Protein AF-A0A562V3Z3-F1 (afdb_monomer)

Foldseek 3Di:
DKFFLFKDFFDQDPDQDDDLLNVLLVCQQVVQQQLQEFWEWDQDDPVRDTDTHRRHRSLSSSVSRVLCPDPLCVLLVVLSVVQQVLLVVVCVVCVFAAPPPQSHSSRSQLCNLLSHLLSLLSRNVQAPDSNVVSVLLSVLSSQLVVVVSVQCVVVLVPFFDPPLQRHGHFHHKGFQENFFAFRNHGWIWTGHPSGWIKIKFQAFDFQCQAAAAQDDPVDDGRHPQNVQQPDDFPPDGAHAHHWHKTFTDDPLSRRIIMTGDQDDAPWQLVQCPDPLSLLNLLLHLLVCLQQVFDPAAQDTFGDDPNHTHRDDPQRLATFFDFPDDDPQPPDNQHFDQPCPSNNAQWHWYDDDSMITIIGHPRDRDGPDHDDDPLLVVSLVSSLNSSVRNLVSCVVCVVVSLCSQVVDDFRKGKDDPDDLVVLSVQLNCCSSNVDGDPPDDDDPQQVVRVVSVHGFIWIDTHPGQWIWGFHHPPPSDDTDIDRDPGPGPGPGHNSPDDPVVSVVSSVVSSVSSVVVSPDDPVVVRVVVVPPPDDDDPDDDDDDD

pLDDT: mean 77.72, std 20.63, range [23.8, 98.62]

Secondary structure (DSSP, 8-state):
--EEEEEEE-----SPP-HHHHHHHHHHHTTSSGGGS--EEEE-STT--EEEE---HHHHHHHHHHHTTSGGGHHHHHHHHHHHHHHHHHHHHTTTTB-TTTS-TT-HHHHHHHHHHHHHHHHH--STTHHHHHHHHHHHHHHHHHHHHHHHHHHTTSS--S-GGG-S-EEEEE---S--BTTTB--EEEEETTS-EEEEE-S-SHHHHHHHB---TTSPPSSHHHHHHHSPPSSS------B-EEEPPSTTGGG-EEEE----PSPHHHHTTSTTHHHHHHHHHHHHHHHTB--------EEETTEEE---S----BS-PPSS-------S--EEE---TT--SEEEEEETTEEEEEE----EEE---SS---HHHHHHHHHHHHHHHHHHHHHTHHHHHHHHHSSSPPPEEE-SS-HHHHHHHHHHHHHHSSPPTT----HHHHHHHHTT----EEE-TT-S-EEEEPPTT--S-EEEE--SS-------GGGS-HHHHHHHHHHHHHHHHHHHHS-HHHHTTTTT--S------------

Mean predicted aligned error: 10.0 Å

Organism: NCBI:txid406432

Solvent-accessible surface area (backbone atoms only — not comparable to full-atom values): 29494 Å² total; per-residue (Å²): 122,77,43,79,60,33,74,51,74,50,73,78,61,87,72,79,58,67,70,66,63,24,53,36,30,54,28,12,35,70,54,61,20,13,53,28,45,52,37,29,51,39,77,77,45,95,90,66,47,68,45,78,40,65,37,41,29,64,70,41,16,28,43,52,56,55,52,57,66,39,74,68,27,42,54,48,51,58,44,48,52,53,43,36,58,46,21,55,53,48,42,66,75,38,49,89,48,37,38,91,72,48,58,37,73,42,36,10,50,47,48,10,44,61,41,30,52,35,48,45,26,37,56,33,62,32,41,98,51,50,54,60,51,40,52,49,53,51,50,29,41,54,51,34,51,50,52,49,52,52,52,47,63,55,23,68,76,44,75,52,66,88,53,60,32,70,34,76,37,33,63,39,58,28,35,73,58,50,65,24,29,53,52,43,28,50,56,36,40,41,29,27,70,46,70,26,40,34,31,40,38,71,42,65,40,43,28,44,39,48,42,22,13,50,49,60,95,91,48,71,64,46,12,58,28,35,42,57,45,70,50,82,54,74,88,48,83,50,60,50,49,63,37,52,63,37,72,47,54,74,94,39,20,67,40,21,30,37,31,55,49,58,62,88,41,67,55,58,56,59,44,70,74,36,91,62,37,43,22,31,45,19,20,40,52,28,47,28,65,44,57,27,41,44,80,71,52,58,46,74,47,20,27,64,96,88,40,86,30,71,38,48,93,51,52,35,23,43,47,66,44,65,61,93,60,82,80,65,82,76,56,91,63,43,46,44,71,65,41,55,80,48,52,50,55,47,29,30,39,72,59,94,51,36,38,32,38,29,38,46,71,88,50,72,40,68,66,81,35,94,60,85,77,60,45,69,78,44,42,63,45,18,52,50,17,21,51,31,30,42,50,50,51,65,74,42,38,66,62,52,42,49,62,64,63,75,52,77,82,52,45,15,45,50,74,96,63,63,70,68,56,50,48,50,42,54,52,40,26,40,54,62,45,43,78,55,87,92,70,79,70,55,74,74,41,43,58,32,46,75,73,69,18,45,67,60,34,32,27,45,79,88,48,89,50,34,27,34,60,51,35,72,85,52,60,68,64,70,44,83,40,80,63,91,64,73,67,46,84,49,76,28,51,85,81,51,59,74,68,59,53,55,51,53,52,52,52,53,54,51,51,52,54,53,57,49,70,50,59,80,81,59,67,66,48,67,80,72,53,82,73,79,79,82,84,80,79,80,83,88,75,89,132

Structure (mmCIF, N/CA/C/O backbone):
data_AF-A0A562V3Z3-F1
#
_entry.id   AF-A0A562V3Z3-F1
#
loop_
_atom_site.group_PDB
_atom_site.id
_atom_site.type_symbol
_atom_site.label_atom_id
_atom_site.label_alt_id
_atom_site.label_comp_id
_atom_site.label_asym_id
_atom_site.label_entity_id
_atom_site.label_seq_id
_atom_site.pdbx_PDB_ins_code
_atom_site.Cartn_x
_atom_site.Cartn_y
_atom_site.Cartn_z
_atom_site.occupancy
_atom_site.B_iso_or_equiv
_atom_site.auth_seq_id
_atom_site.auth_comp_id
_atom_site.auth_asym_id
_atom_site.auth_atom_id
_atom_site.pdbx_PDB_model_num
ATOM 1 N N . MET A 1 1 ? 12.730 6.935 22.244 1.00 59.91 1 MET A N 1
ATOM 2 C CA . MET A 1 1 ? 12.030 6.366 23.420 1.00 59.91 1 MET A CA 1
ATOM 3 C C . MET A 1 1 ? 10.619 5.971 23.007 1.00 59.91 1 MET A C 1
ATOM 5 O O . MET A 1 1 ? 10.122 6.549 22.051 1.00 59.91 1 MET A O 1
ATOM 9 N N . THR A 1 2 ? 10.011 4.976 23.657 1.00 80.56 2 THR A N 1
ATOM 10 C CA . THR A 1 2 ? 8.586 4.657 23.461 1.00 80.56 2 THR A CA 1
ATOM 11 C C . THR A 1 2 ? 7.747 5.701 24.188 1.00 80.56 2 THR A C 1
ATOM 13 O O . THR A 1 2 ? 7.998 5.969 25.360 1.00 80.56 2 THR A O 1
ATOM 16 N N . GLU A 1 3 ? 6.774 6.285 23.502 1.00 88.12 3 GLU A N 1
ATOM 17 C CA . GLU A 1 3 ? 5.899 7.334 24.035 1.00 88.12 3 GLU A CA 1
ATOM 18 C C . GLU A 1 3 ? 4.492 6.766 24.221 1.00 88.12 3 GLU A C 1
ATOM 20 O O . GLU A 1 3 ? 3.978 6.094 23.328 1.00 88.12 3 GLU A O 1
ATOM 25 N N . VAL A 1 4 ? 3.864 6.998 25.373 1.00 92.75 4 VAL A N 1
ATOM 26 C CA . VAL A 1 4 ? 2.473 6.587 25.607 1.00 92.75 4 VAL A CA 1
ATOM 27 C C . VAL A 1 4 ? 1.556 7.658 25.028 1.00 92.75 4 VAL A C 1
ATOM 29 O O . VAL A 1 4 ? 1.577 8.793 25.487 1.00 92.75 4 VAL A O 1
ATOM 32 N N . ILE A 1 5 ? 0.755 7.289 24.029 1.00 92.94 5 ILE A N 1
ATOM 33 C CA . ILE A 1 5 ? -0.235 8.175 23.399 1.00 92.94 5 ILE A CA 1
ATOM 34 C C . ILE A 1 5 ? -1.525 8.173 24.218 1.00 92.94 5 ILE A C 1
ATOM 36 O O . ILE A 1 5 ? -2.138 9.210 24.443 1.00 92.94 5 ILE A O 1
ATOM 40 N N . TRP A 1 6 ? -1.964 6.987 24.633 1.00 95.56 6 TRP A N 1
ATOM 41 C CA . TRP A 1 6 ? -3.225 6.806 25.336 1.00 95.56 6 TRP A CA 1
ATOM 42 C C . TRP A 1 6 ? -3.180 5.559 26.212 1.00 95.56 6 TRP A C 1
ATOM 44 O O . TRP A 1 6 ? -2.445 4.610 25.936 1.00 95.56 6 TRP A O 1
ATOM 54 N N . GLU A 1 7 ? -3.984 5.555 27.266 1.00 95.25 7 GLU A N 1
ATOM 55 C CA . GLU A 1 7 ? -4.079 4.467 28.222 1.00 95.25 7 GLU A CA 1
ATOM 56 C C . GLU A 1 7 ? -5.527 4.267 28.672 1.00 95.25 7 GLU A C 1
ATOM 58 O O . GLU A 1 7 ? -6.288 5.225 28.826 1.00 95.25 7 GLU A O 1
ATOM 63 N N . THR A 1 8 ? -5.904 3.013 28.916 1.00 94.44 8 THR A N 1
ATOM 64 C CA . THR A 1 8 ? -7.170 2.676 29.561 1.00 94.44 8 THR A CA 1
ATOM 65 C C . THR A 1 8 ? -7.083 1.372 30.356 1.00 94.44 8 THR A C 1
ATOM 67 O O . THR A 1 8 ? -6.193 0.546 30.140 1.00 94.44 8 THR A O 1
ATOM 70 N N . THR A 1 9 ? -8.045 1.162 31.250 1.00 92.56 9 THR A N 1
ATOM 71 C CA . THR A 1 9 ? -8.253 -0.104 31.955 1.00 92.56 9 THR A CA 1
ATOM 72 C C . THR A 1 9 ? -9.573 -0.693 31.489 1.00 92.56 9 THR A C 1
ATOM 74 O O . THR A 1 9 ? -10.612 -0.041 31.579 1.00 92.56 9 THR A O 1
ATOM 77 N N . VAL A 1 10 ? -9.536 -1.928 30.991 1.00 85.12 10 VAL A N 1
ATOM 78 C CA . VAL A 1 10 ? -10.727 -2.645 30.538 1.00 85.12 10 VAL A CA 1
ATOM 79 C C . VAL A 1 10 ? -10.937 -3.873 31.407 1.00 85.12 10 VAL A C 1
ATOM 81 O O . VAL A 1 10 ? -10.164 -4.831 31.355 1.00 85.12 10 VAL A O 1
ATOM 84 N N . GLU A 1 11 ? -12.020 -3.858 32.177 1.00 78.31 11 GLU A N 1
ATOM 85 C CA . GLU A 1 11 ? -12.599 -5.082 32.720 1.00 78.31 11 GLU A CA 1
ATOM 86 C C . GLU A 1 11 ? -13.407 -5.769 31.620 1.00 78.31 11 GLU A C 1
ATOM 88 O O . GLU A 1 11 ? -14.105 -5.111 30.844 1.00 78.31 11 GLU A O 1
ATOM 93 N N . VAL A 1 12 ? -13.286 -7.094 31.515 1.00 65.62 12 VAL A N 1
ATOM 94 C CA . VAL A 1 12 ? -13.968 -7.870 30.473 1.00 65.62 12 VAL A CA 1
ATOM 95 C C . VAL A 1 12 ? -15.479 -7.714 30.653 1.00 65.62 12 VAL A C 1
ATOM 97 O O . VAL A 1 12 ? -16.092 -8.330 31.525 1.00 65.62 12 VAL A O 1
ATOM 100 N N . ALA A 1 13 ? -16.084 -6.855 29.836 1.00 59.50 13 ALA A N 1
ATOM 101 C CA . ALA A 1 13 ? -17.516 -6.627 29.858 1.00 59.50 13 ALA A CA 1
ATOM 102 C C . ALA A 1 13 ? -18.239 -7.861 29.302 1.00 59.50 13 ALA A C 1
ATOM 104 O O . ALA A 1 13 ? -17.975 -8.279 28.178 1.00 59.50 13 ALA A O 1
ATOM 105 N N . ARG A 1 14 ? -19.180 -8.417 30.074 1.00 62.16 14 ARG A N 1
ATOM 106 C CA . ARG A 1 14 ? -19.933 -9.633 29.707 1.00 62.16 14 ARG A CA 1
ATOM 107 C C . ARG A 1 14 ? -21.016 -9.419 28.647 1.00 62.16 14 ARG A C 1
ATOM 109 O O . ARG A 1 14 ? -21.507 -10.388 28.086 1.00 62.16 14 ARG A O 1
ATOM 116 N N . ASN A 1 15 ? -21.406 -8.173 28.385 1.00 63.47 15 ASN A N 1
ATOM 117 C CA . ASN A 1 15 ? -22.449 -7.887 27.404 1.00 63.47 15 ASN A CA 1
ATOM 118 C C . ASN A 1 15 ? -21.823 -7.749 26.017 1.00 63.47 15 ASN A C 1
ATOM 120 O O . ASN A 1 15 ? -20.981 -6.871 25.808 1.00 63.47 15 ASN A O 1
ATOM 124 N N . GLU A 1 16 ? -22.252 -8.574 25.067 1.00 70.25 16 GLU A N 1
ATOM 125 C CA . GLU A 1 16 ? -21.838 -8.451 23.670 1.00 70.25 16 GLU A CA 1
ATOM 126 C C . GLU A 1 16 ? -22.541 -7.246 23.016 1.00 70.25 16 GLU A C 1
ATOM 128 O O . GLU A 1 16 ? -23.757 -7.090 23.156 1.00 70.25 16 GLU A O 1
ATOM 133 N N . PRO A 1 17 ? -21.813 -6.343 22.331 1.00 79.19 17 PRO A N 1
ATOM 134 C CA . PRO A 1 17 ? -22.457 -5.329 21.504 1.00 79.19 17 PRO A CA 1
ATOM 135 C C . PRO A 1 17 ? -23.241 -5.999 20.364 1.00 79.19 17 PRO A C 1
ATOM 137 O O . PRO A 1 17 ? -22.789 -6.988 19.797 1.00 79.19 17 PRO A O 1
ATOM 140 N N . GLY A 1 18 ? -24.411 -5.462 20.014 1.00 86.81 18 GLY A N 1
ATOM 141 C CA . GLY A 1 18 ? -25.175 -5.908 18.844 1.00 86.81 18 GLY A CA 1
ATOM 142 C C . GLY A 1 18 ? -24.670 -5.296 17.528 1.00 86.81 18 GLY A C 1
ATOM 143 O O . GLY A 1 18 ? -23.743 -4.483 17.512 1.00 86.81 18 GLY A O 1
ATOM 144 N N . GLY A 1 19 ? -25.310 -5.664 16.415 1.00 92.50 19 GLY A N 1
ATOM 145 C CA . GLY A 1 19 ? -25.108 -5.021 15.109 1.00 92.50 19 GLY A CA 1
ATOM 146 C C . GLY A 1 19 ? -23.715 -5.221 14.500 1.00 92.50 19 GLY A C 1
ATOM 147 O O . GLY A 1 19 ? -23.075 -6.261 14.681 1.00 92.50 19 GLY A O 1
ATOM 148 N N . THR A 1 20 ? -23.237 -4.226 13.746 1.00 93.81 20 THR A N 1
ATOM 149 C CA . THR A 1 20 ? -21.929 -4.279 13.071 1.00 93.81 20 THR A CA 1
ATOM 150 C C . THR A 1 20 ? -20.779 -4.395 14.064 1.00 93.81 20 THR A C 1
ATOM 152 O O . THR A 1 20 ? -19.868 -5.196 13.854 1.00 93.81 20 THR A O 1
ATOM 155 N N . ILE A 1 21 ? -20.849 -3.667 15.179 1.00 94.69 21 ILE A N 1
ATOM 156 C CA . ILE A 1 21 ? -19.827 -3.720 16.229 1.00 94.69 21 ILE A CA 1
ATOM 157 C C . ILE A 1 21 ? -19.732 -5.120 16.845 1.00 94.69 21 ILE A C 1
ATOM 159 O O . ILE A 1 21 ? -18.627 -5.631 17.016 1.00 94.69 21 ILE A O 1
ATOM 163 N N . GLY A 1 22 ? -20.869 -5.773 17.107 1.00 94.62 22 GLY A N 1
ATOM 164 C CA . GLY A 1 22 ? -20.906 -7.167 17.559 1.00 94.62 22 GLY A CA 1
ATOM 165 C C . GLY A 1 22 ? -20.180 -8.122 16.620 1.00 94.62 22 GLY A C 1
ATOM 166 O O . GLY A 1 22 ? -19.330 -8.899 17.055 1.00 94.62 22 GLY A O 1
ATOM 167 N N . ARG A 1 23 ? -20.442 -8.005 15.310 1.00 95.00 23 ARG A N 1
ATOM 168 C CA . ARG A 1 23 ? -19.762 -8.814 14.283 1.00 95.00 23 ARG A CA 1
ATOM 169 C C . ARG A 1 23 ? -18.246 -8.615 14.304 1.00 95.00 23 ARG A C 1
ATOM 171 O O . ARG A 1 23 ? -17.512 -9.600 14.276 1.00 95.00 23 ARG A O 1
ATOM 178 N N . VAL A 1 24 ? -17.777 -7.367 14.389 1.00 96.00 24 VAL A N 1
ATOM 179 C CA . VAL A 1 24 ? -16.339 -7.048 14.447 1.00 96.00 24 VAL A CA 1
ATOM 180 C C . VAL A 1 24 ? -15.699 -7.623 15.711 1.00 96.00 24 VAL A C 1
ATOM 182 O O . VAL A 1 24 ? -14.669 -8.286 15.622 1.00 96.00 24 VAL A O 1
ATOM 185 N N . VAL A 1 25 ? -16.325 -7.442 16.878 1.00 96.12 25 VAL A N 1
ATOM 186 C CA . VAL A 1 25 ? -15.834 -7.982 18.159 1.00 96.12 25 VAL A CA 1
ATOM 187 C C . VAL A 1 25 ? -15.723 -9.508 18.109 1.00 96.12 25 VAL A C 1
ATOM 189 O O . VAL A 1 25 ? -14.675 -10.058 18.446 1.00 96.12 25 VAL A O 1
ATOM 192 N N . GLN A 1 26 ? -16.749 -10.201 17.608 1.00 95.56 26 GLN A N 1
ATOM 193 C CA . GLN A 1 26 ? -16.708 -11.657 17.435 1.00 95.56 26 GLN A CA 1
ATOM 194 C C . GLN A 1 26 ? -15.640 -12.093 16.420 1.00 95.56 26 GLN A C 1
ATOM 196 O O . GLN A 1 26 ? -14.997 -13.131 16.587 1.00 95.56 26 GLN A O 1
ATOM 201 N N . ALA A 1 27 ? -15.412 -11.315 15.360 1.00 95.69 27 ALA A N 1
ATOM 202 C CA . ALA A 1 27 ? -14.358 -11.600 14.395 1.00 95.69 27 ALA A CA 1
ATOM 203 C C . ALA A 1 27 ? -12.950 -11.413 14.991 1.00 95.69 27 ALA A C 1
ATOM 205 O O . ALA A 1 27 ? -12.064 -12.204 14.666 1.00 95.69 27 ALA A O 1
ATOM 206 N N . VAL A 1 28 ? -12.747 -10.446 15.894 1.00 96.44 28 VAL A N 1
ATOM 207 C CA . VAL A 1 28 ? -11.504 -10.295 16.678 1.00 96.44 28 VAL A CA 1
ATOM 208 C C . VAL A 1 28 ? -11.322 -11.472 17.636 1.00 96.44 28 VAL A C 1
ATOM 210 O O . VAL A 1 28 ? -10.237 -12.052 17.681 1.00 96.44 28 VAL A O 1
ATOM 213 N N . ALA A 1 29 ? -12.379 -11.896 18.337 1.00 95.56 29 ALA A N 1
ATOM 214 C CA . ALA A 1 29 ? -12.323 -13.065 19.222 1.00 95.56 29 ALA A CA 1
ATOM 215 C C . ALA A 1 29 ? -11.847 -14.322 18.470 1.00 95.56 29 ALA A C 1
ATOM 217 O O . ALA A 1 29 ? -11.013 -15.074 18.965 1.00 95.56 29 ALA A O 1
ATOM 218 N N . ARG A 1 30 ? -12.300 -14.488 17.219 1.00 95.19 30 ARG A N 1
ATOM 219 C CA . ARG A 1 30 ? -11.909 -15.584 16.313 1.00 95.19 30 ARG A CA 1
ATOM 220 C C . ARG A 1 30 ? -10.591 -15.351 15.558 1.00 95.19 30 ARG A C 1
ATOM 222 O O . ARG A 1 30 ? -10.245 -16.169 14.712 1.00 95.19 30 ARG A O 1
ATOM 229 N N . GLY A 1 31 ? -9.895 -14.237 15.792 1.00 93.44 31 GLY A N 1
ATOM 230 C CA . GLY A 1 31 ? -8.625 -13.910 15.133 1.00 93.44 31 GLY A CA 1
ATOM 231 C C . GLY A 1 31 ? -8.726 -13.577 13.638 1.00 93.44 31 GLY A C 1
ATOM 232 O O . GLY A 1 31 ? -7.733 -13.671 12.931 1.00 93.44 31 GLY A O 1
ATOM 233 N N . ARG A 1 32 ? -9.909 -13.206 13.131 1.00 92.31 32 ARG A N 1
ATOM 234 C CA . ARG A 1 32 ? -10.127 -12.869 11.705 1.00 92.31 32 ARG A CA 1
ATOM 235 C C . ARG A 1 32 ? -10.052 -11.371 11.408 1.00 92.31 32 ARG A C 1
ATOM 237 O O . ARG A 1 32 ? -9.812 -10.987 10.271 1.00 92.31 32 ARG A O 1
ATOM 244 N N . ALA A 1 33 ? -10.280 -10.537 12.422 1.00 94.25 33 ALA A N 1
ATOM 245 C CA . ALA A 1 33 ? -10.369 -9.082 12.286 1.00 94.25 33 ALA A CA 1
ATOM 246 C C . ALA A 1 33 ? -9.288 -8.324 13.075 1.00 94.25 33 ALA A C 1
ATOM 248 O O . ALA A 1 33 ? -9.375 -7.109 13.235 1.00 94.25 33 ALA A O 1
ATOM 249 N N . GLY A 1 34 ? -8.255 -9.026 13.552 1.00 91.69 34 GLY A N 1
ATOM 250 C CA . GLY A 1 34 ? -7.106 -8.417 14.227 1.00 91.69 34 GLY A CA 1
ATOM 251 C C . GLY A 1 34 ? -6.426 -7.291 13.434 1.00 91.69 34 GLY A C 1
ATOM 252 O O . GLY A 1 34 ? -6.174 -6.242 14.029 1.00 91.69 34 GLY A O 1
ATOM 253 N N . PRO A 1 35 ? -6.231 -7.407 12.102 1.00 92.88 35 PRO A N 1
ATOM 254 C CA . PRO A 1 35 ? -5.615 -6.340 11.310 1.00 92.88 35 PRO A CA 1
ATOM 255 C C . PRO A 1 35 ? -6.411 -5.022 11.256 1.00 92.88 35 PRO A C 1
ATOM 257 O O . PRO A 1 35 ? -5.882 -4.025 10.770 1.00 92.88 35 PRO A O 1
ATOM 260 N N . LEU A 1 36 ? -7.663 -4.987 11.743 1.00 95.50 36 LEU A N 1
ATOM 261 C CA . LEU A 1 36 ? -8.415 -3.735 11.890 1.00 95.50 36 LEU A CA 1
ATOM 262 C C . LEU A 1 36 ? -7.802 -2.799 12.938 1.00 95.50 36 LEU A C 1
ATOM 264 O O . LEU A 1 36 ? -8.015 -1.595 12.873 1.00 95.50 36 LEU A O 1
ATOM 268 N N . PHE A 1 37 ? -7.071 -3.328 13.916 1.00 95.56 37 PHE A N 1
ATOM 269 C CA . PHE A 1 37 ? -6.599 -2.567 15.071 1.00 95.56 37 PHE A CA 1
ATOM 270 C C . PHE A 1 37 ? -5.070 -2.465 15.086 1.00 95.56 37 PHE A C 1
ATOM 272 O O . PHE A 1 37 ? -4.392 -3.258 14.426 1.00 95.56 37 PHE A O 1
ATOM 279 N N . PRO A 1 38 ? -4.490 -1.484 15.811 1.00 94.19 38 PRO A N 1
ATOM 280 C CA . PRO A 1 38 ? -3.040 -1.381 15.904 1.00 94.19 38 PRO A CA 1
ATOM 281 C C . PRO A 1 38 ? -2.431 -2.699 16.420 1.00 94.19 38 PRO A C 1
ATOM 283 O O . PRO A 1 38 ? -3.009 -3.305 17.328 1.00 94.19 38 PRO A O 1
ATOM 286 N N . PRO A 1 39 ? -1.280 -3.147 15.882 1.00 91.88 39 PRO A N 1
ATOM 287 C CA . PRO A 1 39 ? -0.681 -4.414 16.291 1.00 91.88 39 PRO A CA 1
ATOM 288 C C . PRO A 1 39 ? -0.385 -4.445 17.792 1.00 91.88 39 PRO A C 1
ATOM 290 O O . PRO A 1 39 ? 0.010 -3.430 18.371 1.00 91.88 39 PRO A O 1
ATOM 293 N N . LEU A 1 40 ? -0.552 -5.612 18.407 1.00 91.38 40 LEU A N 1
ATOM 294 C CA . LEU A 1 40 ? -0.232 -5.870 19.803 1.00 91.38 40 LEU A CA 1
ATOM 295 C C . LEU A 1 40 ? 1.254 -6.210 19.943 1.00 91.38 40 LEU A C 1
ATOM 297 O O . LEU A 1 40 ? 1.717 -7.245 19.459 1.00 91.38 40 LEU A O 1
ATOM 301 N N . GLU A 1 41 ? 1.983 -5.350 20.642 1.00 89.69 41 GLU A N 1
ATOM 302 C CA . GLU A 1 41 ? 3.355 -5.589 21.060 1.00 89.69 41 GLU A CA 1
ATOM 303 C C . GLU A 1 41 ? 3.373 -6.593 22.220 1.00 89.69 41 GLU A C 1
ATOM 305 O O . GLU A 1 41 ? 2.788 -6.356 23.281 1.00 89.69 41 GLU A O 1
ATOM 310 N N . THR A 1 42 ? 4.075 -7.706 22.017 1.00 82.19 42 THR A N 1
ATOM 311 C CA . THR A 1 42 ? 4.323 -8.732 23.034 1.00 82.19 42 THR A CA 1
ATOM 312 C C . THR A 1 42 ? 5.815 -8.798 23.323 1.00 82.19 42 THR A C 1
ATOM 314 O O . THR A 1 42 ? 6.621 -8.877 22.397 1.00 82.19 42 THR A O 1
ATOM 317 N N . VAL A 1 43 ? 6.195 -8.757 24.600 1.00 77.94 43 VAL A N 1
ATOM 318 C CA . VAL A 1 43 ? 7.578 -9.017 25.024 1.00 77.94 43 VAL A CA 1
ATOM 319 C C . VAL A 1 43 ? 7.810 -10.522 24.929 1.00 77.94 43 VAL A C 1
ATOM 321 O O . VAL A 1 43 ? 7.065 -11.283 25.543 1.00 77.94 43 VAL A O 1
ATOM 324 N N . ILE A 1 44 ? 8.786 -10.938 24.122 1.00 79.19 44 ILE A N 1
ATOM 325 C CA . ILE A 1 44 ? 9.079 -12.355 23.862 1.00 79.19 44 ILE A CA 1
ATOM 326 C C . ILE A 1 44 ? 10.326 -12.857 24.588 1.00 79.19 44 ILE A C 1
ATOM 328 O O . ILE A 1 44 ? 10.408 -14.052 24.843 1.00 79.19 44 ILE A O 1
ATOM 332 N N . ASP A 1 45 ? 11.235 -11.962 24.983 1.00 71.44 45 ASP A N 1
ATOM 333 C CA . ASP A 1 45 ? 12.477 -12.314 25.676 1.00 71.44 45 ASP A CA 1
ATOM 334 C C . ASP A 1 45 ? 12.737 -11.390 26.878 1.00 71.44 45 ASP A C 1
ATOM 336 O O . ASP A 1 45 ? 12.294 -10.236 26.920 1.00 71.44 45 ASP A O 1
ATOM 340 N N . GLU A 1 46 ? 13.500 -11.891 27.856 1.00 72.88 46 GLU A N 1
ATOM 341 C CA . GLU A 1 46 ? 13.888 -11.156 29.073 1.00 72.88 46 GLU A CA 1
ATOM 342 C C . GLU A 1 46 ? 14.773 -9.930 28.784 1.00 72.88 46 GLU A C 1
ATOM 344 O O . GLU A 1 46 ? 14.820 -8.996 29.583 1.00 72.88 46 GLU A O 1
ATOM 349 N N . ASP A 1 47 ? 15.430 -9.892 27.620 1.00 70.56 47 ASP A N 1
ATOM 350 C CA . ASP A 1 47 ? 16.231 -8.753 27.155 1.00 70.56 47 ASP A CA 1
ATOM 351 C C . ASP A 1 47 ? 15.377 -7.567 26.654 1.00 70.56 47 ASP A C 1
ATOM 353 O O . ASP A 1 47 ? 15.910 -6.537 26.229 1.00 70.56 47 ASP A O 1
ATOM 357 N N . GLY A 1 48 ? 14.046 -7.695 26.713 1.00 69.56 48 GLY A N 1
ATOM 358 C CA . GLY A 1 48 ? 13.098 -6.689 26.253 1.00 69.56 48 GLY A CA 1
ATOM 359 C C . GLY A 1 48 ? 12.816 -6.750 24.753 1.00 69.56 48 GLY A C 1
ATOM 360 O O . GLY A 1 48 ? 12.233 -5.805 24.210 1.00 69.56 48 GLY A O 1
ATOM 361 N N . THR A 1 49 ? 13.206 -7.828 24.063 1.00 73.06 49 THR A N 1
ATOM 362 C CA . THR A 1 49 ? 12.829 -8.045 22.665 1.00 73.06 49 THR A CA 1
ATOM 363 C C . THR A 1 49 ? 11.315 -8.177 22.545 1.00 73.06 49 THR A C 1
ATOM 365 O O . THR A 1 49 ? 10.664 -8.942 23.260 1.00 73.06 49 THR A O 1
ATOM 368 N N . THR A 1 50 ? 10.744 -7.409 21.615 1.00 77.50 50 THR A N 1
ATOM 369 C CA . THR A 1 50 ? 9.310 -7.410 21.336 1.00 77.50 50 THR A CA 1
ATOM 370 C C . THR A 1 50 ? 8.992 -7.928 19.939 1.00 77.50 50 THR A C 1
ATOM 372 O O . THR A 1 50 ? 9.718 -7.669 18.963 1.00 77.50 50 THR A O 1
ATOM 375 N N . GLN A 1 51 ? 7.873 -8.647 19.858 1.00 81.44 51 GLN A N 1
ATOM 376 C CA . GLN A 1 51 ? 7.246 -9.131 18.638 1.00 81.44 51 GLN A CA 1
ATOM 377 C C . GLN A 1 51 ? 5.850 -8.523 18.493 1.00 81.44 51 GLN A C 1
ATOM 379 O O . GLN A 1 51 ? 5.072 -8.461 19.445 1.00 81.44 51 GLN A O 1
ATOM 384 N N . ASP A 1 52 ? 5.533 -8.109 17.271 1.00 84.12 52 ASP A N 1
ATOM 385 C CA . ASP A 1 52 ? 4.198 -7.652 16.915 1.00 84.12 52 ASP A CA 1
ATOM 386 C C . ASP A 1 52 ? 3.301 -8.849 16.587 1.00 84.12 52 ASP A C 1
ATOM 388 O O . ASP A 1 52 ? 3.693 -9.764 15.859 1.00 84.12 52 ASP A O 1
ATOM 392 N N . SER A 1 53 ? 2.076 -8.811 17.096 1.00 88.00 53 SER A N 1
ATOM 393 C CA . SER A 1 53 ? 1.014 -9.772 16.805 1.00 88.00 53 SER A CA 1
ATOM 394 C C . SER A 1 53 ? -0.281 -9.040 16.469 1.00 88.00 53 SER A C 1
ATOM 396 O O . SER A 1 53 ? -0.468 -7.876 16.827 1.00 88.00 53 SER A O 1
ATOM 398 N N . GLU A 1 54 ? -1.187 -9.6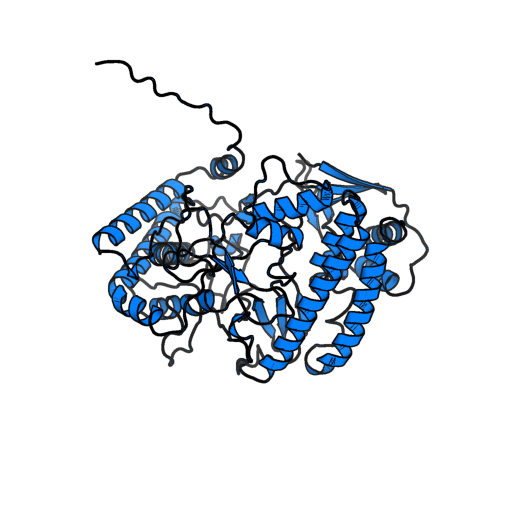95 15.755 1.00 91.38 54 GLU A N 1
ATOM 399 C CA . GLU A 1 54 ? -2.516 -9.138 15.514 1.00 91.38 54 GLU A CA 1
ATOM 400 C C . GLU A 1 54 ? -3.387 -9.312 16.770 1.00 91.38 54 GLU A C 1
ATOM 402 O O . GLU A 1 54 ? -3.376 -10.392 17.368 1.00 91.38 54 GLU A O 1
ATOM 407 N N . PRO A 1 55 ? -4.155 -8.288 17.192 1.00 92.56 55 PRO A N 1
ATOM 408 C CA . PRO A 1 55 ? -5.098 -8.431 18.296 1.00 92.56 55 PRO A CA 1
ATOM 409 C C . PRO A 1 55 ? -6.102 -9.560 18.032 1.00 92.56 55 PRO A C 1
ATOM 411 O O . PRO A 1 55 ? -6.883 -9.502 17.083 1.00 92.56 55 PRO A O 1
ATOM 414 N N . ALA A 1 56 ? -6.098 -10.586 18.881 1.00 94.75 56 ALA A N 1
ATOM 415 C CA . ALA A 1 56 ? -6.966 -11.751 18.744 1.00 94.75 56 ALA A CA 1
ATOM 416 C C . ALA A 1 56 ? -7.377 -12.327 20.109 1.00 94.75 56 ALA A C 1
ATOM 418 O O . ALA A 1 56 ? -6.736 -12.076 21.134 1.00 94.75 56 ALA A O 1
ATOM 419 N N . GLY A 1 57 ? -8.451 -13.120 20.109 1.00 94.62 57 GLY A N 1
ATOM 420 C CA . GLY A 1 57 ? -8.972 -13.795 21.298 1.00 94.62 57 GLY A CA 1
ATOM 421 C C . GLY A 1 57 ? -9.852 -12.911 22.186 1.00 94.62 57 GLY A C 1
ATOM 422 O O . GLY A 1 57 ? -10.004 -11.707 21.966 1.00 94.62 57 GLY A O 1
ATOM 423 N N . GLU A 1 58 ? -10.427 -13.524 23.221 1.00 93.75 58 GLU A N 1
ATOM 424 C CA . GLU A 1 58 ? -11.436 -12.906 24.098 1.00 93.75 58 GLU A CA 1
ATOM 425 C C . GLU A 1 58 ? -10.967 -11.611 24.762 1.00 93.75 58 GLU A C 1
ATOM 427 O O . GLU A 1 58 ? -11.725 -10.654 24.897 1.00 93.75 58 GLU A O 1
ATOM 432 N N . ALA A 1 59 ? -9.694 -11.535 25.150 1.00 91.75 59 ALA A N 1
ATOM 433 C CA . ALA A 1 59 ? -9.174 -10.334 25.788 1.00 91.75 59 ALA A CA 1
ATOM 434 C C . ALA A 1 59 ? -9.090 -9.141 24.823 1.00 91.75 59 ALA A C 1
ATOM 436 O O . ALA A 1 59 ? -9.420 -8.021 25.212 1.00 91.75 59 ALA A O 1
ATOM 437 N N . ALA A 1 60 ? -8.671 -9.373 23.575 1.00 93.81 60 ALA A N 1
ATOM 438 C CA . ALA A 1 60 ? -8.656 -8.336 22.548 1.00 93.81 60 ALA A CA 1
ATOM 439 C C . ALA A 1 60 ? -10.086 -7.943 22.148 1.00 93.81 60 ALA A C 1
ATOM 441 O O . ALA A 1 60 ? -10.381 -6.759 22.013 1.00 93.81 60 ALA A O 1
ATOM 442 N N . ALA A 1 61 ? -10.992 -8.917 22.032 1.00 95.12 61 ALA A N 1
ATOM 443 C CA . ALA A 1 61 ? -12.403 -8.671 21.752 1.00 95.12 61 ALA A CA 1
ATOM 444 C C . ALA A 1 61 ? -13.073 -7.839 22.860 1.00 95.12 61 ALA A C 1
ATOM 446 O O . ALA A 1 61 ? -13.736 -6.843 22.569 1.00 95.12 61 ALA A O 1
ATOM 447 N N . GLY A 1 62 ? -12.834 -8.184 24.129 1.00 93.75 62 GLY A N 1
ATOM 448 C CA . GLY A 1 62 ? -13.311 -7.430 25.289 1.00 93.75 62 GLY A CA 1
ATOM 449 C C . GLY A 1 62 ? -12.754 -6.006 25.335 1.00 93.75 62 GLY A C 1
ATOM 450 O O . GLY A 1 62 ? -13.510 -5.065 25.580 1.00 93.75 62 GLY A O 1
ATOM 451 N N . PHE A 1 63 ? -11.463 -5.832 25.023 1.00 94.62 63 PHE A N 1
ATOM 452 C CA . PHE A 1 63 ? -10.851 -4.514 24.840 1.00 94.62 63 PHE A CA 1
ATOM 453 C C . PHE A 1 63 ? -11.572 -3.708 23.756 1.00 94.62 63 PHE A C 1
ATOM 455 O O . PHE A 1 63 ? -12.089 -2.633 24.045 1.00 94.62 63 PHE A O 1
ATOM 462 N N . VAL A 1 64 ? -11.690 -4.244 22.539 1.00 95.19 64 VAL A N 1
ATOM 463 C CA . VAL A 1 64 ? -12.363 -3.569 21.418 1.00 95.19 64 VAL A CA 1
ATOM 464 C C . VAL A 1 64 ? -13.802 -3.192 21.781 1.00 95.19 64 VAL A C 1
ATOM 466 O O . VAL A 1 64 ? -14.210 -2.052 21.562 1.00 95.19 64 VAL A O 1
ATOM 469 N N . ALA A 1 65 ? -14.561 -4.103 22.395 1.00 95.12 65 ALA A N 1
ATOM 470 C CA . ALA A 1 65 ? -15.936 -3.846 22.816 1.00 95.12 65 ALA A CA 1
ATOM 471 C C . ALA A 1 65 ? -16.036 -2.713 23.849 1.00 95.12 65 ALA A C 1
ATOM 473 O O . ALA A 1 65 ? -16.940 -1.882 23.766 1.00 95.12 65 ALA A O 1
ATOM 474 N N . ALA A 1 66 ? -15.124 -2.664 24.823 1.00 93.62 66 ALA A N 1
ATOM 475 C CA . ALA A 1 66 ? -15.104 -1.610 25.832 1.00 93.62 66 ALA A CA 1
ATOM 476 C C . ALA A 1 66 ? -14.700 -0.256 25.240 1.00 93.62 66 ALA A C 1
ATOM 478 O O . ALA A 1 66 ? -15.368 0.747 25.487 1.00 93.62 66 ALA A O 1
ATOM 479 N N . VAL A 1 67 ? -13.654 -0.232 24.414 1.00 94.44 67 VAL A N 1
ATOM 480 C CA . VAL A 1 67 ? -13.161 0.990 23.770 1.00 94.44 67 VAL A CA 1
ATOM 481 C C . VAL A 1 67 ? -14.217 1.601 22.862 1.00 94.44 67 VAL A C 1
ATOM 483 O O . VAL A 1 67 ? -14.496 2.795 22.949 1.00 94.44 67 VAL A O 1
ATOM 486 N N . LEU A 1 68 ? -14.886 0.777 22.057 1.00 95.00 68 LEU A N 1
ATOM 487 C CA . LEU A 1 68 ? -15.936 1.250 21.165 1.00 95.00 68 LEU A CA 1
ATOM 488 C C . LEU A 1 68 ? -17.170 1.774 21.903 1.00 95.00 68 LEU A C 1
ATOM 490 O O . LEU A 1 68 ? -17.978 2.430 21.263 1.00 95.00 68 LEU A O 1
ATOM 494 N N . ARG A 1 69 ? -17.334 1.569 23.217 1.00 93.25 69 ARG A N 1
ATOM 495 C CA . ARG A 1 69 ? -18.410 2.207 24.007 1.00 93.25 69 ARG A CA 1
ATOM 496 C C . ARG A 1 69 ? -18.063 3.606 24.500 1.00 93.25 69 ARG A C 1
ATOM 498 O O . ARG A 1 69 ? -18.967 4.358 24.846 1.00 93.25 69 ARG A O 1
ATOM 505 N N . MET A 1 70 ? -16.785 3.963 24.539 1.00 95.19 70 MET A N 1
ATOM 506 C CA . MET A 1 70 ? -16.359 5.286 24.987 1.00 95.19 70 MET A CA 1
ATOM 507 C C . MET A 1 70 ? -16.822 6.350 23.983 1.00 95.19 70 MET A C 1
ATOM 509 O O . MET A 1 70 ? -16.807 6.120 22.770 1.00 95.19 70 MET A O 1
ATOM 513 N N . GLU A 1 71 ? -17.220 7.531 24.463 1.00 96.31 71 GLU A N 1
ATOM 514 C CA . GLU A 1 71 ? -17.780 8.562 23.575 1.00 96.31 71 GLU A CA 1
ATOM 515 C C . GLU A 1 71 ? -16.756 9.083 22.563 1.00 96.31 71 GLU A C 1
ATOM 517 O O . GLU A 1 71 ? -17.081 9.272 21.395 1.00 96.31 71 GLU A O 1
ATOM 522 N N . ARG A 1 72 ? -15.480 9.177 22.953 1.00 97.06 72 ARG A N 1
ATOM 523 C CA . ARG A 1 72 ? -14.399 9.599 22.048 1.00 97.06 72 ARG A CA 1
ATOM 524 C C . ARG A 1 72 ? -14.195 8.680 20.833 1.00 97.06 72 ARG A C 1
ATOM 526 O O . ARG A 1 72 ? -13.660 9.110 19.818 1.00 97.06 72 ARG A O 1
ATOM 533 N N . PHE A 1 73 ? -14.656 7.427 20.906 1.00 97.94 73 PHE A N 1
ATOM 534 C CA . PHE A 1 73 ? -14.620 6.464 19.797 1.00 97.94 73 PHE A CA 1
ATOM 535 C C . PHE A 1 73 ? -15.919 6.436 18.977 1.00 97.94 73 PHE A C 1
ATOM 537 O O . PHE A 1 73 ? -16.067 5.599 18.084 1.00 97.94 73 PHE A O 1
ATOM 544 N N . ARG A 1 74 ? -16.854 7.366 19.214 1.00 98.06 74 ARG A N 1
ATOM 545 C CA . ARG A 1 74 ? -18.048 7.534 18.377 1.00 98.06 74 ARG A CA 1
ATOM 546 C C . ARG A 1 74 ? -17.726 7.695 16.883 1.00 98.06 74 ARG A C 1
ATOM 548 O O . ARG A 1 74 ? -18.342 6.967 16.106 1.00 98.06 74 ARG A O 1
ATOM 555 N N . PRO A 1 75 ? -16.740 8.514 16.451 1.00 98.62 75 PRO A N 1
ATOM 556 C CA . PRO A 1 75 ? -16.400 8.622 15.028 1.00 98.62 75 PRO A CA 1
ATOM 557 C C . PRO A 1 75 ? -15.981 7.285 14.397 1.00 98.62 75 PRO A C 1
ATOM 559 O O . PRO A 1 75 ? -16.255 7.024 13.221 1.00 98.62 75 PRO A O 1
ATOM 562 N N . LEU A 1 76 ? -15.338 6.412 15.181 1.00 98.31 76 LEU A N 1
ATOM 563 C CA . LEU A 1 76 ? -14.962 5.077 14.735 1.00 98.31 76 LEU A CA 1
ATOM 564 C C . LEU A 1 76 ? -16.177 4.136 14.647 1.00 98.31 76 LEU A C 1
ATOM 566 O O . LEU A 1 76 ? -16.296 3.400 13.668 1.00 98.31 76 LEU A O 1
ATOM 570 N N . ARG A 1 77 ? -17.117 4.191 15.603 1.00 97.69 77 ARG A N 1
ATOM 571 C CA . ARG A 1 77 ? -18.393 3.453 15.498 1.00 97.69 77 ARG A CA 1
ATOM 572 C C . ARG A 1 77 ? -19.160 3.835 14.230 1.00 97.69 77 ARG A C 1
ATOM 574 O O . ARG A 1 77 ? -19.542 2.955 13.463 1.00 97.69 77 ARG A O 1
ATOM 581 N N . ASP A 1 78 ? -19.306 5.134 13.974 1.00 98.06 78 ASP A N 1
ATOM 582 C CA . ASP A 1 78 ? -19.989 5.654 12.781 1.00 98.06 78 ASP A CA 1
ATOM 583 C C . ASP A 1 78 ? -19.296 5.187 11.489 1.00 98.06 78 ASP A C 1
ATOM 585 O O . ASP A 1 78 ? -19.933 4.944 10.459 1.00 98.06 78 ASP A O 1
ATOM 589 N N . THR A 1 79 ? -17.970 5.025 11.545 1.00 98.56 79 THR A N 1
ATOM 590 C CA . THR A 1 79 ? -17.180 4.476 10.443 1.00 98.56 79 THR A CA 1
ATOM 591 C C . THR A 1 79 ? -17.507 3.013 10.181 1.00 98.56 79 THR A C 1
ATOM 593 O O . THR A 1 79 ? -17.737 2.674 9.023 1.00 98.56 79 THR A O 1
ATOM 596 N N . PHE A 1 80 ? -17.615 2.169 11.210 1.00 98.44 80 PHE A N 1
ATOM 597 C CA . PHE A 1 80 ? -18.016 0.772 11.028 1.00 98.44 80 PHE A CA 1
ATOM 598 C C . PHE A 1 80 ? -19.406 0.631 10.407 1.00 98.44 80 PHE A C 1
ATOM 600 O O . PHE A 1 80 ? -19.559 -0.144 9.466 1.00 98.44 80 PHE A O 1
ATOM 607 N N . GLU A 1 81 ? -20.396 1.400 10.863 1.00 97.94 81 GLU A N 1
ATOM 608 C CA . GLU A 1 81 ? -21.746 1.332 10.284 1.00 97.94 81 GLU A CA 1
ATOM 609 C C . GLU A 1 81 ? -21.768 1.809 8.825 1.00 97.94 81 GLU A C 1
ATOM 611 O O . GLU A 1 81 ? -22.379 1.179 7.959 1.00 97.94 81 GLU A O 1
ATOM 616 N N . THR A 1 82 ? -21.023 2.872 8.510 1.00 98.50 82 THR A N 1
ATOM 617 C CA . THR A 1 82 ? -20.889 3.351 7.126 1.00 98.50 82 THR A CA 1
ATOM 618 C C . THR A 1 82 ? -20.198 2.315 6.234 1.00 98.50 82 THR A C 1
ATOM 620 O O . THR A 1 82 ? -20.635 2.095 5.103 1.00 98.50 82 THR A O 1
ATOM 623 N N . VAL A 1 83 ? -19.132 1.674 6.727 1.00 98.56 83 VAL A N 1
ATOM 624 C CA . VAL A 1 83 ? -18.410 0.611 6.010 1.00 98.56 83 VAL A CA 1
ATOM 625 C C . VAL A 1 83 ? -19.312 -0.603 5.805 1.00 98.56 83 VAL A C 1
ATOM 627 O O . VAL A 1 83 ? -19.333 -1.142 4.706 1.00 98.56 83 VAL A O 1
ATOM 630 N N . ALA A 1 84 ? -20.103 -1.010 6.800 1.00 98.44 84 ALA A N 1
ATOM 631 C CA . ALA A 1 84 ? -21.047 -2.117 6.656 1.00 98.44 84 ALA A CA 1
ATOM 632 C C . ALA A 1 84 ? -22.084 -1.842 5.560 1.00 98.44 84 ALA A C 1
ATOM 634 O O . ALA A 1 84 ? -22.224 -2.645 4.637 1.00 98.44 84 ALA A O 1
ATOM 635 N N . ALA A 1 85 ? -22.725 -0.670 5.596 1.00 98.44 85 ALA A N 1
ATOM 636 C CA . ALA A 1 85 ? -23.676 -0.268 4.563 1.00 98.44 85 ALA A CA 1
ATOM 637 C C . ALA A 1 85 ? -23.014 -0.160 3.177 1.00 98.44 85 ALA A C 1
ATOM 639 O O . ALA A 1 85 ? -23.636 -0.458 2.159 1.00 98.44 85 ALA A O 1
ATOM 640 N N . TRP A 1 86 ? -21.756 0.286 3.111 1.00 98.56 86 TRP A N 1
ATOM 641 C CA . TRP A 1 86 ? -20.987 0.319 1.868 1.00 98.56 86 TRP A CA 1
ATOM 642 C C . TRP A 1 86 ? -20.695 -1.089 1.334 1.00 98.56 86 TRP A C 1
ATOM 644 O O . TRP A 1 86 ? -20.957 -1.347 0.160 1.00 98.56 86 TRP A O 1
ATOM 654 N N . CYS A 1 87 ? -20.232 -2.004 2.191 1.00 98.62 87 CYS A N 1
ATOM 655 C CA . CYS A 1 87 ? -19.942 -3.395 1.842 1.00 98.62 87 CYS A CA 1
ATOM 656 C C . CYS A 1 87 ? -21.178 -4.097 1.282 1.00 98.62 87 CYS A C 1
ATOM 658 O O . CYS A 1 87 ? -21.082 -4.737 0.244 1.00 98.62 87 CYS A O 1
ATOM 660 N N . GLU A 1 88 ? -22.341 -3.932 1.916 1.00 98.25 88 GLU A N 1
ATOM 661 C CA . GLU A 1 88 ? -23.600 -4.527 1.451 1.00 98.25 88 GLU A CA 1
ATOM 662 C C . GLU A 1 88 ? -23.987 -4.030 0.051 1.00 98.25 88 GLU A C 1
ATOM 664 O O . GLU A 1 88 ? -24.271 -4.835 -0.839 1.00 98.25 88 GLU A O 1
ATOM 669 N N . ARG A 1 89 ? -23.923 -2.711 -0.187 1.00 98.44 89 ARG A N 1
ATOM 670 C CA . ARG A 1 89 ? -24.215 -2.133 -1.510 1.00 98.44 89 ARG A CA 1
ATOM 671 C C . ARG A 1 89 ? -23.232 -2.607 -2.578 1.00 98.44 89 ARG A C 1
ATOM 673 O O . ARG A 1 89 ? -23.652 -2.979 -3.670 1.00 98.44 89 ARG A O 1
ATOM 680 N N . MET A 1 90 ? -21.932 -2.572 -2.286 1.00 98.50 90 MET A N 1
ATOM 681 C CA . MET A 1 90 ? -20.902 -2.938 -3.261 1.00 98.50 90 MET A CA 1
ATOM 682 C C . MET A 1 90 ? -20.869 -4.444 -3.526 1.00 98.50 90 MET A C 1
ATOM 684 O O . MET A 1 90 ? -20.685 -4.843 -4.671 1.00 98.50 90 MET A O 1
ATOM 688 N N . ALA A 1 91 ? -21.116 -5.283 -2.517 1.00 97.81 91 ALA A N 1
ATOM 689 C CA . ALA A 1 91 ? -21.246 -6.727 -2.701 1.00 97.81 91 ALA A CA 1
ATOM 690 C C . ALA A 1 91 ? -22.434 -7.079 -3.604 1.00 97.81 91 ALA A C 1
ATOM 692 O O . ALA A 1 91 ? -22.324 -7.987 -4.420 1.00 97.81 91 ALA A O 1
ATOM 693 N N . ALA A 1 92 ? -23.549 -6.345 -3.502 1.00 98.06 92 ALA A N 1
ATOM 694 C CA . ALA A 1 92 ? -24.681 -6.521 -4.407 1.00 98.06 92 ALA A CA 1
ATOM 695 C C . ALA A 1 92 ? -24.352 -6.074 -5.843 1.00 98.06 92 ALA A C 1
ATOM 697 O O . ALA A 1 92 ? -24.678 -6.787 -6.791 1.00 98.06 92 ALA A O 1
ATOM 698 N N . LEU A 1 93 ? -23.693 -4.918 -5.999 1.00 98.12 93 LEU A N 1
ATOM 699 C CA . LEU A 1 93 ? -23.343 -4.352 -7.306 1.00 98.12 93 LEU A CA 1
ATOM 700 C C . LEU A 1 93 ? -22.304 -5.196 -8.061 1.00 98.12 93 LEU A C 1
ATOM 702 O O . LEU A 1 93 ? -22.429 -5.380 -9.266 1.00 98.12 93 LEU A O 1
ATOM 706 N N . TYR A 1 94 ? -21.308 -5.732 -7.354 1.00 97.06 94 TYR A N 1
ATOM 707 C CA . TYR A 1 94 ? -20.190 -6.484 -7.931 1.00 97.06 94 TYR A CA 1
ATOM 708 C C . TYR A 1 94 ? -20.259 -7.988 -7.625 1.00 97.06 94 TYR A C 1
ATOM 710 O O . TYR A 1 94 ? -19.227 -8.656 -7.575 1.00 97.06 94 TYR A O 1
ATOM 718 N N . ARG A 1 95 ? -21.466 -8.537 -7.421 1.00 96.12 95 ARG A N 1
ATOM 719 C CA . ARG A 1 95 ? -21.684 -9.941 -7.010 1.00 96.12 95 ARG A CA 1
ATOM 720 C C . ARG A 1 95 ? -21.094 -10.982 -7.968 1.00 96.12 95 ARG A C 1
ATOM 722 O O . ARG A 1 95 ? -20.729 -12.068 -7.535 1.00 96.12 95 ARG A O 1
ATOM 729 N N . ASP A 1 96 ? -21.004 -10.642 -9.253 1.00 94.62 96 ASP A N 1
ATOM 730 C CA . ASP A 1 96 ? -20.483 -11.532 -10.298 1.00 94.62 96 ASP A CA 1
ATOM 731 C C . ASP A 1 96 ? -18.947 -11.439 -10.412 1.00 94.62 96 ASP A C 1
ATOM 733 O O . ASP A 1 96 ? -18.299 -12.277 -11.034 1.00 94.62 96 ASP A O 1
ATOM 737 N N . THR A 1 97 ? -18.347 -10.427 -9.782 1.00 94.56 97 THR A N 1
ATOM 738 C CA . THR A 1 97 ? -16.912 -10.122 -9.855 1.00 94.56 97 THR A CA 1
ATOM 739 C C . THR A 1 97 ? -16.192 -10.410 -8.537 1.00 94.56 97 THR A C 1
ATOM 741 O O . THR A 1 97 ? -15.022 -10.790 -8.538 1.00 94.56 97 THR A O 1
ATOM 744 N N . VAL A 1 98 ? -16.876 -10.253 -7.401 1.00 97.38 98 VAL A N 1
ATOM 745 C CA . VAL A 1 98 ? -16.306 -10.379 -6.057 1.00 97.38 98 VAL A CA 1
ATOM 746 C C . VAL A 1 98 ? -17.066 -11.427 -5.253 1.00 97.38 98 VAL A C 1
ATOM 748 O O . VAL A 1 98 ? -18.283 -11.357 -5.107 1.00 97.38 98 VAL A O 1
ATOM 751 N N . ALA A 1 99 ? -16.336 -12.395 -4.698 1.00 97.62 99 ALA A N 1
ATOM 752 C CA . ALA A 1 99 ? -16.915 -13.499 -3.953 1.00 97.62 99 ALA A CA 1
ATOM 753 C C . ALA A 1 99 ? -17.600 -13.014 -2.670 1.00 97.62 99 ALA A C 1
ATOM 755 O O . ALA A 1 99 ? -17.190 -12.038 -2.028 1.00 97.62 99 ALA A O 1
ATOM 756 N N . HIS A 1 100 ? -18.621 -13.762 -2.255 1.00 96.81 100 HIS A N 1
ATOM 757 C CA . HIS A 1 100 ? -19.343 -13.495 -1.019 1.00 96.81 100 HIS A CA 1
ATOM 758 C C . HIS A 1 100 ? -18.389 -13.435 0.187 1.00 96.81 100 HIS A C 1
ATOM 760 O O . HIS A 1 100 ? -17.549 -14.313 0.386 1.00 96.81 100 HIS A O 1
ATOM 766 N N . GLY A 1 101 ? -18.546 -12.403 1.018 1.00 94.88 101 GLY A N 1
ATOM 767 C CA . GLY A 1 101 ? -17.764 -12.209 2.242 1.00 94.88 101 GLY A CA 1
ATOM 768 C C . GLY A 1 101 ? -16.407 -11.521 2.057 1.00 94.88 101 GLY A C 1
ATOM 769 O O . GLY A 1 101 ? -15.799 -11.150 3.057 1.00 94.88 101 GLY A O 1
ATOM 770 N N . VAL A 1 102 ? -15.939 -11.285 0.824 1.00 97.31 102 VAL A N 1
ATOM 771 C CA . VAL A 1 102 ? -14.707 -10.504 0.588 1.00 97.31 102 VAL A CA 1
ATOM 772 C C . VAL A 1 102 ? -14.905 -9.037 0.977 1.00 97.31 102 VAL A C 1
ATOM 774 O O . VAL A 1 102 ? -14.055 -8.451 1.651 1.00 97.31 102 VAL A O 1
ATOM 777 N N . LEU A 1 103 ? -16.042 -8.454 0.586 1.00 98.12 103 LEU A N 1
ATOM 778 C CA . LEU A 1 103 ? -16.480 -7.132 1.031 1.00 98.12 103 LEU A CA 1
ATOM 779 C C . LEU A 1 103 ? -17.284 -7.291 2.322 1.00 98.12 103 LEU A C 1
ATOM 781 O O . LEU A 1 103 ? -18.498 -7.477 2.301 1.00 98.12 103 LEU A O 1
ATOM 785 N N . SER A 1 104 ? -16.585 -7.257 3.452 1.00 96.94 104 SER A N 1
ATOM 786 C CA . SER A 1 104 ? -17.181 -7.387 4.780 1.00 96.94 104 SER A CA 1
ATOM 787 C C . SER A 1 104 ? -16.545 -6.385 5.742 1.00 96.94 104 SER A C 1
ATOM 789 O O . SER A 1 104 ? -15.328 -6.199 5.680 1.00 96.94 104 SER A O 1
ATOM 791 N N . PRO A 1 105 ? -17.309 -5.743 6.649 1.00 97.06 105 PRO A N 1
ATOM 792 C CA . PRO A 1 105 ? -16.753 -4.790 7.615 1.00 97.06 105 PRO A CA 1
ATOM 793 C C . PRO A 1 105 ? -15.717 -5.407 8.573 1.00 97.06 105 PRO A C 1
ATOM 795 O O . PRO A 1 105 ? -14.96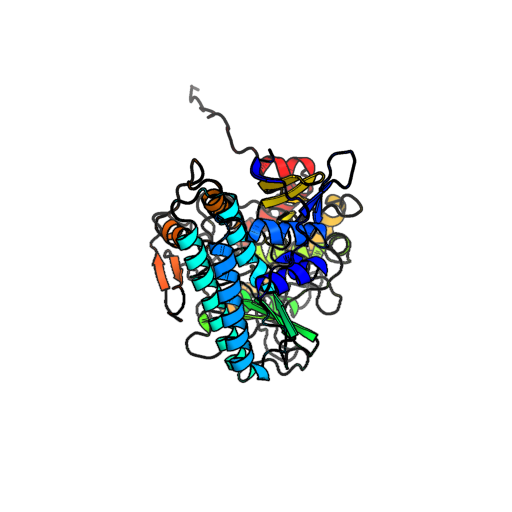8 -4.666 9.202 1.00 97.06 105 PRO A O 1
ATOM 798 N N . ASP A 1 106 ? -15.656 -6.741 8.685 1.00 96.25 106 ASP A N 1
ATOM 799 C CA . ASP A 1 106 ? -14.644 -7.467 9.464 1.00 96.25 106 ASP A CA 1
ATOM 800 C C . ASP A 1 106 ? -13.392 -7.865 8.654 1.00 96.25 106 ASP A C 1
ATOM 802 O O . ASP A 1 106 ? -12.478 -8.472 9.212 1.00 96.25 106 ASP A O 1
ATOM 806 N N . ASN A 1 107 ? -13.302 -7.501 7.366 1.00 96.81 107 ASN A N 1
ATOM 807 C CA . ASN A 1 107 ? -12.105 -7.727 6.555 1.00 96.81 107 ASN A CA 1
ATOM 808 C C . ASN A 1 107 ? -10.982 -6.763 6.978 1.00 96.81 107 ASN A C 1
ATOM 810 O O . ASN A 1 107 ? -10.819 -5.672 6.422 1.00 96.81 107 ASN A O 1
ATOM 814 N N . GLY A 1 108 ? -10.189 -7.197 7.960 1.00 94.25 108 GLY A N 1
ATOM 815 C CA . GLY A 1 108 ? -9.070 -6.431 8.500 1.00 94.25 108 GLY A CA 1
ATOM 816 C C . GLY A 1 108 ? -7.989 -6.097 7.482 1.00 94.25 108 GLY A C 1
ATOM 817 O O . GLY A 1 108 ? -7.402 -5.023 7.555 1.00 94.25 108 GLY A O 1
ATOM 818 N N . HIS A 1 109 ? -7.734 -6.969 6.510 1.00 92.75 109 HIS A N 1
ATOM 819 C CA . HIS A 1 109 ? -6.698 -6.711 5.511 1.00 92.75 109 HIS A CA 1
ATOM 820 C C . HIS A 1 109 ? -7.110 -5.652 4.492 1.00 92.75 109 HIS A C 1
ATOM 822 O O . HIS A 1 109 ? -6.243 -4.994 3.921 1.00 92.75 109 HIS A O 1
ATOM 828 N N . LEU A 1 110 ? -8.411 -5.489 4.249 1.00 95.94 110 LEU A N 1
ATOM 829 C CA . LEU A 1 110 ? -8.930 -4.394 3.445 1.00 95.94 110 LEU A CA 1
ATOM 830 C C . LEU A 1 110 ? -8.985 -3.126 4.302 1.00 95.94 110 LEU A C 1
ATOM 832 O O . LEU A 1 110 ? -8.207 -2.211 4.072 1.00 95.94 110 LEU A O 1
ATOM 836 N N . PHE A 1 111 ? -9.815 -3.096 5.347 1.00 96.88 111 PHE A N 1
ATOM 837 C CA . PHE A 1 111 ? -10.146 -1.863 6.076 1.00 96.88 111 PHE A CA 1
ATOM 838 C C . PHE A 1 111 ? -9.155 -1.455 7.176 1.00 96.88 111 PHE A C 1
ATOM 840 O O . PHE A 1 111 ? -9.303 -0.375 7.751 1.00 96.88 111 PHE A O 1
ATOM 847 N N . GLY A 1 112 ? -8.137 -2.271 7.460 1.00 94.88 112 GLY A N 1
ATOM 848 C CA . GLY A 1 112 ? -7.138 -2.031 8.504 1.00 94.88 112 GLY A CA 1
ATOM 849 C C . GLY A 1 112 ? -6.501 -0.645 8.467 1.00 94.88 112 GLY A C 1
ATOM 850 O O . GLY A 1 112 ? -6.570 0.052 9.477 1.00 94.88 112 GLY A O 1
ATOM 851 N N . PRO A 1 113 ? -5.961 -0.171 7.328 1.00 93.06 113 PRO A N 1
ATOM 852 C CA . PRO A 1 113 ? -5.374 1.166 7.247 1.00 93.06 113 PRO A CA 1
ATOM 853 C C . PRO A 1 113 ? -6.328 2.288 7.688 1.00 93.06 113 PRO A C 1
ATOM 855 O O . PRO A 1 113 ? -5.926 3.160 8.453 1.00 93.06 113 PRO A O 1
ATOM 858 N N . LEU A 1 114 ? -7.603 2.235 7.278 1.00 95.88 114 LEU A N 1
ATOM 859 C CA . LEU A 1 114 ? -8.618 3.214 7.683 1.00 95.88 114 LEU A CA 1
ATOM 860 C C . LEU A 1 114 ? -8.926 3.122 9.183 1.00 95.88 114 LEU A C 1
ATOM 862 O O . LEU A 1 114 ? -8.983 4.142 9.870 1.00 95.88 114 LEU A O 1
ATOM 866 N N . VAL A 1 115 ? -9.151 1.907 9.690 1.00 97.19 115 VAL A N 1
ATOM 867 C CA . VAL A 1 115 ? -9.565 1.704 11.084 1.00 97.19 115 VAL A CA 1
ATOM 868 C C . VAL A 1 115 ? -8.430 2.013 12.053 1.00 97.19 115 VAL A C 1
ATOM 870 O O . VAL A 1 115 ? -8.679 2.647 13.072 1.00 97.19 115 VAL A O 1
ATOM 873 N N . VAL A 1 116 ? -7.185 1.661 11.731 1.00 95.81 116 VAL A N 1
ATOM 874 C CA . VAL A 1 116 ? -6.008 1.983 12.552 1.00 95.81 116 VAL A CA 1
ATOM 875 C C . VAL A 1 116 ? -5.775 3.492 12.623 1.00 95.81 116 VAL A C 1
ATOM 877 O O . VAL A 1 116 ? -5.502 4.009 13.708 1.00 95.81 116 VAL A O 1
ATOM 880 N N . GLU A 1 117 ? -5.914 4.209 11.504 1.00 95.50 117 GLU A N 1
ATOM 881 C CA . GLU A 1 117 ? -5.820 5.675 11.466 1.00 95.50 117 GLU A CA 1
ATOM 882 C C . GLU A 1 117 ? -6.919 6.312 12.336 1.00 95.50 117 GLU A C 1
ATOM 884 O O . GLU A 1 117 ? -6.621 7.076 13.257 1.00 95.50 117 GLU A O 1
ATOM 889 N N . ALA A 1 118 ? -8.181 5.913 12.132 1.00 97.56 118 ALA A N 1
ATOM 890 C CA . ALA A 1 118 ? -9.321 6.431 12.888 1.00 97.56 118 ALA A CA 1
ATOM 891 C C . ALA A 1 118 ? -9.259 6.090 14.386 1.00 97.56 118 ALA A C 1
ATOM 893 O O . ALA A 1 118 ? -9.526 6.945 15.229 1.00 97.56 118 ALA A O 1
ATOM 894 N N . PHE A 1 119 ? -8.867 4.861 14.731 1.00 97.94 119 PHE A N 1
ATOM 895 C CA . PHE A 1 119 ? -8.650 4.435 16.112 1.00 97.94 119 PHE A CA 1
ATOM 896 C C . PHE A 1 119 ? -7.591 5.303 16.785 1.00 97.94 119 PHE A C 1
ATOM 898 O O . PHE A 1 119 ? -7.798 5.770 17.902 1.00 97.94 119 PHE A O 1
ATOM 905 N N . THR A 1 120 ? -6.470 5.540 16.102 1.00 96.88 120 THR A N 1
ATOM 906 C CA . THR A 1 120 ? -5.369 6.337 16.649 1.00 96.88 120 THR A CA 1
ATOM 907 C C . THR A 1 120 ? -5.785 7.790 16.847 1.00 96.88 120 THR A C 1
ATOM 909 O O . THR A 1 120 ? -5.498 8.346 17.903 1.00 96.88 120 THR A O 1
ATOM 912 N N . ALA A 1 121 ? -6.512 8.379 15.893 1.00 97.44 121 ALA A N 1
ATOM 913 C CA . ALA A 1 121 ? -7.052 9.732 16.020 1.00 97.44 121 ALA A CA 1
ATOM 914 C C . ALA A 1 121 ? -8.012 9.860 17.220 1.00 97.44 121 ALA A C 1
ATOM 916 O O . ALA A 1 121 ? -7.876 10.789 18.012 1.00 97.44 121 ALA A O 1
ATOM 917 N N . CYS A 1 122 ? -8.930 8.902 17.405 1.00 98.38 122 CYS A N 1
ATOM 918 C CA . CYS A 1 122 ? -9.840 8.854 18.559 1.00 98.38 122 CYS A CA 1
ATOM 919 C C . CYS A 1 122 ? -9.116 8.631 19.898 1.00 98.38 122 CYS A C 1
ATOM 921 O O . CYS A 1 122 ? -9.519 9.182 20.921 1.00 98.38 122 CYS A O 1
ATOM 923 N N . ALA A 1 123 ? -8.074 7.799 19.913 1.00 97.56 123 ALA A N 1
ATOM 924 C CA . ALA A 1 123 ? -7.306 7.502 21.117 1.00 97.56 123 ALA A CA 1
ATOM 925 C C . ALA A 1 123 ? -6.437 8.693 21.548 1.00 97.56 123 ALA A C 1
ATOM 927 O O . ALA A 1 123 ? -6.420 9.039 22.731 1.00 97.56 123 ALA A O 1
ATOM 928 N N . ALA A 1 124 ? -5.736 9.311 20.593 1.00 96.81 124 ALA A N 1
ATOM 929 C CA . ALA A 1 124 ? -4.877 10.463 20.834 1.00 96.81 124 ALA A CA 1
ATOM 930 C C . ALA A 1 124 ? -5.686 11.718 21.172 1.00 96.81 124 ALA A C 1
ATOM 932 O O . ALA A 1 124 ? -5.298 12.450 22.075 1.00 96.81 124 ALA A O 1
ATOM 933 N N . ASP A 1 125 ? -6.807 11.942 20.470 1.00 96.50 125 ASP A N 1
ATOM 934 C CA . ASP A 1 125 ? -7.711 13.084 20.683 1.00 96.50 125 ASP A CA 1
ATOM 935 C C . ASP A 1 125 ? -6.983 14.436 20.659 1.00 96.50 125 ASP A C 1
ATOM 937 O O . ASP A 1 125 ? -7.296 15.367 21.394 1.00 96.50 125 ASP A O 1
ATOM 941 N N . ALA A 1 126 ? -5.943 14.504 19.828 1.00 96.50 126 ALA A N 1
ATOM 942 C CA . ALA A 1 126 ? -5.057 15.653 19.725 1.00 96.50 126 ALA A CA 1
ATOM 943 C C . ALA A 1 126 ? -5.444 16.584 18.566 1.00 96.50 126 ALA A C 1
ATOM 945 O O . ALA A 1 126 ? -5.012 17.732 18.508 1.00 96.50 126 ALA A O 1
ATOM 946 N N . LEU A 1 127 ? -6.250 16.093 17.619 1.00 96.12 127 LEU A N 1
ATOM 947 C CA . LEU A 1 127 ? -6.708 16.881 16.480 1.00 96.12 127 LEU A CA 1
ATOM 948 C C . LEU A 1 127 ? -7.793 17.882 16.911 1.00 96.12 127 LEU A C 1
ATOM 950 O O . LEU A 1 127 ? -8.663 17.512 17.698 1.00 96.12 127 LEU A O 1
ATOM 954 N N . PRO A 1 128 ? -7.843 19.092 16.318 1.00 95.00 128 PRO A N 1
ATOM 955 C CA . PRO A 1 128 ? -8.890 20.074 16.621 1.00 95.00 128 PRO A CA 1
ATOM 956 C C . PRO A 1 128 ? -10.320 19.567 16.378 1.00 95.00 128 PRO A C 1
ATOM 958 O O . PRO A 1 128 ? -11.252 20.003 17.045 1.00 95.00 128 PRO A O 1
ATOM 961 N N . ASP A 1 129 ? -10.494 18.664 15.406 1.00 96.56 129 ASP A N 1
ATOM 962 C CA . ASP A 1 129 ? -11.775 18.032 15.080 1.00 96.56 129 ASP A CA 1
ATOM 963 C C . ASP A 1 129 ? -11.554 16.588 14.592 1.00 96.56 129 ASP A C 1
ATOM 965 O O . ASP A 1 129 ? -11.409 16.307 13.395 1.00 96.56 129 ASP A O 1
ATOM 969 N N . VAL A 1 130 ? -11.504 15.652 15.547 1.00 97.69 130 VAL A N 1
ATOM 970 C CA . VAL A 1 130 ? -11.332 14.212 15.281 1.00 97.69 130 VAL A CA 1
ATOM 971 C C . VAL A 1 130 ? -12.475 13.664 14.422 1.00 97.69 130 VAL A C 1
ATOM 973 O O . VAL A 1 130 ? -12.237 12.858 13.521 1.00 97.69 130 VAL A O 1
ATOM 976 N N . ALA A 1 131 ? -13.714 14.104 14.658 1.00 98.00 131 ALA A N 1
ATOM 977 C CA . ALA A 1 131 ? -14.881 13.598 13.941 1.00 98.00 131 ALA A CA 1
ATOM 978 C C . ALA A 1 131 ? -14.821 13.954 12.450 1.00 98.00 131 ALA A C 1
ATOM 980 O O . ALA A 1 131 ? -15.006 13.081 11.596 1.00 98.00 131 ALA A O 1
ATOM 981 N N . LYS A 1 132 ? -14.493 15.211 12.127 1.00 97.12 132 LYS A N 1
ATOM 982 C CA . LYS A 1 132 ? -14.296 15.663 10.745 1.00 97.12 132 LYS A CA 1
ATOM 983 C C . LYS A 1 132 ? -13.116 14.967 10.080 1.00 97.12 132 LYS A C 1
ATOM 985 O O . LYS A 1 132 ? -13.239 14.570 8.918 1.00 97.12 132 LYS A O 1
ATOM 990 N N . HIS A 1 133 ? -12.000 14.793 10.791 1.00 96.00 133 HIS A N 1
ATOM 991 C CA . HIS A 1 133 ? -10.850 14.057 10.268 1.00 96.00 133 HIS A CA 1
ATOM 992 C C . HIS A 1 133 ? -11.250 12.624 9.885 1.00 96.00 133 HIS A C 1
ATOM 994 O O . HIS A 1 133 ? -11.147 12.252 8.717 1.00 96.00 133 HIS A O 1
ATOM 1000 N N . VAL A 1 134 ? -11.815 11.854 10.822 1.00 97.75 134 VAL A N 1
ATOM 1001 C CA . VAL A 1 134 ? -12.241 10.464 10.584 1.00 97.75 134 VAL A CA 1
ATOM 1002 C C . VAL A 1 134 ? -13.275 10.372 9.457 1.00 97.75 134 VAL A C 1
ATOM 1004 O O . VAL A 1 134 ? -13.163 9.508 8.586 1.00 97.75 134 VAL A O 1
ATOM 1007 N N . ALA A 1 135 ? -14.252 11.283 9.409 1.00 97.88 135 ALA A N 1
ATOM 1008 C CA . ALA A 1 135 ? -15.247 11.318 8.339 1.00 97.88 135 ALA A CA 1
ATOM 1009 C C . ALA A 1 135 ? -14.623 11.589 6.958 1.00 97.88 135 ALA A C 1
ATOM 1011 O O . ALA A 1 135 ? -15.003 10.945 5.977 1.00 97.88 135 ALA A O 1
ATOM 1012 N N . THR A 1 136 ? -13.646 12.498 6.884 1.00 95.44 136 THR A N 1
ATOM 1013 C CA . THR A 1 136 ? -12.916 12.822 5.647 1.00 95.44 136 THR A CA 1
ATOM 1014 C C . THR A 1 136 ? -12.123 11.616 5.153 1.00 95.44 136 THR A C 1
ATOM 1016 O O . THR A 1 136 ? -12.253 11.228 3.991 1.00 95.44 136 THR A O 1
ATOM 1019 N N . ARG A 1 137 ? -11.366 10.969 6.047 1.00 95.31 137 ARG A N 1
ATOM 1020 C CA . ARG A 1 137 ? -10.551 9.791 5.715 1.00 95.31 137 ARG A CA 1
ATOM 1021 C C . ARG A 1 137 ? -11.407 8.613 5.278 1.00 95.31 137 ARG A C 1
ATOM 1023 O O . ARG A 1 137 ? -11.120 7.991 4.259 1.00 95.31 137 ARG A O 1
ATOM 1030 N N . ARG A 1 138 ? -12.524 8.371 5.968 1.00 97.25 138 ARG A N 1
ATOM 1031 C CA . ARG A 1 138 ? -13.527 7.383 5.557 1.00 97.25 138 ARG A CA 1
ATOM 1032 C C . ARG A 1 138 ? -14.072 7.667 4.160 1.00 97.25 138 ARG A C 1
ATOM 1034 O O . ARG A 1 138 ? -14.163 6.746 3.355 1.00 97.25 138 ARG A O 1
ATOM 1041 N N . HIS A 1 139 ? -14.437 8.916 3.864 1.00 95.75 139 HIS A N 1
ATOM 1042 C CA . HIS A 1 139 ? -14.964 9.283 2.550 1.00 95.75 139 HIS A CA 1
ATOM 1043 C C . HIS A 1 139 ? -13.944 9.019 1.437 1.00 95.75 139 HIS A C 1
ATOM 1045 O O . HIS A 1 139 ? -14.264 8.327 0.475 1.00 95.75 139 HIS A O 1
ATOM 1051 N N . GLN A 1 140 ? -12.714 9.517 1.591 1.00 93.31 140 GLN A N 1
ATOM 1052 C CA . GLN A 1 140 ? -11.628 9.305 0.628 1.00 93.31 140 GLN A CA 1
ATOM 1053 C C . GLN A 1 140 ? -11.358 7.812 0.400 1.00 93.31 140 GLN A C 1
ATOM 1055 O O . GLN A 1 140 ? -11.264 7.361 -0.738 1.00 93.31 140 GLN A O 1
ATOM 1060 N N . TYR A 1 141 ? -11.291 7.037 1.485 1.00 95.38 141 TYR A N 1
ATOM 1061 C CA . TYR A 1 141 ? -11.016 5.605 1.442 1.00 95.38 141 TYR A CA 1
ATOM 1062 C C . TYR A 1 141 ? -12.118 4.815 0.715 1.00 95.38 141 TYR A C 1
ATOM 1064 O O . TYR A 1 141 ? -11.834 4.008 -0.165 1.00 95.38 141 TYR A O 1
ATOM 1072 N N . LEU A 1 142 ? -13.393 5.060 1.031 1.00 96.88 142 LEU A N 1
ATOM 1073 C CA . LEU A 1 142 ? -14.497 4.364 0.360 1.00 96.88 142 LEU A CA 1
ATOM 1074 C C . LEU A 1 142 ? -14.626 4.775 -1.112 1.00 96.88 142 LEU A C 1
ATOM 1076 O O . LEU A 1 142 ? -14.899 3.925 -1.955 1.00 96.88 142 LEU A O 1
ATOM 1080 N N . ARG A 1 143 ? -14.367 6.047 -1.445 1.00 94.31 143 ARG A N 1
ATOM 1081 C CA . ARG A 1 143 ? -14.340 6.511 -2.840 1.00 94.31 143 ARG A CA 1
ATOM 1082 C C . ARG A 1 143 ? -13.217 5.872 -3.652 1.00 94.31 143 ARG A C 1
ATOM 1084 O O . ARG A 1 143 ? -13.443 5.531 -4.811 1.00 94.31 143 ARG A O 1
ATOM 1091 N N . SER A 1 144 ? -12.031 5.684 -3.073 1.00 93.12 144 SER A N 1
ATOM 1092 C CA . SER A 1 144 ? -10.935 5.023 -3.787 1.00 93.12 144 SER A CA 1
ATOM 1093 C C . SER A 1 144 ? -11.211 3.535 -4.018 1.00 93.12 144 SER A C 1
ATOM 1095 O O . SER A 1 144 ? -10.913 3.033 -5.102 1.00 93.12 144 SER A O 1
ATOM 1097 N N . LEU A 1 145 ? -11.862 2.850 -3.070 1.00 96.12 145 LEU A N 1
ATOM 1098 C CA . LEU A 1 145 ? -12.329 1.476 -3.271 1.00 96.12 145 LEU A CA 1
ATOM 1099 C C . LEU A 1 145 ? -13.447 1.368 -4.317 1.00 96.12 145 LEU A C 1
ATOM 1101 O O . LEU A 1 145 ? -13.434 0.432 -5.112 1.00 96.12 145 LEU A O 1
ATOM 1105 N N . GLU A 1 146 ? -14.391 2.313 -4.353 1.00 96.38 146 GLU A N 1
ATOM 1106 C CA . GLU A 1 146 ? -15.418 2.375 -5.406 1.00 96.38 146 GLU A CA 1
ATOM 1107 C C . GLU A 1 146 ? -14.783 2.512 -6.793 1.00 96.38 146 GLU A C 1
ATOM 1109 O O . GLU A 1 146 ? -15.145 1.774 -7.709 1.00 96.38 146 GLU A O 1
ATOM 1114 N N . LEU A 1 147 ? -13.804 3.413 -6.934 1.00 93.69 147 LEU A N 1
ATOM 1115 C CA . LEU A 1 147 ? -13.072 3.608 -8.185 1.00 93.69 147 LEU A CA 1
ATOM 1116 C C . LEU A 1 147 ? -12.284 2.354 -8.584 1.00 93.69 147 LEU A C 1
ATOM 1118 O O . LEU A 1 147 ? -12.304 1.966 -9.749 1.00 93.69 147 LEU A O 1
ATOM 1122 N N . PHE A 1 148 ? -11.632 1.694 -7.624 1.00 95.19 148 PHE A N 1
ATOM 1123 C CA . PHE A 1 148 ? -10.963 0.414 -7.852 1.00 95.19 148 PHE A CA 1
ATOM 1124 C C . PHE A 1 148 ? -11.935 -0.658 -8.359 1.00 95.19 148 PHE A C 1
ATOM 1126 O O . PHE A 1 148 ? -11.647 -1.291 -9.369 1.00 95.19 148 PHE A O 1
ATOM 1133 N N . LEU A 1 149 ? -13.078 -0.861 -7.692 1.00 96.69 149 LEU A N 1
ATOM 1134 C CA . LEU A 1 149 ? -14.053 -1.884 -8.086 1.00 96.69 149 LEU A CA 1
ATOM 1135 C C . LEU A 1 149 ? -14.626 -1.602 -9.477 1.00 96.69 149 LEU A C 1
ATOM 1137 O O . LEU A 1 149 ? -14.748 -2.522 -10.285 1.00 96.69 149 LEU A O 1
ATOM 1141 N N . TYR A 1 150 ? -14.901 -0.331 -9.777 1.00 94.88 150 TYR A N 1
ATOM 1142 C CA . TYR A 1 150 ? -15.324 0.100 -11.105 1.00 94.88 150 TYR A CA 1
ATOM 1143 C C . TYR A 1 150 ? -14.276 -0.262 -12.167 1.00 94.88 150 TYR A C 1
ATOM 1145 O O . TYR A 1 150 ? -14.587 -1.005 -13.100 1.00 94.88 150 TYR A O 1
ATOM 1153 N N . ARG A 1 151 ? -13.022 0.179 -11.986 1.00 93.44 151 ARG A N 1
ATOM 1154 C CA . ARG A 1 151 ? -11.908 -0.108 -12.907 1.00 93.44 151 ARG A CA 1
ATOM 1155 C C . ARG A 1 151 ? -11.679 -1.608 -13.068 1.00 93.44 151 ARG A C 1
ATOM 1157 O O . ARG A 1 151 ? -11.570 -2.086 -14.188 1.00 93.44 151 ARG A O 1
ATOM 1164 N N . PHE A 1 152 ? -11.675 -2.354 -11.963 1.00 94.19 152 PHE A N 1
ATOM 1165 C CA . PHE A 1 152 ? -11.511 -3.805 -11.976 1.00 94.19 152 PHE A CA 1
ATOM 1166 C C . PHE A 1 152 ? -12.621 -4.484 -12.782 1.00 94.19 152 PHE A C 1
ATOM 1168 O O . PHE A 1 152 ? -12.332 -5.300 -13.647 1.00 94.19 152 PHE A O 1
ATOM 1175 N N . SER A 1 153 ? -13.887 -4.133 -12.535 1.00 93.06 153 SER A N 1
ATOM 1176 C CA . SER A 1 153 ? -15.023 -4.736 -13.244 1.00 93.06 153 SER A CA 1
ATOM 1177 C C .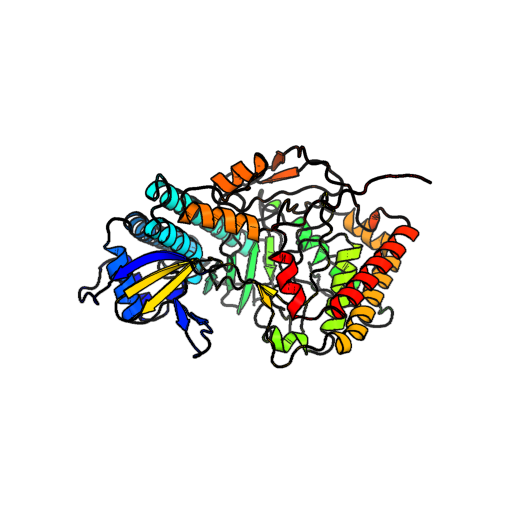 SER A 1 153 ? -15.004 -4.456 -14.749 1.00 93.06 153 SER A C 1
ATOM 1179 O O . SER A 1 153 ? -15.333 -5.338 -15.538 1.00 93.06 153 SER A O 1
ATOM 1181 N N . ARG A 1 154 ? -14.572 -3.253 -15.148 1.00 92.50 154 ARG A N 1
ATOM 1182 C CA . ARG A 1 154 ? -14.396 -2.866 -16.551 1.00 92.50 154 ARG A CA 1
ATOM 1183 C C . ARG A 1 154 ? -13.269 -3.664 -17.202 1.00 92.50 154 ARG A C 1
ATOM 1185 O O . ARG A 1 154 ? -13.471 -4.287 -18.242 1.00 92.50 154 ARG A O 1
ATOM 1192 N N . ASP A 1 155 ? -12.091 -3.638 -16.592 1.00 91.94 155 ASP A N 1
ATOM 1193 C CA . ASP A 1 155 ? -10.869 -4.166 -17.199 1.00 91.94 155 ASP A CA 1
ATOM 1194 C C . ASP A 1 155 ? -10.828 -5.698 -17.169 1.00 91.94 155 ASP A C 1
ATOM 1196 O O . ASP A 1 155 ? -10.286 -6.322 -18.078 1.00 91.94 155 ASP A O 1
ATOM 1200 N N . ALA A 1 156 ? -11.468 -6.335 -16.182 1.00 86.19 156 ALA A N 1
ATOM 1201 C CA . ALA A 1 156 ? -11.603 -7.792 -16.132 1.00 86.19 156 ALA A CA 1
ATOM 1202 C C . ALA A 1 156 ? -12.340 -8.364 -17.358 1.00 86.19 156 ALA A C 1
ATOM 1204 O O . ALA A 1 156 ? -12.162 -9.535 -17.692 1.00 86.19 156 ALA A O 1
ATOM 1205 N N . VAL A 1 157 ? -13.146 -7.543 -18.041 1.00 80.25 157 VAL A N 1
ATOM 1206 C CA . VAL A 1 157 ? -13.837 -7.900 -19.288 1.00 80.25 157 VAL A CA 1
ATOM 1207 C C . VAL A 1 157 ? -13.021 -7.502 -20.526 1.00 80.25 157 VAL A C 1
ATOM 1209 O O . VAL A 1 157 ? -13.134 -8.149 -21.567 1.00 80.25 157 VAL A O 1
ATOM 1212 N N . ALA A 1 158 ? -12.187 -6.462 -20.429 1.00 69.12 158 ALA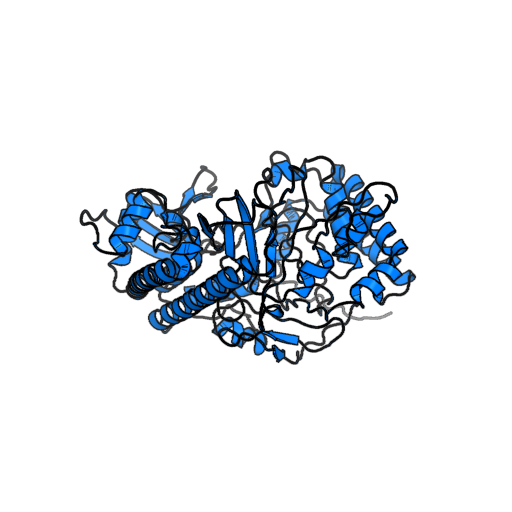 A N 1
ATOM 1213 C CA . ALA A 1 158 ? -11.475 -5.859 -21.551 1.00 69.12 158 ALA A CA 1
ATOM 1214 C C . ALA A 1 158 ? -9.985 -5.646 -21.226 1.00 69.12 158 ALA A C 1
ATOM 1216 O O . ALA A 1 158 ? -9.633 -4.753 -20.465 1.00 69.12 158 ALA A O 1
ATOM 1217 N N . GLY A 1 159 ? -9.100 -6.432 -21.849 1.00 62.84 159 GLY A N 1
ATOM 1218 C CA . GLY A 1 159 ? -7.641 -6.272 -21.702 1.00 62.84 159 GLY A CA 1
ATOM 1219 C C . GLY A 1 159 ? -7.000 -7.125 -20.603 1.00 62.84 159 GLY A C 1
ATOM 1220 O O . GLY A 1 159 ? -5.807 -6.996 -20.333 1.00 62.84 159 GLY A O 1
ATOM 1221 N N . TRP A 1 160 ? -7.770 -8.027 -19.995 1.00 76.56 160 TRP A N 1
ATOM 1222 C CA . TRP A 1 160 ? -7.292 -8.942 -18.964 1.00 76.56 160 TRP A CA 1
ATOM 1223 C C . TRP A 1 160 ? -6.468 -10.112 -19.545 1.00 76.56 160 TRP A C 1
ATOM 1225 O O . TRP A 1 160 ? -6.771 -10.592 -20.642 1.00 76.56 160 TRP A O 1
ATOM 1235 N N . PRO A 1 161 ? -5.438 -10.624 -18.841 1.00 77.38 161 PRO A N 1
ATOM 1236 C CA . PRO A 1 161 ? -4.658 -11.777 -19.297 1.00 77.38 161 PRO A CA 1
ATOM 1237 C C . PRO A 1 161 ? -5.525 -13.014 -19.568 1.00 77.38 161 PRO A C 1
ATOM 1239 O O . PRO A 1 161 ? -6.340 -13.409 -18.737 1.00 77.38 161 PRO A O 1
ATOM 1242 N N . ALA A 1 162 ? -5.250 -13.706 -20.679 1.00 80.56 162 ALA A N 1
ATOM 1243 C CA . ALA A 1 162 ? -5.892 -14.982 -21.025 1.00 80.56 162 ALA A CA 1
ATOM 1244 C C . ALA A 1 162 ? -5.488 -16.155 -20.101 1.00 80.56 162 ALA A C 1
ATOM 1246 O O . ALA A 1 162 ? -6.092 -17.229 -20.132 1.00 80.56 162 ALA A O 1
ATOM 1247 N N . ASP A 1 163 ? -4.442 -15.977 -19.289 1.00 87.12 163 ASP A N 1
ATOM 1248 C CA . ASP A 1 163 ? -3.977 -16.969 -18.322 1.00 87.12 163 ASP A CA 1
ATOM 1249 C C . ASP A 1 163 ? -5.024 -17.165 -17.219 1.00 87.12 163 ASP A C 1
ATOM 1251 O O . ASP A 1 163 ? -5.277 -16.268 -16.414 1.00 87.12 163 ASP A O 1
ATOM 1255 N N . ARG A 1 164 ? -5.587 -18.379 -17.155 1.00 88.00 164 ARG A N 1
ATOM 1256 C CA . ARG A 1 164 ? -6.688 -18.739 -16.249 1.00 88.00 164 ARG A CA 1
ATOM 1257 C C . ARG A 1 164 ? -6.414 -18.453 -14.776 1.00 88.00 164 ARG A C 1
ATOM 1259 O O . ARG A 1 164 ? -7.358 -18.278 -14.013 1.00 88.00 164 ARG A O 1
ATOM 1266 N N . ARG A 1 165 ? -5.144 -18.394 -14.356 1.00 90.44 165 ARG A N 1
ATOM 1267 C CA . ARG A 1 165 ? -4.793 -18.049 -12.969 1.00 90.44 165 ARG A CA 1
ATOM 1268 C C . ARG A 1 165 ? -5.246 -16.645 -12.609 1.00 90.44 165 ARG A C 1
ATOM 1270 O O . ARG A 1 165 ? -5.617 -16.389 -11.470 1.00 90.44 165 ARG A O 1
ATOM 1277 N N . PHE A 1 166 ? -5.179 -15.745 -13.580 1.00 90.38 166 PHE A N 1
ATOM 1278 C CA . PHE A 1 166 ? -5.538 -14.352 -13.424 1.00 90.38 166 PHE A CA 1
ATOM 1279 C C . PHE A 1 166 ? -6.972 -14.080 -13.865 1.00 90.38 166 PHE A C 1
ATOM 1281 O O . PHE A 1 166 ? -7.349 -12.929 -13.884 1.00 90.38 166 PHE A O 1
ATOM 1288 N N . THR A 1 167 ? -7.793 -15.075 -14.187 1.00 86.94 167 THR A N 1
ATOM 1289 C CA . THR A 1 167 ? -9.217 -14.870 -14.505 1.00 86.94 167 THR A CA 1
ATOM 1290 C C . THR A 1 167 ? -10.102 -15.331 -13.350 1.00 86.94 167 THR A C 1
ATOM 1292 O O . THR A 1 167 ? -9.659 -16.151 -12.550 1.00 86.94 167 THR A O 1
ATOM 1295 N N . GLY A 1 168 ? -11.353 -14.868 -13.310 1.00 89.56 168 GLY A N 1
ATOM 1296 C CA . GLY A 1 168 ? -12.377 -15.370 -12.390 1.00 89.56 168 GLY A CA 1
ATOM 1297 C C . GLY A 1 168 ? -12.716 -14.413 -11.249 1.00 89.56 168 GLY A C 1
ATOM 1298 O O . GLY A 1 168 ? -12.477 -13.206 -11.335 1.00 89.56 168 GLY A O 1
ATOM 1299 N N . THR A 1 169 ? -13.339 -14.945 -10.199 1.00 94.31 169 THR A N 1
ATOM 1300 C CA . THR A 1 169 ? -13.904 -14.140 -9.112 1.00 94.31 169 THR A CA 1
ATOM 1301 C C . THR A 1 169 ? -12.826 -13.722 -8.109 1.00 94.31 169 THR A C 1
ATOM 1303 O O . THR A 1 169 ? -11.954 -14.505 -7.723 1.00 94.31 169 THR A O 1
ATOM 1306 N N . VAL A 1 170 ? -12.901 -12.482 -7.620 1.00 97.00 170 VAL A N 1
ATOM 1307 C 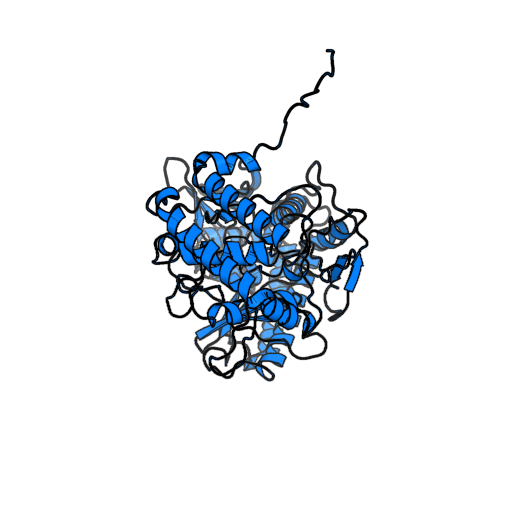CA . VAL A 1 170 ? -12.052 -11.998 -6.524 1.00 97.00 170 VAL A CA 1
ATOM 1308 C C . VAL A 1 170 ? -12.414 -12.723 -5.234 1.00 97.00 170 VAL A C 1
ATOM 1310 O O . VAL A 1 170 ? -13.523 -12.583 -4.730 1.00 97.00 170 VAL A O 1
ATOM 1313 N N . VAL A 1 171 ? -11.455 -13.443 -4.656 1.00 97.56 171 VAL A N 1
ATOM 1314 C CA . VAL A 1 171 ? -11.627 -14.221 -3.414 1.00 97.56 171 VAL A CA 1
ATOM 1315 C C . VAL A 1 171 ? -10.916 -13.605 -2.214 1.00 97.56 171 VAL A C 1
ATOM 1317 O O . VAL A 1 171 ? -11.090 -14.074 -1.091 1.00 97.56 171 VAL A O 1
ATOM 1320 N N . HIS A 1 172 ? -10.084 -12.581 -2.424 1.00 96.69 172 HIS A N 1
ATOM 1321 C CA . HIS A 1 172 ? -9.486 -11.807 -1.339 1.00 96.69 172 HIS A CA 1
ATOM 1322 C C . HIS A 1 172 ? -8.972 -10.450 -1.824 1.00 96.69 172 HIS A C 1
ATOM 1324 O O . HIS A 1 172 ? -8.335 -10.354 -2.875 1.00 96.69 172 HIS A O 1
ATOM 1330 N N . LEU A 1 173 ? -9.198 -9.428 -1.000 1.00 96.94 173 LEU A N 1
ATOM 1331 C CA . LEU A 1 173 ? -8.695 -8.069 -1.166 1.00 96.94 173 LEU A CA 1
ATOM 1332 C C . LEU A 1 173 ? -7.912 -7.663 0.077 1.00 96.94 173 LEU A C 1
ATOM 1334 O O . LEU A 1 173 ? -8.347 -7.930 1.197 1.00 96.94 173 LEU A O 1
ATOM 1338 N N . SER A 1 174 ? -6.782 -6.996 -0.130 1.00 94.69 174 SER A N 1
ATOM 1339 C CA . SER A 1 174 ? -5.980 -6.426 0.952 1.00 94.69 174 SER A CA 1
ATOM 1340 C C . SER A 1 174 ? -5.257 -5.164 0.515 1.00 94.69 174 SER A C 1
ATOM 1342 O O . SER A 1 174 ? -4.852 -5.066 -0.642 1.00 94.69 174 SER A O 1
ATOM 1344 N N . VAL A 1 175 ? -5.028 -4.257 1.457 1.00 91.88 175 VAL A N 1
ATOM 1345 C CA . VAL A 1 175 ? -4.236 -3.039 1.281 1.00 91.88 175 VAL A CA 1
ATOM 1346 C C . VAL A 1 175 ? -2.938 -3.217 2.077 1.00 91.88 175 VAL A C 1
ATOM 1348 O O . VAL A 1 175 ? -2.962 -3.134 3.304 1.00 91.88 175 VAL A O 1
ATOM 1351 N N . PRO A 1 176 ? -1.823 -3.580 1.416 1.00 80.19 176 PRO A N 1
ATOM 1352 C CA . PRO A 1 176 ? -0.583 -3.966 2.089 1.00 80.19 176 PRO A CA 1
ATOM 1353 C C . PRO A 1 176 ? 0.194 -2.774 2.664 1.00 80.19 176 PRO A C 1
ATOM 1355 O O . PRO A 1 176 ? 1.080 -2.975 3.492 1.00 80.19 176 PRO A O 1
ATOM 1358 N N . ASP A 1 177 ? -0.106 -1.552 2.221 1.00 70.31 177 ASP A N 1
ATOM 1359 C CA . ASP A 1 177 ? 0.529 -0.328 2.680 1.00 70.31 177 ASP A CA 1
ATOM 1360 C C . ASP A 1 177 ? -0.435 0.580 3.459 1.00 70.31 177 ASP A C 1
ATOM 1362 O O . ASP A 1 177 ? -1.646 0.618 3.262 1.00 70.31 177 ASP A O 1
ATOM 1366 N N . GLY A 1 178 ? 0.119 1.315 4.424 1.00 68.12 178 GLY A N 1
ATOM 1367 C CA . GLY A 1 178 ? -0.660 2.244 5.247 1.00 68.12 178 GLY A CA 1
ATOM 1368 C C . GLY A 1 178 ? -0.804 3.643 4.646 1.00 68.12 178 GLY A C 1
ATOM 1369 O O . GLY A 1 178 ? -1.516 4.469 5.210 1.00 68.12 178 GLY A O 1
ATOM 1370 N N . HIS A 1 179 ? -0.105 3.947 3.552 1.00 79.75 179 HIS A N 1
ATOM 1371 C CA . HIS A 1 179 ? -0.040 5.301 3.008 1.00 79.75 179 HIS A CA 1
ATOM 1372 C C . HIS A 1 179 ? -0.919 5.444 1.772 1.00 79.75 179 HIS A C 1
ATOM 1374 O O . HIS A 1 179 ? -1.213 4.469 1.090 1.00 79.75 179 HIS A O 1
ATOM 1380 N N . SER A 1 180 ? -1.380 6.664 1.527 1.00 89.38 180 SER A N 1
ATOM 1381 C CA . SER A 1 180 ? -2.183 6.995 0.361 1.00 89.38 180 SER A CA 1
ATOM 1382 C C . SER A 1 180 ? -1.588 8.136 -0.427 1.00 89.38 180 SER A C 1
ATOM 1384 O O . SER A 1 180 ? -0.855 8.962 0.113 1.00 89.38 180 SER A O 1
ATOM 1386 N N . HIS A 1 181 ? -1.967 8.187 -1.695 1.00 87.62 181 HIS A N 1
ATOM 1387 C CA . HIS A 1 181 ? -1.646 9.260 -2.618 1.00 87.62 181 HIS A CA 1
ATOM 1388 C C . HIS A 1 181 ? -2.923 9.743 -3.304 1.00 87.62 181 HIS A C 1
ATOM 1390 O O . HIS A 1 181 ? -3.937 9.039 -3.318 1.00 87.62 181 HIS A O 1
ATOM 1396 N N . ASN A 1 182 ? -2.854 10.918 -3.932 1.00 85.38 182 ASN A N 1
ATOM 1397 C CA . ASN A 1 182 ? -3.822 11.365 -4.938 1.00 85.38 182 ASN A CA 1
ATOM 1398 C C . ASN A 1 182 ? -5.291 11.194 -4.508 1.00 85.38 182 ASN A C 1
ATOM 1400 O O . ASN A 1 182 ? -6.080 10.580 -5.224 1.00 85.38 182 ASN A O 1
ATOM 1404 N N . GLY A 1 183 ? -5.664 11.695 -3.330 1.00 85.19 183 GLY A N 1
ATOM 1405 C CA . GLY A 1 183 ? -7.030 11.638 -2.809 1.00 85.19 183 GLY A CA 1
ATOM 1406 C C . GLY A 1 183 ? -7.381 10.339 -2.089 1.00 85.19 183 GLY A C 1
ATOM 1407 O O . GLY A 1 183 ? -8.500 9.850 -2.235 1.00 85.19 183 GLY A O 1
ATOM 1408 N N . GLY A 1 184 ? -6.458 9.765 -1.316 1.00 89.50 184 GLY A N 1
ATOM 1409 C CA . GLY A 1 184 ? -6.727 8.545 -0.551 1.00 89.50 184 GLY A CA 1
ATOM 1410 C C . GLY A 1 184 ? -6.658 7.243 -1.359 1.00 89.50 184 GLY A C 1
ATOM 1411 O O . GLY A 1 184 ? -7.153 6.210 -0.897 1.00 89.50 184 GLY A O 1
ATOM 1412 N N . GLN A 1 185 ? -6.070 7.259 -2.554 1.00 91.19 185 GLN A N 1
ATOM 1413 C CA . GLN A 1 185 ? -5.844 6.051 -3.344 1.00 91.19 185 GLN A CA 1
ATOM 1414 C C . GLN A 1 185 ? -4.649 5.258 -2.797 1.00 91.19 185 GLN A C 1
ATOM 1416 O O . GLN A 1 185 ? -3.712 5.840 -2.251 1.00 91.19 185 GLN A O 1
ATOM 1421 N N . ARG A 1 186 ? -4.710 3.925 -2.895 1.00 91.00 186 ARG A N 1
ATOM 1422 C CA . ARG A 1 186 ? -3.731 2.994 -2.307 1.00 91.00 186 ARG A CA 1
ATOM 1423 C C . ARG A 1 186 ? -3.478 1.803 -3.221 1.00 91.00 186 ARG A C 1
ATOM 1425 O O . ARG A 1 186 ? -4.338 1.459 -4.035 1.00 91.00 186 ARG A O 1
ATOM 1432 N N . LEU A 1 187 ? -2.331 1.158 -3.043 1.00 90.88 187 LEU A N 1
ATOM 1433 C CA . LEU A 1 187 ? -2.058 -0.151 -3.623 1.00 90.88 187 LEU A CA 1
ATOM 1434 C C . LEU A 1 187 ? -3.097 -1.155 -3.110 1.00 90.88 187 LEU A C 1
ATOM 1436 O O . LEU A 1 187 ? -3.323 -1.273 -1.906 1.00 90.88 187 LEU A O 1
ATOM 1440 N N . ILE A 1 188 ? -3.722 -1.909 -4.012 1.00 93.94 188 ILE A N 1
ATOM 1441 C CA . ILE A 1 188 ? -4.653 -2.977 -3.626 1.00 93.94 188 ILE A CA 1
ATOM 1442 C C . ILE A 1 188 ? -4.136 -4.292 -4.180 1.00 93.94 188 ILE A C 1
ATOM 1444 O O . ILE A 1 188 ? -3.895 -4.442 -5.375 1.00 93.94 188 ILE A O 1
ATOM 1448 N N . ARG A 1 189 ? -3.981 -5.274 -3.300 1.00 94.50 189 ARG A N 1
ATOM 1449 C CA . ARG A 1 189 ? -3.656 -6.645 -3.669 1.00 94.50 189 ARG A CA 1
ATOM 1450 C C . ARG A 1 189 ? -4.943 -7.444 -3.825 1.00 94.50 189 ARG A C 1
ATOM 1452 O O . ARG A 1 189 ? -5.725 -7.567 -2.881 1.00 94.50 189 ARG A O 1
ATOM 1459 N N . VAL A 1 190 ? -5.109 -8.029 -5.002 1.00 95.19 190 VAL A N 1
ATOM 1460 C CA . VAL A 1 190 ? -6.273 -8.802 -5.430 1.00 95.19 190 VAL A CA 1
ATOM 1461 C C . VAL A 1 190 ? -5.852 -10.250 -5.623 1.00 95.19 190 VAL A C 1
ATOM 1463 O O . VAL A 1 190 ? -4.898 -10.522 -6.344 1.00 95.19 190 VAL A O 1
ATOM 1466 N N . ARG A 1 191 ? -6.544 -11.196 -4.989 1.00 95.62 191 ARG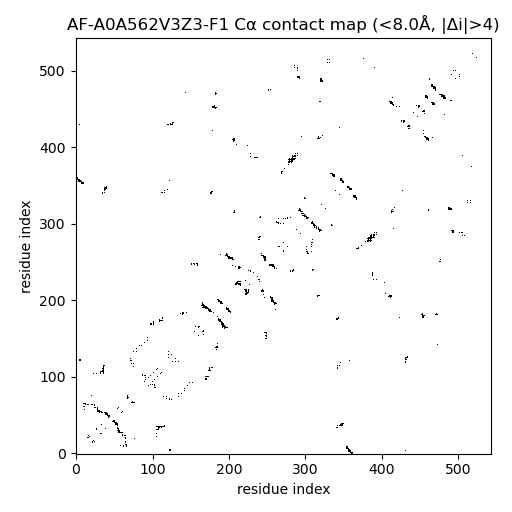 A N 1
ATOM 1467 C CA . ARG A 1 191 ? -6.375 -12.631 -5.257 1.00 95.62 191 ARG A CA 1
ATOM 1468 C C . ARG A 1 191 ? -7.636 -13.174 -5.905 1.00 95.62 191 ARG A C 1
ATOM 1470 O O . ARG A 1 191 ? -8.737 -12.914 -5.415 1.00 95.62 191 ARG A O 1
ATOM 1477 N N . LEU A 1 192 ? -7.442 -13.953 -6.958 1.00 94.94 192 LEU A N 1
ATOM 1478 C CA . LEU A 1 192 ? -8.500 -14.557 -7.759 1.00 94.94 192 LEU A CA 1
ATOM 1479 C C . LEU A 1 192 ? -8.636 -16.047 -7.432 1.00 94.94 192 LEU A C 1
ATOM 1481 O O . LEU A 1 192 ? -7.709 -16.663 -6.894 1.00 94.94 192 LEU A O 1
ATOM 1485 N N . ASP A 1 193 ? -9.804 -16.615 -7.707 1.00 94.62 193 ASP A N 1
ATOM 1486 C CA . ASP A 1 193 ? -10.103 -18.040 -7.508 1.00 94.62 193 ASP A CA 1
ATOM 1487 C C . ASP A 1 193 ? -9.206 -18.967 -8.347 1.00 94.62 193 ASP A C 1
ATOM 1489 O O . ASP A 1 193 ? -8.827 -20.037 -7.871 1.00 94.62 193 ASP A O 1
ATOM 1493 N N . GLY A 1 194 ? -8.755 -18.514 -9.521 1.00 91.50 194 GLY A N 1
ATOM 1494 C CA . GLY A 1 194 ? -7.727 -19.168 -10.336 1.00 91.50 194 GLY A CA 1
ATOM 1495 C C . GLY A 1 194 ? -6.339 -19.244 -9.678 1.00 91.50 194 GLY A C 1
ATOM 1496 O O . GLY A 1 194 ? -5.431 -19.883 -10.212 1.00 91.50 194 GLY A O 1
ATOM 1497 N N . GLY A 1 195 ? -6.146 -18.607 -8.518 1.00 91.81 195 GLY A N 1
ATOM 1498 C CA . GLY A 1 195 ? -4.912 -18.639 -7.726 1.00 91.81 195 GLY A CA 1
ATOM 1499 C C . GLY A 1 195 ? -3.898 -17.548 -8.076 1.00 91.81 195 GLY A C 1
ATOM 1500 O O . GLY A 1 195 ? -2.913 -17.375 -7.355 1.00 91.81 195 GLY A O 1
ATOM 1501 N N . GLY A 1 196 ? -4.133 -16.788 -9.145 1.00 91.62 196 GLY A N 1
ATOM 1502 C CA . GLY A 1 196 ? -3.354 -15.608 -9.494 1.00 91.62 196 GLY A CA 1
ATOM 1503 C C . GLY A 1 196 ? -3.567 -14.473 -8.499 1.00 91.62 196 GLY A C 1
ATOM 1504 O O . GLY A 1 196 ? -4.613 -14.342 -7.853 1.00 91.62 196 GLY A O 1
ATOM 1505 N N . VAL A 1 197 ? -2.537 -13.643 -8.368 1.00 92.56 197 VAL A N 1
ATOM 1506 C CA . VAL A 1 197 ? -2.547 -12.480 -7.486 1.00 92.56 197 VAL A CA 1
ATOM 1507 C C . VAL A 1 197 ? -2.070 -11.272 -8.277 1.00 92.56 197 VAL A C 1
ATOM 1509 O O . VAL A 1 197 ? -1.070 -11.352 -8.986 1.00 92.56 197 VAL A O 1
ATOM 1512 N N . ILE A 1 198 ? -2.793 -10.166 -8.157 1.00 92.44 198 ILE A N 1
ATOM 1513 C CA . ILE A 1 198 ? -2.594 -8.934 -8.918 1.00 92.44 198 ILE A CA 1
ATOM 1514 C C . ILE A 1 198 ? -2.440 -7.767 -7.939 1.00 92.44 198 ILE A C 1
ATOM 1516 O O . ILE A 1 198 ? -3.043 -7.748 -6.866 1.00 92.44 198 ILE A O 1
ATOM 1520 N N . ALA A 1 199 ? -1.611 -6.801 -8.301 1.00 91.69 199 ALA A N 1
ATOM 1521 C CA . ALA A 1 199 ? -1.505 -5.488 -7.695 1.00 91.69 199 ALA A CA 1
ATOM 1522 C C . ALA A 1 199 ? -2.244 -4.469 -8.571 1.00 91.69 199 ALA A C 1
ATOM 1524 O O . ALA A 1 199 ? -1.882 -4.283 -9.729 1.00 91.69 199 ALA A O 1
ATOM 1525 N N . TYR A 1 200 ? -3.235 -3.791 -8.006 1.00 92.81 200 TYR A N 1
ATOM 1526 C CA . TYR A 1 200 ? -3.797 -2.557 -8.541 1.00 92.81 200 TYR A CA 1
ATOM 1527 C C . TYR A 1 200 ? -2.996 -1.369 -8.025 1.00 92.81 200 TYR A C 1
ATOM 1529 O O . TYR A 1 200 ? -2.865 -1.197 -6.809 1.00 92.81 200 TYR A O 1
ATOM 1537 N N . ARG A 1 201 ? -2.491 -0.539 -8.933 1.00 89.69 201 ARG A N 1
ATOM 1538 C CA . ARG A 1 201 ? -1.650 0.609 -8.606 1.00 89.69 201 ARG A CA 1
ATOM 1539 C C . ARG A 1 201 ? -2.280 1.888 -9.138 1.00 89.69 201 ARG A C 1
ATOM 1541 O O . ARG A 1 201 ? -2.197 2.124 -10.336 1.00 89.69 201 ARG A O 1
ATOM 1548 N N . PRO A 1 202 ? -2.886 2.728 -8.287 1.00 87.44 202 PRO A N 1
ATOM 1549 C CA . PRO A 1 202 ? -3.535 3.970 -8.707 1.00 87.44 202 PRO A CA 1
ATOM 1550 C C . PRO A 1 202 ? -2.527 5.110 -8.929 1.00 87.44 202 PRO A C 1
ATOM 1552 O O . PRO A 1 202 ? -2.604 6.171 -8.303 1.00 87.44 202 PRO A O 1
ATOM 1555 N N . GLN A 1 203 ? -1.542 4.861 -9.786 1.00 80.19 203 GLN A N 1
ATOM 1556 C CA . GLN A 1 203 ? -0.490 5.800 -10.150 1.00 80.19 203 GLN A CA 1
ATOM 1557 C C . GLN A 1 203 ? -0.157 5.677 -11.647 1.00 80.19 203 GLN A C 1
ATOM 1559 O O . GLN A 1 203 ? -0.439 4.631 -12.233 1.00 80.19 203 GLN A O 1
ATOM 1564 N N . PRO A 1 204 ? 0.441 6.707 -12.276 1.00 70.62 204 PRO A N 1
ATOM 1565 C CA . PRO A 1 204 ? 0.735 6.684 -13.701 1.00 70.62 204 PRO A CA 1
ATOM 1566 C C . PRO A 1 204 ? 1.607 5.502 -14.124 1.00 70.62 204 PRO A C 1
ATOM 1568 O O . PRO A 1 204 ? 2.530 5.096 -13.417 1.00 70.62 204 PRO A O 1
ATOM 1571 N N . VAL A 1 205 ? 1.287 4.977 -15.304 1.00 61.19 205 VAL A N 1
ATOM 1572 C CA . VAL A 1 205 ? 1.611 3.613 -15.759 1.00 61.19 205 VAL A CA 1
ATOM 1573 C C . VAL A 1 205 ? 3.027 3.472 -16.331 1.00 61.19 205 VAL A C 1
ATOM 1575 O O . VAL A 1 205 ? 3.610 2.390 -16.349 1.00 61.19 205 VAL A O 1
ATOM 1578 N N . HIS A 1 206 ? 3.618 4.574 -16.793 1.00 70.25 206 HIS A N 1
ATOM 1579 C CA . HIS A 1 206 ? 4.674 4.493 -17.802 1.00 70.25 206 HIS A CA 1
ATOM 1580 C C . HIS A 1 206 ? 6.029 3.991 -17.277 1.00 70.25 206 HIS A C 1
ATOM 1582 O O . HIS A 1 206 ? 6.720 3.276 -17.994 1.00 70.25 206 HIS A O 1
ATOM 1588 N N . GLY A 1 207 ? 6.425 4.318 -16.042 1.00 72.31 207 GLY A N 1
ATOM 1589 C CA . GLY A 1 207 ? 7.714 3.880 -15.485 1.00 72.31 207 GLY A CA 1
ATOM 1590 C C . GLY A 1 207 ? 7.837 2.353 -15.396 1.00 72.31 207 GLY A C 1
ATOM 1591 O O . GLY A 1 207 ? 8.642 1.757 -16.117 1.00 72.31 207 GLY A O 1
ATOM 1592 N N . PRO A 1 208 ? 7.027 1.695 -14.550 1.00 74.31 208 PRO A N 1
ATOM 1593 C CA . PRO A 1 208 ? 7.054 0.245 -14.404 1.00 74.31 208 PRO A CA 1
ATOM 1594 C C . PRO A 1 208 ? 6.890 -0.514 -15.726 1.00 74.31 208 PRO A C 1
ATOM 1596 O O . PRO A 1 208 ? 7.599 -1.492 -15.936 1.00 74.31 208 PRO A O 1
ATOM 1599 N N . ASP A 1 209 ? 6.049 -0.057 -16.651 1.00 79.12 209 ASP A N 1
ATOM 1600 C CA . ASP A 1 209 ? 5.862 -0.762 -17.922 1.00 79.12 209 ASP A CA 1
ATOM 1601 C C . ASP A 1 209 ? 7.096 -0.689 -18.827 1.00 79.12 209 ASP A C 1
ATOM 1603 O O . ASP A 1 209 ? 7.498 -1.695 -19.407 1.00 79.12 209 ASP A O 1
ATOM 1607 N N . ARG A 1 210 ? 7.795 0.451 -18.874 1.00 83.75 210 ARG A N 1
ATOM 1608 C CA . ARG A 1 210 ? 9.006 0.590 -19.701 1.00 83.75 210 ARG A CA 1
ATOM 1609 C C . ARG A 1 210 ? 10.214 -0.170 -19.178 1.00 83.75 210 ARG A C 1
ATOM 1611 O O . ARG A 1 210 ? 11.095 -0.514 -19.970 1.00 83.75 210 ARG A O 1
ATOM 1618 N N . PHE A 1 211 ? 10.270 -0.444 -17.877 1.00 85.94 211 PHE A N 1
ATOM 1619 C CA . PHE A 1 211 ? 11.424 -1.107 -17.266 1.00 85.94 211 PHE A CA 1
ATOM 1620 C C . PHE A 1 211 ? 11.152 -2.533 -16.806 1.00 85.94 211 PHE A C 1
ATOM 1622 O O . PHE A 1 211 ? 12.084 -3.319 -16.837 1.00 85.94 211 PHE A O 1
ATOM 1629 N N . LEU A 1 212 ? 9.928 -2.899 -16.425 1.00 86.25 212 LEU A N 1
ATOM 1630 C CA . LEU A 1 212 ? 9.630 -4.208 -15.836 1.00 86.25 212 LEU A CA 1
ATOM 1631 C C . LEU A 1 212 ? 8.759 -5.119 -16.692 1.00 86.25 212 LEU A C 1
ATOM 1633 O O . LEU A 1 212 ? 8.796 -6.327 -16.449 1.00 86.25 212 LEU A O 1
ATOM 1637 N N . ALA A 1 213 ? 7.960 -4.590 -17.623 1.00 88.62 213 ALA A N 1
ATOM 1638 C CA . ALA A 1 213 ? 7.012 -5.415 -18.367 1.00 88.62 213 ALA A CA 1
ATOM 1639 C C . ALA A 1 213 ? 7.719 -6.579 -19.078 1.00 88.62 213 ALA A C 1
ATOM 1641 O O . ALA A 1 213 ? 8.815 -6.428 -19.621 1.00 88.62 213 ALA A O 1
ATOM 1642 N N . VAL A 1 214 ? 7.097 -7.754 -19.066 1.00 91.25 214 VAL A N 1
ATOM 1643 C CA . VAL A 1 214 ? 7.605 -8.958 -19.733 1.00 91.25 214 VAL A CA 1
ATOM 1644 C C . VAL A 1 214 ? 6.686 -9.346 -20.878 1.00 91.25 214 VAL A C 1
ATOM 1646 O O . VAL A 1 214 ? 5.487 -9.521 -20.666 1.00 91.25 214 VAL A O 1
ATOM 1649 N N . ALA A 1 215 ? 7.254 -9.501 -22.068 1.00 89.81 215 ALA A N 1
ATOM 1650 C CA . ALA A 1 215 ? 6.561 -10.085 -23.209 1.00 89.81 215 ALA A CA 1
ATOM 1651 C C . ALA A 1 215 ? 6.680 -11.615 -23.191 1.00 89.81 215 ALA A C 1
ATOM 1653 O O . ALA A 1 215 ? 7.551 -12.182 -22.518 1.00 89.81 215 ALA A O 1
ATOM 1654 N N . GLU A 1 216 ? 5.833 -12.298 -23.958 1.00 88.19 216 GLU A N 1
ATOM 1655 C CA . GLU A 1 216 ? 6.023 -13.730 -24.195 1.00 88.19 216 GLU A CA 1
ATOM 1656 C C . GLU A 1 216 ? 7.299 -13.970 -25.047 1.00 88.19 216 GLU A C 1
ATOM 1658 O O . GLU A 1 216 ? 7.806 -13.040 -25.689 1.00 88.19 216 GLU A O 1
ATOM 1663 N N . PRO A 1 217 ? 7.900 -15.179 -25.029 1.00 86.69 217 PRO A N 1
ATOM 1664 C CA . PRO A 1 217 ? 9.212 -15.417 -25.647 1.00 86.69 217 PRO A CA 1
ATOM 1665 C C . PRO A 1 217 ? 9.303 -15.094 -27.146 1.00 86.69 217 PRO A C 1
ATOM 1667 O O . PRO A 1 217 ? 10.360 -14.663 -27.603 1.00 86.69 217 PRO A O 1
ATOM 1670 N N . GLU A 1 218 ? 8.205 -15.280 -27.882 1.00 88.81 218 GLU A N 1
ATOM 1671 C CA . GLU A 1 218 ? 8.112 -15.058 -29.336 1.00 88.81 218 GLU A CA 1
ATOM 1672 C C . GLU A 1 218 ? 7.805 -13.595 -29.708 1.00 88.81 218 GLU A C 1
ATOM 1674 O O . GLU A 1 218 ? 7.928 -13.196 -30.864 1.00 88.81 218 GLU A O 1
ATOM 1679 N N . GLU A 1 219 ? 7.394 -12.781 -28.737 1.00 91.38 219 GLU A N 1
ATOM 1680 C CA . GLU A 1 219 ? 7.048 -11.373 -28.931 1.00 91.38 219 GLU A CA 1
ATOM 1681 C C . GLU A 1 219 ? 8.289 -10.477 -28.793 1.00 91.38 219 GLU A C 1
ATOM 1683 O O . GLU A 1 219 ? 9.265 -10.868 -28.145 1.00 91.38 219 GLU A O 1
ATOM 1688 N N . PRO A 1 220 ? 8.296 -9.259 -29.366 1.00 92.00 220 PRO A N 1
ATOM 1689 C CA . PRO A 1 220 ? 9.356 -8.294 -29.093 1.00 92.00 220 PRO A CA 1
ATOM 1690 C C . PRO A 1 220 ? 9.432 -7.968 -27.588 1.00 92.00 220 PRO A C 1
ATOM 1692 O O . PRO A 1 220 ? 8.426 -8.071 -26.889 1.00 92.00 220 PRO A O 1
ATOM 1695 N N . PRO A 1 221 ? 10.605 -7.560 -27.066 1.00 93.31 221 PRO A N 1
ATOM 1696 C CA . PRO A 1 221 ? 10.740 -7.228 -25.652 1.00 93.31 221 PRO A CA 1
ATOM 1697 C C . PRO A 1 221 ? 9.757 -6.135 -25.219 1.00 93.31 221 PRO A C 1
ATOM 1699 O O . PRO A 1 221 ? 9.680 -5.090 -25.863 1.00 93.31 221 PRO A O 1
ATOM 1702 N N . ALA A 1 222 ? 9.055 -6.350 -24.105 1.00 91.62 222 ALA A N 1
ATOM 1703 C CA . ALA A 1 222 ? 8.066 -5.389 -23.601 1.00 91.62 222 ALA A CA 1
ATOM 1704 C C . ALA A 1 222 ? 8.683 -4.248 -22.773 1.00 91.62 222 ALA A C 1
ATOM 1706 O O . ALA A 1 222 ? 8.031 -3.236 -22.529 1.00 91.62 222 ALA A O 1
ATOM 1707 N N . SER A 1 223 ? 9.932 -4.400 -22.329 1.00 91.94 223 SER A N 1
ATOM 1708 C CA . SER A 1 223 ? 10.640 -3.423 -21.499 1.00 91.94 223 SER A CA 1
ATOM 1709 C C . SER A 1 223 ? 12.150 -3.480 -21.709 1.00 91.94 223 SER A C 1
ATOM 1711 O O . SER A 1 223 ? 12.688 -4.438 -22.274 1.00 91.94 223 SER A O 1
ATOM 1713 N N . VAL A 1 224 ? 12.862 -2.486 -21.172 1.00 91.94 224 VAL A N 1
ATOM 1714 C CA . VAL A 1 224 ? 14.331 -2.473 -21.157 1.00 91.94 224 VAL A CA 1
ATOM 1715 C C . VAL A 1 224 ? 14.894 -3.689 -20.410 1.00 91.94 224 VAL A C 1
ATOM 1717 O O . VAL A 1 224 ? 15.872 -4.279 -20.871 1.00 91.94 224 VAL A O 1
ATOM 1720 N N . PHE A 1 225 ? 14.303 -4.114 -19.286 1.00 93.12 225 PHE A N 1
ATOM 1721 C CA . PHE A 1 225 ? 14.829 -5.273 -18.553 1.00 93.12 225 PHE A CA 1
ATOM 1722 C C . PHE A 1 225 ? 14.518 -6.588 -19.263 1.00 93.12 225 PHE A C 1
ATOM 1724 O O . PHE A 1 225 ? 15.374 -7.473 -19.277 1.00 93.12 225 PHE A O 1
ATOM 1731 N N . ASP A 1 226 ? 13.348 -6.717 -19.891 1.00 94.38 226 ASP A N 1
ATOM 1732 C CA . ASP A 1 226 ? 13.033 -7.870 -20.739 1.00 94.38 226 ASP A CA 1
ATOM 1733 C C . ASP A 1 226 ? 14.006 -7.962 -21.924 1.00 94.38 226 ASP A C 1
ATOM 1735 O O . ASP A 1 226 ? 14.590 -9.017 -22.177 1.00 94.38 226 ASP A O 1
ATOM 1739 N N . MET A 1 227 ? 14.302 -6.830 -22.571 1.00 95.31 227 MET A N 1
ATOM 1740 C CA . MET A 1 227 ? 15.297 -6.767 -23.639 1.00 95.31 227 MET A CA 1
ATOM 1741 C C . MET A 1 227 ? 16.668 -7.238 -23.150 1.00 95.31 227 MET A C 1
ATOM 1743 O O . MET A 1 227 ? 17.238 -8.156 -23.737 1.00 95.31 227 MET A O 1
ATOM 1747 N N . LEU A 1 228 ? 17.173 -6.674 -22.049 1.00 94.75 228 LEU A N 1
ATOM 1748 C CA . LEU A 1 228 ? 18.475 -7.042 -21.483 1.00 94.75 228 LEU A CA 1
ATOM 1749 C C . LEU A 1 228 ? 18.545 -8.521 -21.064 1.00 94.75 228 LEU A C 1
ATOM 1751 O O . LEU A 1 228 ? 19.592 -9.151 -21.206 1.00 94.75 228 LEU A O 1
ATOM 1755 N N . ASN A 1 229 ? 17.439 -9.096 -20.586 1.00 94.50 229 ASN A N 1
ATOM 1756 C CA . ASN A 1 229 ? 17.356 -10.503 -20.188 1.00 94.50 229 ASN A CA 1
ATOM 1757 C C . ASN A 1 229 ? 17.450 -11.490 -21.360 1.00 94.50 229 ASN A C 1
ATOM 1759 O O . ASN A 1 229 ? 17.868 -12.637 -21.150 1.00 94.50 229 ASN A O 1
ATOM 1763 N N . ARG A 1 230 ? 17.049 -11.060 -22.562 1.00 94.19 230 ARG A N 1
ATOM 1764 C CA . ARG A 1 230 ? 17.038 -11.861 -23.798 1.00 94.19 230 ARG A CA 1
ATOM 1765 C C . ARG A 1 230 ? 18.353 -11.792 -24.577 1.00 94.19 230 ARG A C 1
ATOM 1767 O O . ARG A 1 230 ? 18.569 -12.605 -25.472 1.00 94.19 230 ARG A O 1
ATOM 1774 N N . LEU A 1 231 ? 19.233 -10.846 -24.251 1.00 94.31 231 LEU A N 1
ATOM 1775 C CA . LEU A 1 231 ? 20.527 -10.715 -24.917 1.00 94.31 231 LEU A CA 1
ATOM 1776 C C . LEU A 1 231 ? 21.461 -11.890 -24.590 1.00 94.31 231 LEU A C 1
ATOM 1778 O O . LEU A 1 231 ? 21.406 -12.451 -23.487 1.00 94.31 231 LEU A O 1
ATOM 1782 N N . PRO A 1 232 ? 22.381 -12.233 -25.511 1.00 93.44 232 PRO A N 1
ATOM 1783 C CA . PRO A 1 232 ? 23.486 -13.128 -25.206 1.00 93.44 232 PRO A CA 1
ATOM 1784 C C . PRO A 1 232 ? 24.286 -12.632 -23.998 1.00 93.44 232 PRO A C 1
ATOM 1786 O O . PRO A 1 232 ? 24.512 -11.434 -23.827 1.00 93.44 232 PRO A O 1
ATOM 1789 N N . ALA A 1 233 ? 24.745 -13.570 -23.173 1.00 91.00 233 ALA A N 1
ATOM 1790 C CA . ALA A 1 233 ? 25.579 -13.270 -22.017 1.00 91.00 233 ALA A CA 1
ATOM 1791 C C . ALA A 1 233 ? 26.850 -12.493 -22.412 1.00 91.00 233 ALA A C 1
ATOM 1793 O O . ALA A 1 233 ? 27.486 -12.812 -23.416 1.00 91.00 233 ALA A O 1
ATOM 1794 N N . ALA A 1 234 ? 27.244 -11.513 -21.590 1.00 85.94 234 ALA A N 1
ATOM 1795 C CA . ALA A 1 234 ? 28.545 -10.854 -21.713 1.00 85.94 234 ALA A CA 1
ATOM 1796 C C . ALA A 1 234 ? 29.658 -11.777 -21.186 1.00 85.94 234 ALA A C 1
ATOM 1798 O O . ALA A 1 234 ? 30.402 -12.350 -21.976 1.00 85.94 234 ALA A O 1
ATOM 1799 N N . SER A 1 235 ? 29.726 -11.981 -19.865 1.00 86.12 235 SER A N 1
ATOM 1800 C CA . SER A 1 235 ? 30.517 -13.056 -19.240 1.00 86.12 235 SER A CA 1
ATOM 1801 C C . SER A 1 235 ? 29.636 -14.111 -18.557 1.00 86.12 235 SER A C 1
ATOM 1803 O O . SER A 1 235 ? 30.038 -15.254 -18.352 1.00 86.12 235 SER A O 1
ATOM 1805 N N . GLY A 1 236 ? 28.384 -13.765 -18.255 1.00 85.81 236 GLY A N 1
ATOM 1806 C CA . GLY A 1 236 ? 27.331 -14.726 -17.953 1.00 85.81 236 GLY A CA 1
ATOM 1807 C C . GLY A 1 236 ? 25.940 -14.093 -17.999 1.00 85.81 236 GLY A C 1
ATOM 1808 O O . GLY A 1 236 ? 25.787 -12.962 -18.466 1.00 85.81 236 GLY A O 1
ATOM 1809 N N . PRO A 1 237 ? 24.901 -14.848 -17.603 1.00 86.38 237 PRO A N 1
ATOM 1810 C CA . PRO A 1 237 ? 23.526 -14.432 -17.821 1.00 86.38 237 PRO A CA 1
ATOM 1811 C C . PRO A 1 237 ? 23.156 -13.248 -16.924 1.00 86.38 237 PRO A C 1
ATOM 1813 O O . PRO A 1 237 ? 23.234 -13.338 -15.697 1.00 86.38 237 PRO A O 1
ATOM 1816 N N . VAL A 1 238 ? 22.665 -12.176 -17.542 1.00 89.31 238 VAL A N 1
ATOM 1817 C CA . VAL A 1 238 ? 21.979 -11.081 -16.849 1.00 89.31 238 VAL A CA 1
ATOM 1818 C C . VAL A 1 238 ? 20.519 -11.474 -16.643 1.00 89.31 238 VAL A C 1
ATOM 1820 O O . VAL A 1 238 ? 19.868 -12.018 -17.539 1.00 89.31 238 VAL A O 1
ATOM 1823 N N . ARG A 1 239 ? 20.027 -11.282 -15.417 1.00 88.94 239 ARG A N 1
ATOM 1824 C CA . ARG A 1 239 ? 18.651 -11.593 -15.009 1.00 88.94 239 ARG A CA 1
ATOM 1825 C C . ARG A 1 239 ? 18.123 -10.467 -14.129 1.00 88.94 239 ARG A C 1
ATOM 1827 O O . ARG A 1 239 ? 18.268 -10.508 -12.908 1.00 88.94 239 ARG A O 1
ATOM 1834 N N . LEU A 1 240 ? 17.552 -9.469 -14.780 1.00 88.44 240 LEU A N 1
ATOM 1835 C CA . LEU A 1 240 ? 16.834 -8.350 -14.194 1.00 88.44 240 LEU A CA 1
ATOM 1836 C C . LEU A 1 240 ? 15.382 -8.746 -13.886 1.00 88.44 240 LEU A C 1
ATOM 1838 O O . LEU A 1 240 ? 14.834 -9.633 -14.553 1.00 88.44 240 LEU A O 1
ATOM 1842 N N . PRO A 1 241 ? 14.762 -8.136 -12.863 1.00 85.75 241 PRO A N 1
ATOM 1843 C CA . PRO A 1 241 ? 13.381 -8.423 -12.509 1.00 85.75 241 PRO A CA 1
ATOM 1844 C C . PRO A 1 241 ? 12.436 -8.040 -13.641 1.00 85.75 241 PRO A C 1
ATOM 1846 O O . PRO A 1 241 ? 12.617 -7.017 -14.285 1.00 85.75 241 PRO A O 1
ATOM 1849 N N . THR A 1 242 ? 11.422 -8.859 -13.878 1.00 88.38 242 THR A N 1
ATOM 1850 C CA . THR A 1 242 ? 10.370 -8.540 -14.843 1.00 88.38 242 THR A CA 1
ATOM 1851 C C . THR A 1 242 ? 9.036 -9.042 -14.313 1.00 88.38 242 THR A C 1
ATOM 1853 O O . THR A 1 242 ? 8.974 -10.073 -13.636 1.00 88.38 242 THR A O 1
ATOM 1856 N N . VAL A 1 243 ? 7.969 -8.306 -14.600 1.00 86.81 243 VAL A N 1
ATOM 1857 C CA . VAL A 1 243 ? 6.615 -8.569 -14.113 1.00 86.81 243 VAL A CA 1
ATOM 1858 C C . VAL A 1 243 ? 5.644 -8.506 -15.278 1.00 86.81 243 VAL A C 1
ATOM 1860 O O . VAL A 1 243 ? 5.839 -7.744 -16.223 1.00 86.81 243 VAL A O 1
ATOM 1863 N N . ARG A 1 244 ? 4.590 -9.320 -15.228 1.00 88.62 244 ARG A N 1
ATOM 1864 C CA . ARG A 1 244 ? 3.463 -9.118 -16.137 1.00 88.62 244 ARG A CA 1
ATOM 1865 C C . ARG A 1 244 ? 2.738 -7.844 -15.718 1.00 88.62 244 ARG A C 1
ATOM 1867 O O . ARG A 1 244 ? 2.335 -7.729 -14.562 1.00 88.62 244 ARG A O 1
ATOM 1874 N N . SER A 1 245 ? 2.607 -6.919 -16.655 1.00 87.44 245 SER A N 1
ATOM 1875 C CA . SER A 1 245 ? 1.849 -5.683 -16.495 1.00 87.44 245 SER A CA 1
ATOM 1876 C C . SER A 1 245 ? 0.665 -5.693 -17.449 1.00 87.44 245 SER A C 1
ATOM 1878 O O . SER A 1 245 ? 0.763 -6.238 -18.549 1.00 87.44 245 SER A O 1
ATOM 1880 N N . TRP A 1 246 ? -0.428 -5.060 -17.040 1.00 87.69 246 TRP A N 1
ATOM 1881 C CA . TRP A 1 246 ? -1.585 -4.811 -17.888 1.00 87.69 246 TRP A CA 1
ATOM 1882 C C . TRP A 1 246 ? -2.014 -3.357 -17.749 1.00 87.69 246 TRP A C 1
ATOM 1884 O O . TRP A 1 246 ? -2.114 -2.821 -16.639 1.00 87.69 246 TRP A O 1
ATOM 1894 N N . VAL A 1 247 ? -2.262 -2.735 -18.897 1.00 82.50 247 VAL A N 1
ATOM 1895 C CA . VAL A 1 247 ? -2.743 -1.359 -18.985 1.00 82.50 247 VAL A CA 1
ATOM 1896 C C . VAL A 1 247 ? -4.236 -1.342 -18.674 1.00 82.50 247 VAL A C 1
ATOM 1898 O O . VAL A 1 247 ? -4.967 -2.268 -19.031 1.00 82.50 247 VAL A O 1
ATOM 1901 N N . GLY A 1 248 ? -4.680 -0.298 -17.982 1.00 85.69 248 GLY A N 1
ATOM 1902 C CA . GLY A 1 248 ? -6.096 -0.060 -17.752 1.00 85.69 248 GLY A CA 1
ATOM 1903 C C . GLY A 1 248 ? -6.885 0.214 -19.039 1.00 85.69 248 GLY A C 1
ATOM 1904 O O . GLY A 1 248 ? -6.319 0.613 -20.053 1.00 85.69 248 GLY A O 1
ATOM 1905 N N . GLY A 1 249 ? -8.205 0.027 -19.009 1.00 86.12 249 GLY A N 1
ATOM 1906 C CA . GLY A 1 249 ? -9.099 0.494 -20.071 1.00 86.12 249 GLY A CA 1
ATOM 1907 C C . GLY A 1 249 ? -9.619 1.921 -19.838 1.00 86.12 249 GLY A C 1
ATOM 1908 O O . GLY A 1 249 ? -9.526 2.459 -18.741 1.00 86.12 249 GLY A O 1
ATOM 1909 N N . GLY A 1 250 ? -10.255 2.516 -20.853 1.00 87.38 250 GLY A N 1
ATOM 1910 C CA . GLY A 1 250 ? -11.006 3.779 -20.748 1.00 87.38 250 GLY A CA 1
ATOM 1911 C C . GLY A 1 250 ? -10.169 5.062 -20.627 1.00 87.38 250 GLY A C 1
ATOM 1912 O O . GLY A 1 250 ? -8.945 5.034 -20.669 1.00 87.38 250 GLY A O 1
ATOM 1913 N N . ASP A 1 251 ? -10.854 6.199 -20.466 1.00 85.56 251 ASP A N 1
ATOM 1914 C CA . ASP A 1 251 ? -10.254 7.550 -20.492 1.00 85.56 251 ASP A CA 1
ATOM 1915 C C . ASP A 1 251 ? -9.256 7.825 -19.353 1.00 85.56 251 ASP A C 1
ATOM 1917 O O . ASP A 1 251 ? -8.532 8.818 -19.364 1.00 85.56 251 ASP A O 1
ATOM 1921 N N . ASP A 1 252 ? -9.237 6.961 -18.340 1.00 85.00 252 ASP A N 1
ATOM 1922 C CA . ASP A 1 252 ? -8.398 7.074 -17.153 1.00 85.00 252 ASP A CA 1
ATOM 1923 C C . ASP A 1 252 ? -7.308 6.002 -17.068 1.00 85.00 252 ASP A C 1
ATOM 1925 O O . ASP A 1 252 ? -6.667 5.877 -16.023 1.00 85.00 252 ASP A O 1
ATOM 1929 N N . ALA A 1 253 ? -7.088 5.255 -18.157 1.00 84.81 253 ALA A N 1
ATOM 1930 C CA . ALA A 1 253 ? -6.084 4.197 -18.267 1.00 84.81 253 ALA A CA 1
ATOM 1931 C C . ALA A 1 253 ? -4.673 4.654 -17.863 1.00 84.81 253 ALA A C 1
ATOM 1933 O O . ALA A 1 253 ? -3.940 3.899 -17.236 1.00 84.81 253 ALA A O 1
ATOM 1934 N N . ASP A 1 254 ? -4.312 5.910 -18.134 1.00 81.25 254 ASP A N 1
ATOM 1935 C CA . ASP A 1 254 ? -2.991 6.458 -17.793 1.00 81.25 254 ASP A CA 1
ATOM 1936 C C . ASP A 1 254 ? -2.819 6.780 -16.299 1.00 81.25 254 ASP A C 1
ATOM 1938 O O . ASP A 1 254 ? -1.738 7.186 -15.869 1.00 81.25 254 ASP A O 1
ATOM 1942 N N . CYS A 1 255 ? -3.870 6.635 -15.488 1.00 83.75 255 CYS A N 1
ATOM 1943 C CA . CYS A 1 255 ? -3.850 6.982 -14.066 1.00 83.75 255 CYS A CA 1
ATOM 1944 C C . CYS A 1 255 ? -3.685 5.773 -13.138 1.00 83.75 255 CYS A C 1
ATOM 1946 O O . CYS A 1 255 ? -3.676 5.956 -11.917 1.00 83.75 255 CYS A O 1
ATOM 1948 N N . TYR A 1 256 ? -3.612 4.554 -13.678 1.00 87.81 256 TYR A N 1
ATOM 1949 C CA . TYR A 1 256 ? -3.439 3.343 -12.885 1.00 87.81 256 TYR A CA 1
ATOM 1950 C C . TYR A 1 256 ? -2.961 2.155 -13.723 1.00 87.81 256 TYR A C 1
ATOM 1952 O O . TYR A 1 256 ? -3.232 2.072 -14.915 1.00 87.81 256 TYR A O 1
ATOM 1960 N N . SER A 1 257 ? -2.313 1.188 -13.082 1.00 87.81 257 SER A N 1
ATOM 1961 C CA . SER A 1 257 ? -1.836 -0.031 -13.734 1.00 87.81 257 SER A CA 1
ATOM 1962 C C . SER A 1 257 ? -2.163 -1.292 -12.940 1.00 87.81 257 SER A C 1
ATOM 1964 O O . SER A 1 257 ? -2.393 -1.258 -11.722 1.00 87.81 257 SER A O 1
ATOM 1966 N N . TRP A 1 258 ? -2.153 -2.430 -13.635 1.00 90.81 258 TRP A N 1
ATOM 1967 C CA . TRP A 1 258 ? -2.275 -3.759 -13.045 1.00 90.81 258 TRP A CA 1
ATOM 1968 C C . TRP A 1 258 ? -0.965 -4.514 -13.195 1.00 90.81 258 TRP A C 1
ATOM 1970 O O . TRP A 1 258 ? -0.378 -4.540 -14.271 1.00 90.81 258 TRP A O 1
ATOM 1980 N N . HIS A 1 259 ? -0.510 -5.164 -12.132 1.00 89.50 259 HIS A N 1
ATOM 1981 C CA . HIS A 1 259 ? 0.736 -5.926 -12.156 1.00 89.50 259 HIS A CA 1
ATOM 1982 C C . HIS A 1 259 ? 0.537 -7.293 -11.524 1.00 89.50 259 HIS A C 1
ATOM 1984 O O . HIS A 1 259 ? -0.199 -7.427 -10.550 1.00 89.50 259 HIS A O 1
ATOM 1990 N N . GLU A 1 260 ? 1.225 -8.315 -12.016 1.00 89.38 260 GLU A N 1
ATOM 1991 C CA . GLU A 1 260 ? 1.339 -9.576 -11.290 1.00 89.38 260 GLU A CA 1
ATOM 1992 C C . GLU A 1 260 ? 1.946 -9.307 -9.904 1.00 89.38 260 GLU A C 1
ATOM 1994 O O . GLU A 1 260 ? 2.995 -8.676 -9.761 1.00 89.38 260 GLU A O 1
ATOM 1999 N N . TRP A 1 261 ? 1.279 -9.781 -8.853 1.00 86.69 261 TRP A N 1
ATOM 2000 C CA . TRP A 1 261 ? 1.810 -9.693 -7.502 1.00 86.69 261 TRP A CA 1
ATOM 2001 C C . TRP A 1 261 ? 2.830 -10.806 -7.294 1.00 86.69 261 TRP A C 1
ATOM 2003 O O . TRP A 1 261 ? 2.487 -11.973 -7.083 1.00 86.69 261 TRP A O 1
ATOM 2013 N N . LEU A 1 262 ? 4.102 -10.432 -7.285 1.00 76.75 262 LEU A N 1
ATOM 2014 C CA . LEU A 1 262 ? 5.200 -11.367 -7.098 1.00 76.75 262 LEU A CA 1
ATOM 2015 C C . LEU A 1 262 ? 5.447 -11.591 -5.597 1.00 76.75 262 LEU A C 1
ATOM 2017 O O . LEU A 1 262 ? 6.292 -10.957 -4.973 1.00 76.75 262 LEU A O 1
ATOM 2021 N N . GLY A 1 263 ? 4.662 -12.490 -4.996 1.00 66.31 263 GLY A N 1
ATOM 2022 C CA . GLY A 1 263 ? 4.756 -12.872 -3.583 1.00 66.31 263 GLY A CA 1
ATOM 2023 C C . GLY A 1 263 ? 4.827 -14.388 -3.378 1.00 66.31 263 GLY A C 1
ATOM 2024 O O . GLY A 1 263 ? 4.500 -15.154 -4.277 1.00 66.31 263 GLY A O 1
ATOM 2025 N N . GLY A 1 264 ? 5.234 -14.824 -2.179 1.00 60.28 264 GLY A N 1
ATOM 2026 C CA . GLY A 1 264 ? 5.280 -16.250 -1.807 1.00 60.28 264 GLY A CA 1
ATOM 2027 C C . GLY A 1 264 ? 6.632 -16.945 -2.015 1.00 60.28 264 GLY A C 1
ATOM 2028 O O . GLY A 1 264 ? 6.700 -18.169 -1.963 1.00 60.28 264 GLY A O 1
ATOM 2029 N N . GLY A 1 265 ? 7.706 -16.182 -2.242 1.00 54.78 265 GLY A N 1
ATOM 2030 C CA . GLY A 1 265 ? 9.072 -16.703 -2.183 1.00 54.78 265 GLY A CA 1
ATOM 2031 C C . GLY A 1 265 ? 9.501 -17.053 -0.748 1.00 54.78 265 GLY A C 1
ATOM 2032 O O . GLY A 1 265 ? 8.847 -16.637 0.212 1.00 54.78 265 GLY A O 1
ATOM 2033 N N . PRO A 1 266 ? 10.598 -17.811 -0.577 1.00 51.38 266 PRO A N 1
ATOM 2034 C CA . PRO A 1 266 ? 11.177 -18.063 0.741 1.00 51.38 266 PRO A CA 1
ATOM 2035 C C . PRO A 1 266 ? 11.554 -16.742 1.427 1.00 51.38 266 PRO A C 1
ATOM 2037 O O . PRO A 1 266 ? 11.719 -15.713 0.768 1.00 51.38 266 PRO A O 1
ATOM 2040 N N . SER A 1 267 ? 11.685 -16.767 2.756 1.00 58.56 267 SER A N 1
ATOM 2041 C CA . SER A 1 267 ? 11.955 -15.559 3.543 1.00 58.56 267 SER A CA 1
ATOM 2042 C C . SER A 1 267 ? 13.167 -14.782 2.999 1.00 58.56 267 SER A C 1
ATOM 2044 O O . SER A 1 267 ? 14.098 -15.408 2.480 1.00 58.56 267 SER A O 1
ATOM 2046 N N . PRO A 1 268 ? 13.218 -13.442 3.146 1.00 57.94 268 PRO A N 1
ATOM 2047 C CA . PRO A 1 268 ? 14.362 -12.643 2.701 1.00 57.94 268 PRO A CA 1
ATOM 2048 C C . PRO A 1 268 ? 15.705 -13.205 3.192 1.00 57.94 268 PRO A C 1
ATOM 2050 O O . PRO A 1 268 ? 16.662 -13.299 2.431 1.00 57.94 268 PRO A O 1
ATOM 2053 N N . ALA A 1 269 ? 15.734 -13.693 4.434 1.00 61.94 269 ALA A N 1
ATOM 2054 C CA . ALA A 1 269 ? 16.880 -14.362 5.040 1.00 61.94 269 ALA A CA 1
ATOM 2055 C C . ALA A 1 269 ? 17.364 -15.601 4.259 1.00 61.94 269 ALA A C 1
ATOM 2057 O O . ALA A 1 269 ? 18.562 -15.815 4.111 1.00 61.94 269 ALA A O 1
ATOM 2058 N N . THR A 1 270 ? 16.434 -16.393 3.726 1.00 62.06 270 THR A N 1
ATOM 2059 C CA . THR A 1 270 ? 16.732 -17.574 2.899 1.00 62.06 270 THR A CA 1
ATOM 2060 C C . THR A 1 270 ? 17.052 -17.183 1.453 1.00 62.06 270 THR A C 1
ATOM 2062 O O . THR A 1 270 ? 17.792 -17.872 0.759 1.00 62.06 270 THR A O 1
ATOM 2065 N N . ALA A 1 271 ? 16.493 -16.075 0.964 1.00 62.53 271 ALA A N 1
ATOM 2066 C CA . ALA A 1 271 ? 16.718 -15.609 -0.399 1.00 62.53 271 ALA A CA 1
ATOM 2067 C C . ALA A 1 271 ? 18.139 -15.083 -0.624 1.00 62.53 271 ALA A C 1
ATOM 2069 O O . ALA A 1 271 ? 18.725 -15.338 -1.676 1.00 62.53 271 ALA A O 1
ATOM 2070 N N . VAL A 1 272 ? 18.707 -14.397 0.369 1.00 65.69 272 VAL A N 1
ATOM 2071 C CA . VAL A 1 272 ? 20.036 -13.778 0.265 1.00 65.69 272 VAL A CA 1
ATOM 2072 C C . VAL A 1 272 ? 21.174 -14.809 0.201 1.00 65.69 272 VAL A C 1
ATOM 2074 O O . VAL A 1 272 ? 22.256 -14.516 -0.309 1.00 65.69 272 VAL A O 1
ATOM 2077 N N . THR A 1 273 ? 20.931 -16.036 0.664 1.00 67.31 273 THR A N 1
ATOM 2078 C CA . THR A 1 273 ? 21.865 -17.166 0.535 1.00 67.31 273 THR A CA 1
ATOM 2079 C C . THR A 1 273 ? 21.629 -17.993 -0.734 1.00 67.31 273 THR A C 1
ATOM 2081 O O . THR A 1 273 ? 22.383 -18.923 -1.017 1.00 67.31 273 THR A O 1
ATOM 2084 N N . GLY A 1 274 ? 20.603 -17.655 -1.523 1.00 66.94 274 GLY A N 1
ATOM 2085 C CA . GLY A 1 274 ? 20.229 -18.374 -2.733 1.00 66.94 274 GLY A CA 1
ATOM 2086 C C . GLY A 1 274 ? 21.262 -18.230 -3.865 1.00 66.94 274 GLY A C 1
ATOM 2087 O O . GLY A 1 274 ? 21.795 -17.135 -4.084 1.00 66.94 274 GLY A O 1
ATOM 2088 N N . PRO A 1 275 ? 21.508 -19.291 -4.661 1.00 69.69 275 PRO A N 1
ATOM 2089 C CA . PRO A 1 275 ? 22.430 -19.233 -5.792 1.00 69.69 275 PRO A CA 1
ATOM 2090 C C . PRO A 1 275 ? 22.136 -18.072 -6.759 1.00 69.69 275 PRO A C 1
ATOM 2092 O O . PRO A 1 275 ? 21.008 -17.864 -7.234 1.00 69.69 275 PRO A O 1
ATOM 2095 N N . GLY A 1 276 ? 23.176 -17.291 -7.056 1.00 78.94 276 GLY A N 1
ATOM 2096 C CA . GLY A 1 276 ? 23.129 -16.162 -7.985 1.00 78.94 276 GLY A CA 1
ATOM 2097 C C . GLY A 1 276 ? 22.316 -14.952 -7.513 1.00 78.94 276 GLY A C 1
ATOM 2098 O O . GLY A 1 276 ? 22.107 -14.046 -8.318 1.00 78.94 276 GLY A O 1
ATOM 2099 N N . TYR A 1 277 ? 21.846 -14.915 -6.258 1.00 81.12 277 TYR A N 1
ATOM 2100 C CA . TYR A 1 277 ? 21.144 -13.750 -5.703 1.00 81.12 277 TYR A CA 1
ATOM 2101 C C . TYR A 1 277 ? 21.997 -12.484 -5.833 1.00 81.12 277 TYR A C 1
ATOM 2103 O O . TYR A 1 277 ? 21.561 -11.506 -6.434 1.00 81.12 277 TYR A O 1
ATOM 2111 N N . TRP A 1 278 ? 23.244 -12.535 -5.359 1.00 81.75 278 TRP A N 1
ATOM 2112 C CA . TRP A 1 278 ? 24.149 -11.386 -5.359 1.00 81.75 278 TRP A CA 1
ATOM 2113 C C . TRP A 1 278 ? 24.528 -10.921 -6.758 1.00 81.75 278 TRP A C 1
ATOM 2115 O O . TRP A 1 278 ? 24.522 -9.720 -7.014 1.00 81.75 278 TRP A O 1
ATOM 2125 N N . ARG A 1 279 ? 24.727 -11.847 -7.700 1.00 86.75 279 ARG A N 1
ATOM 2126 C CA . ARG A 1 279 ? 24.923 -11.496 -9.112 1.00 86.75 279 ARG A CA 1
ATOM 2127 C C . ARG A 1 279 ? 23.707 -10.781 -9.706 1.00 86.75 279 ARG A C 1
ATOM 2129 O O . ARG A 1 279 ? 23.867 -9.784 -10.401 1.00 86.75 279 ARG A O 1
ATOM 2136 N N . ARG A 1 280 ? 22.483 -11.234 -9.411 1.00 84.81 280 ARG A N 1
ATOM 2137 C CA . ARG A 1 280 ? 21.252 -10.544 -9.847 1.00 84.81 280 ARG A CA 1
ATOM 2138 C C . ARG A 1 280 ? 21.094 -9.176 -9.186 1.00 84.81 280 ARG A C 1
ATOM 2140 O O . ARG A 1 280 ? 20.734 -8.222 -9.867 1.00 84.81 280 ARG A O 1
ATOM 2147 N N . ALA A 1 281 ? 21.407 -9.070 -7.895 1.00 82.19 281 ALA A N 1
ATOM 2148 C CA . ALA A 1 281 ? 21.400 -7.803 -7.173 1.00 82.19 281 ALA A CA 1
ATOM 2149 C C . ALA A 1 281 ? 22.381 -6.802 -7.803 1.00 82.19 281 ALA A C 1
ATOM 2151 O O . ALA A 1 281 ? 21.996 -5.673 -8.077 1.00 82.19 281 ALA A O 1
ATOM 2152 N N . GLY A 1 282 ? 23.604 -7.237 -8.120 1.00 84.75 282 GLY A N 1
ATOM 2153 C CA . GLY A 1 282 ? 24.594 -6.403 -8.797 1.00 84.75 282 GLY A CA 1
ATOM 2154 C C . GLY A 1 282 ? 24.156 -5.973 -10.194 1.00 84.75 282 GLY A C 1
ATOM 2155 O O . GLY A 1 282 ? 24.254 -4.798 -10.539 1.00 84.75 282 GLY A O 1
ATOM 2156 N N . ALA A 1 283 ? 23.598 -6.896 -10.983 1.00 89.69 283 ALA A N 1
ATOM 2157 C CA . ALA A 1 283 ? 23.046 -6.576 -12.298 1.00 89.69 283 ALA A CA 1
ATOM 2158 C C . ALA A 1 283 ? 21.945 -5.506 -12.216 1.00 89.69 283 ALA A C 1
ATOM 2160 O O . ALA A 1 283 ? 21.965 -4.545 -12.984 1.00 89.69 283 ALA A O 1
ATOM 2161 N N . LEU A 1 284 ? 21.028 -5.638 -11.252 1.00 86.56 284 LEU A N 1
ATOM 2162 C CA . LEU A 1 284 ? 19.983 -4.648 -11.000 1.00 86.56 284 LEU A CA 1
ATOM 2163 C C . LEU A 1 284 ? 20.568 -3.299 -10.568 1.00 86.56 284 LEU A C 1
ATOM 2165 O O . LEU A 1 284 ? 20.166 -2.275 -11.108 1.00 86.56 284 LEU A O 1
ATOM 2169 N N . THR A 1 285 ? 21.547 -3.281 -9.659 1.00 82.94 285 THR A N 1
ATOM 2170 C CA . THR A 1 285 ? 22.225 -2.044 -9.239 1.00 82.94 285 THR A CA 1
ATOM 2171 C C . THR A 1 285 ? 22.863 -1.317 -10.422 1.00 82.94 285 THR A C 1
ATOM 2173 O O . THR A 1 285 ? 22.689 -0.106 -10.558 1.00 82.94 285 THR A O 1
ATOM 2176 N N . ALA A 1 286 ? 23.560 -2.037 -11.305 1.00 85.81 286 ALA A N 1
ATOM 2177 C CA . ALA A 1 286 ? 24.143 -1.446 -12.506 1.00 85.81 286 ALA A CA 1
ATOM 2178 C C . ALA A 1 286 ? 23.075 -0.927 -13.476 1.00 85.81 286 ALA A C 1
ATOM 2180 O O . ALA A 1 286 ? 23.223 0.181 -13.987 1.00 85.81 286 ALA A O 1
ATOM 2181 N N . ALA A 1 287 ? 21.991 -1.679 -13.695 1.00 87.94 287 ALA A N 1
ATOM 2182 C CA . ALA A 1 287 ? 20.887 -1.239 -14.543 1.00 87.94 287 ALA A CA 1
ATOM 2183 C C . ALA A 1 287 ? 20.224 0.035 -14.003 1.00 87.94 287 ALA A C 1
ATOM 2185 O O . ALA A 1 287 ? 20.071 0.999 -14.751 1.00 87.94 287 ALA A O 1
ATOM 2186 N N . CYS A 1 288 ? 19.917 0.086 -12.704 1.00 82.94 288 CYS A N 1
ATOM 2187 C CA . CYS A 1 288 ? 19.346 1.276 -12.078 1.00 82.94 288 CYS A CA 1
ATOM 2188 C C . CYS A 1 288 ? 20.290 2.481 -12.176 1.00 82.94 288 CYS A C 1
ATOM 2190 O O . CYS A 1 288 ? 19.876 3.551 -12.616 1.00 82.94 288 CYS A O 1
ATOM 2192 N N . GLY A 1 289 ? 21.573 2.304 -11.843 1.00 80.50 289 GLY A N 1
ATOM 2193 C CA . GLY A 1 289 ? 22.562 3.381 -11.911 1.00 80.50 289 GLY A CA 1
ATOM 2194 C C . GLY A 1 289 ? 22.788 3.911 -13.331 1.00 80.50 289 GLY A C 1
ATOM 2195 O O . GLY A 1 289 ? 22.899 5.121 -13.534 1.00 80.50 289 GLY A O 1
ATOM 2196 N N . ALA A 1 290 ? 22.805 3.021 -14.327 1.00 81.75 290 ALA A N 1
ATOM 2197 C CA . ALA A 1 290 ? 22.925 3.384 -15.735 1.00 81.75 290 ALA A CA 1
ATOM 2198 C C . ALA A 1 290 ? 21.686 4.152 -16.232 1.00 81.75 290 ALA A C 1
ATOM 2200 O O . ALA A 1 290 ? 21.795 5.199 -16.873 1.00 81.75 290 ALA A O 1
ATOM 2201 N N . LEU A 1 291 ? 20.493 3.660 -15.912 1.00 80.50 291 LEU A N 1
ATOM 2202 C CA . LEU A 1 291 ? 19.232 4.201 -16.424 1.00 80.50 291 LEU A CA 1
ATOM 2203 C C . LEU A 1 291 ? 18.699 5.376 -15.584 1.00 80.50 291 LEU A C 1
ATOM 2205 O O . LEU A 1 291 ? 17.676 5.959 -15.924 1.00 80.50 291 LEU A O 1
ATOM 2209 N N . GLY A 1 292 ? 19.411 5.765 -14.519 1.00 75.38 292 GLY A N 1
ATOM 2210 C CA . GLY A 1 292 ? 19.019 6.867 -13.638 1.00 75.38 292 GLY A CA 1
ATOM 2211 C C . GLY A 1 292 ? 17.790 6.545 -12.788 1.00 75.38 292 GLY A C 1
ATOM 2212 O O . GLY A 1 292 ? 17.017 7.446 -12.475 1.00 75.38 292 GLY A O 1
ATOM 2213 N N . ILE A 1 293 ? 17.595 5.271 -12.457 1.00 76.81 293 ILE A N 1
ATOM 2214 C CA . ILE A 1 293 ? 16.485 4.791 -11.639 1.00 76.81 293 ILE A CA 1
ATOM 2215 C C . ILE A 1 293 ? 16.857 4.955 -10.162 1.00 76.81 293 ILE A C 1
ATOM 2217 O O . ILE A 1 293 ? 17.886 4.435 -9.720 1.00 76.81 293 ILE A O 1
ATOM 2221 N N . THR A 1 294 ? 16.035 5.678 -9.405 1.00 68.75 294 THR A N 1
ATOM 2222 C CA . THR A 1 294 ? 16.253 5.982 -7.978 1.00 68.75 294 THR A CA 1
ATOM 2223 C C . THR A 1 294 ? 15.115 5.419 -7.117 1.00 68.75 294 THR A C 1
ATOM 2225 O O . THR A 1 294 ? 14.390 4.543 -7.573 1.00 68.75 294 THR A O 1
ATOM 2228 N N . GLY A 1 295 ? 15.015 5.801 -5.835 1.00 59.38 295 GLY A N 1
ATOM 2229 C CA . GLY A 1 295 ? 13.899 5.410 -4.951 1.00 59.38 295 GLY A CA 1
ATOM 2230 C C . GLY A 1 295 ? 13.731 3.905 -4.700 1.00 59.38 295 GLY A C 1
ATOM 2231 O O . GLY A 1 295 ? 12.709 3.462 -4.186 1.00 59.38 295 GLY A O 1
ATOM 2232 N N . TRP A 1 296 ? 14.736 3.098 -5.048 1.00 54.16 296 TRP A N 1
ATOM 2233 C CA . TRP A 1 296 ? 14.705 1.658 -4.842 1.00 54.16 296 TRP A CA 1
ATOM 2234 C C . TRP A 1 296 ? 14.875 1.335 -3.356 1.00 54.16 296 TRP A C 1
ATOM 2236 O O . TRP A 1 296 ? 15.959 1.499 -2.796 1.00 54.16 296 TRP A O 1
ATOM 2246 N N . THR A 1 297 ? 13.816 0.836 -2.724 1.00 50.19 297 THR A N 1
ATOM 2247 C CA . THR A 1 297 ? 13.903 0.171 -1.425 1.00 50.19 297 THR A CA 1
ATOM 2248 C C . THR A 1 297 ? 14.003 -1.337 -1.641 1.00 50.19 297 THR A C 1
ATOM 2250 O O . THR A 1 297 ? 13.391 -1.912 -2.544 1.00 50.19 297 THR A O 1
ATOM 2253 N N . SER A 1 298 ? 14.807 -2.005 -0.817 1.00 43.12 298 SER A N 1
ATOM 2254 C CA . SER A 1 298 ? 14.892 -3.463 -0.771 1.00 43.12 298 SER A CA 1
ATOM 2255 C C . SER A 1 298 ? 13.628 -4.039 -0.123 1.00 43.12 298 SER A C 1
ATOM 2257 O O . SER A 1 298 ? 13.672 -4.550 0.997 1.00 43.12 298 SER A O 1
ATOM 2259 N N . GLU A 1 299 ? 12.476 -3.903 -0.768 1.00 44.38 299 GLU A N 1
ATOM 2260 C CA . GLU A 1 299 ? 11.286 -4.619 -0.328 1.00 44.38 299 GLU A CA 1
ATOM 2261 C C . GLU A 1 299 ? 11.389 -6.100 -0.706 1.00 44.38 299 GLU A C 1
ATOM 2263 O O . GLU A 1 299 ? 12.237 -6.513 -1.499 1.00 44.38 299 GLU A O 1
ATOM 2268 N N . ARG A 1 300 ? 10.604 -6.928 -0.008 1.00 46.59 300 ARG A N 1
ATOM 2269 C CA . ARG A 1 300 ? 10.801 -8.382 0.091 1.00 46.59 300 ARG A CA 1
ATOM 2270 C C . ARG A 1 300 ? 11.109 -9.028 -1.272 1.00 46.59 300 ARG A C 1
ATOM 2272 O O . ARG A 1 300 ? 10.354 -8.804 -2.217 1.00 46.59 300 ARG A O 1
ATOM 2279 N N . PRO A 1 301 ? 12.140 -9.891 -1.379 1.00 46.28 301 PRO A N 1
ATOM 2280 C CA . PRO A 1 301 ? 12.386 -10.649 -2.598 1.00 46.28 301 PRO A CA 1
ATOM 2281 C C . PRO A 1 301 ? 11.143 -11.464 -2.967 1.00 46.28 301 PRO A C 1
ATOM 2283 O O . PRO A 1 301 ? 10.702 -12.341 -2.221 1.00 46.28 301 PRO A O 1
ATOM 2286 N N . GLY A 1 302 ? 10.572 -11.154 -4.127 1.00 50.62 302 GLY A N 1
ATOM 2287 C CA . GLY A 1 302 ? 9.533 -11.953 -4.762 1.00 50.62 302 GLY A CA 1
ATOM 2288 C C . GLY A 1 302 ? 10.160 -13.012 -5.666 1.00 50.62 302 GLY A C 1
ATOM 2289 O O . GLY A 1 302 ? 11.271 -12.852 -6.177 1.00 50.62 302 GLY A O 1
ATOM 2290 N N . GLY A 1 303 ? 9.462 -14.129 -5.853 1.00 45.38 303 GLY A N 1
ATOM 2291 C CA . GLY A 1 303 ? 9.905 -15.196 -6.743 1.00 45.38 303 GLY A CA 1
ATOM 2292 C C . GLY A 1 303 ? 8.874 -15.474 -7.823 1.00 45.38 303 GLY A C 1
ATOM 2293 O O . GLY A 1 303 ? 7.685 -15.558 -7.531 1.00 45.38 303 GLY A O 1
ATOM 2294 N N . ARG A 1 304 ? 9.339 -15.681 -9.056 1.00 54.50 304 ARG A N 1
ATOM 2295 C CA . ARG A 1 304 ? 8.533 -16.234 -10.152 1.00 54.50 304 ARG A CA 1
ATOM 2296 C C . ARG A 1 304 ? 9.047 -17.642 -10.451 1.00 54.50 304 ARG A C 1
ATOM 2298 O O . ARG A 1 304 ? 10.252 -17.836 -10.603 1.00 54.50 304 ARG A O 1
ATOM 2305 N N . HIS A 1 305 ? 8.160 -18.640 -10.487 1.00 47.81 305 HIS A N 1
ATOM 2306 C CA . HIS A 1 305 ? 8.508 -20.054 -10.732 1.00 47.81 305 HIS A CA 1
ATOM 2307 C C . HIS A 1 305 ? 9.619 -20.612 -9.814 1.00 47.81 305 HIS A C 1
ATOM 2309 O O . HIS A 1 305 ? 10.508 -21.331 -10.268 1.00 47.81 305 HIS A O 1
ATOM 2315 N N . GLY A 1 306 ? 9.622 -20.235 -8.529 1.00 44.41 306 GLY A N 1
ATOM 2316 C CA . GLY A 1 306 ? 10.642 -20.682 -7.569 1.00 44.41 306 GLY A CA 1
ATOM 2317 C C . GLY A 1 306 ? 12.040 -20.082 -7.783 1.00 44.41 306 GLY A C 1
ATOM 2318 O O . GLY A 1 306 ? 12.982 -20.484 -7.107 1.00 44.41 306 GLY A O 1
ATOM 2319 N N . ARG A 1 307 ? 12.200 -19.115 -8.701 1.00 47.75 307 ARG A N 1
ATOM 2320 C CA . ARG A 1 307 ? 13.458 -18.389 -8.929 1.00 47.75 307 ARG A CA 1
ATOM 2321 C C . ARG A 1 307 ? 13.418 -17.026 -8.243 1.00 47.75 307 ARG A C 1
ATOM 2323 O O . ARG A 1 307 ? 12.450 -16.285 -8.388 1.00 47.75 307 ARG A O 1
ATOM 2330 N N . TYR A 1 308 ? 14.486 -16.695 -7.519 1.00 49.66 308 TYR A N 1
ATOM 2331 C CA . TYR A 1 308 ? 14.622 -15.437 -6.782 1.00 49.66 308 TYR A CA 1
ATOM 2332 C C . TYR A 1 308 ? 14.797 -14.245 -7.724 1.00 49.66 308 TYR A C 1
ATOM 2334 O O . TYR A 1 308 ? 15.704 -14.258 -8.562 1.00 49.66 308 TYR A O 1
ATOM 2342 N N . GLN A 1 309 ? 14.016 -13.188 -7.528 1.00 45.62 309 GLN A N 1
ATOM 2343 C CA . GLN A 1 309 ? 14.254 -11.895 -8.159 1.00 45.62 309 GLN A CA 1
ATOM 2344 C C . GLN A 1 309 ? 14.419 -10.827 -7.073 1.00 45.62 309 GLN A C 1
ATOM 2346 O O . GLN A 1 309 ? 13.609 -10.728 -6.153 1.00 45.62 309 GLN A O 1
ATOM 2351 N N . CYS A 1 310 ? 15.491 -10.036 -7.162 1.00 43.78 310 CYS A N 1
ATOM 2352 C CA . CYS A 1 310 ? 15.578 -8.795 -6.401 1.00 43.78 310 CYS A CA 1
ATOM 2353 C C . CYS A 1 310 ? 14.593 -7.827 -7.045 1.00 43.78 310 CYS A C 1
ATOM 2355 O O . CYS A 1 310 ? 14.762 -7.483 -8.213 1.00 43.78 310 CYS A O 1
ATOM 2357 N N . MET A 1 311 ? 13.553 -7.432 -6.321 1.00 46.28 311 MET A N 1
ATOM 2358 C CA . MET A 1 311 ? 12.534 -6.530 -6.838 1.00 46.28 311 MET A CA 1
ATOM 2359 C C . MET A 1 311 ? 12.316 -5.401 -5.861 1.00 46.28 311 MET A C 1
ATOM 2361 O O . MET A 1 311 ? 12.132 -5.647 -4.677 1.00 46.28 311 MET A O 1
ATOM 2365 N N . SER A 1 312 ? 12.298 -4.180 -6.387 1.00 46.12 312 SER A N 1
ATOM 2366 C CA . SER A 1 312 ? 11.481 -3.142 -5.776 1.00 46.12 312 SER A CA 1
ATOM 2367 C C . SER A 1 312 ? 10.183 -3.121 -6.549 1.00 46.12 312 SER A C 1
ATOM 2369 O O . SER A 1 312 ? 10.173 -3.139 -7.782 1.00 46.12 312 SER A O 1
ATOM 2371 N N . MET A 1 313 ? 9.089 -3.096 -5.805 1.00 42.31 313 MET A N 1
ATOM 2372 C CA . MET A 1 313 ? 7.784 -2.804 -6.360 1.00 42.31 313 MET A CA 1
ATOM 2373 C C . MET A 1 313 ? 7.664 -1.313 -6.725 1.00 42.31 313 MET A C 1
ATOM 2375 O O . MET A 1 313 ? 6.762 -0.995 -7.479 1.00 42.31 313 MET A O 1
ATOM 2379 N N . GLY A 1 314 ? 8.565 -0.429 -6.289 1.00 46.38 314 GLY A N 1
ATOM 2380 C CA . GLY A 1 314 ? 8.553 1.014 -6.558 1.00 46.38 314 GLY A CA 1
ATOM 2381 C C . GLY A 1 314 ? 9.565 1.471 -7.621 1.00 46.38 314 GLY A C 1
ATOM 2382 O O . GLY A 1 314 ? 10.500 2.199 -7.299 1.00 46.38 314 GLY A O 1
ATOM 2383 N N . LEU A 1 315 ? 9.462 0.997 -8.871 1.00 47.47 315 LEU A N 1
ATOM 2384 C CA . LEU A 1 315 ? 10.370 1.389 -9.973 1.00 47.47 315 LEU A CA 1
ATOM 2385 C C . LEU A 1 315 ? 9.901 2.626 -10.760 1.00 47.47 315 LEU A C 1
ATOM 2387 O O . LEU A 1 315 ? 10.434 2.936 -11.821 1.00 47.47 315 LEU A O 1
ATOM 2391 N N . GLU A 1 316 ? 8.922 3.362 -10.239 1.00 47.06 316 GLU A N 1
ATOM 2392 C CA . GLU A 1 316 ? 8.417 4.595 -10.849 1.00 47.06 316 GLU A CA 1
ATOM 2393 C C . GLU A 1 316 ? 9.396 5.785 -10.807 1.00 47.06 316 GLU A C 1
ATOM 2395 O O . GLU A 1 316 ? 9.160 6.794 -11.469 1.00 47.06 316 GLU A O 1
ATOM 2400 N N . HIS A 1 317 ? 10.502 5.680 -10.072 1.00 45.81 317 HIS A N 1
ATOM 2401 C CA . HIS A 1 317 ? 11.527 6.716 -9.975 1.00 45.81 317 HIS A CA 1
ATOM 2402 C C . HIS A 1 317 ? 12.552 6.582 -11.099 1.00 45.81 317 HIS A C 1
ATOM 2404 O O . HIS A 1 317 ? 13.530 5.847 -10.976 1.00 45.81 317 HIS A O 1
ATOM 2410 N N . VAL A 1 318 ? 12.351 7.295 -12.202 1.00 38.53 318 VAL A N 1
ATOM 2411 C CA . VAL A 1 318 ? 13.273 7.278 -13.343 1.00 38.53 318 VAL A CA 1
ATOM 2412 C C . VAL A 1 318 ? 13.663 8.709 -13.686 1.00 38.53 318 VAL A C 1
ATOM 2414 O O . VAL A 1 318 ? 12.809 9.519 -14.012 1.00 38.53 318 VAL A O 1
ATOM 2417 N N . LEU A 1 319 ? 14.958 9.019 -13.661 1.00 42.50 319 LEU A N 1
ATOM 2418 C CA . LEU A 1 319 ? 15.525 10.297 -14.104 1.00 42.50 319 LEU A CA 1
ATOM 2419 C C . LEU A 1 319 ? 15.110 11.513 -13.260 1.00 42.50 319 LEU A C 1
ATOM 2421 O O . LEU A 1 319 ? 14.226 12.278 -13.636 1.00 42.50 319 LEU A O 1
ATOM 2425 N N . ARG A 1 320 ? 15.863 11.742 -12.177 1.00 37.03 320 ARG A N 1
ATOM 2426 C CA . ARG A 1 320 ? 16.344 13.059 -11.707 1.00 37.03 320 ARG A CA 1
ATOM 2427 C C . ARG A 1 320 ? 17.257 12.866 -10.501 1.00 37.03 320 ARG A C 1
ATOM 2429 O O . ARG A 1 320 ? 16.875 12.213 -9.538 1.00 37.03 320 ARG A O 1
ATOM 2436 N N . ALA A 1 321 ? 18.472 13.407 -10.568 1.00 32.31 321 ALA A N 1
ATOM 2437 C CA . ALA A 1 321 ? 19.274 13.593 -9.366 1.00 32.31 321 ALA A CA 1
ATOM 2438 C C . ALA A 1 321 ? 18.676 14.766 -8.592 1.00 32.31 321 ALA A C 1
ATOM 2440 O O . ALA A 1 321 ? 18.440 15.827 -9.172 1.00 32.31 321 ALA A O 1
ATOM 2441 N N . GLU A 1 322 ? 18.403 14.574 -7.307 1.00 35.06 322 GLU A N 1
ATOM 2442 C CA . GLU A 1 322 ? 18.010 15.688 -6.459 1.00 35.06 322 GLU A CA 1
ATOM 2443 C C . GLU A 1 322 ? 19.165 16.669 -6.268 1.00 35.06 322 GLU A C 1
ATOM 2445 O O . GLU A 1 322 ? 20.353 16.331 -6.309 1.00 35.06 322 GLU A O 1
ATOM 2450 N N . ALA A 1 323 ? 18.758 17.914 -6.038 1.00 31.92 323 ALA A N 1
ATOM 2451 C CA . ALA A 1 323 ? 19.577 18.929 -5.424 1.00 31.92 323 ALA A CA 1
ATOM 2452 C C . ALA A 1 323 ? 20.130 18.409 -4.084 1.00 31.92 323 ALA A C 1
ATOM 2454 O O . ALA A 1 323 ? 19.383 18.030 -3.190 1.00 31.92 323 ALA A O 1
ATOM 2455 N N . GLY A 1 324 ? 21.452 18.434 -3.938 1.00 26.52 324 GLY A N 1
ATOM 2456 C CA . GLY A 1 324 ? 22.110 18.537 -2.634 1.00 26.52 324 GLY A CA 1
ATOM 2457 C C . GLY A 1 324 ? 22.410 17.246 -1.876 1.00 26.52 324 GLY A C 1
ATOM 2458 O O . GLY A 1 324 ? 23.450 17.207 -1.225 1.00 26.52 324 GLY A O 1
ATOM 2459 N N . GLU A 1 325 ? 21.612 16.183 -1.986 1.00 29.19 325 GLU A N 1
ATOM 2460 C CA . GLU A 1 325 ? 21.889 14.934 -1.262 1.00 29.19 325 GLU A CA 1
ATOM 2461 C C . GLU A 1 325 ? 22.042 13.746 -2.211 1.00 29.19 325 GLU A C 1
ATOM 2463 O O . GLU A 1 325 ? 21.100 13.184 -2.765 1.00 29.19 325 GLU A O 1
ATOM 2468 N N . VAL A 1 326 ? 23.301 13.352 -2.407 1.00 27.05 326 VAL A N 1
ATOM 2469 C CA . VAL A 1 326 ? 23.663 12.069 -3.002 1.00 27.05 326 VAL A CA 1
ATOM 2470 C C . VAL A 1 326 ? 23.022 10.987 -2.137 1.00 27.05 326 VAL A C 1
ATOM 2472 O O . VAL A 1 326 ? 23.543 10.682 -1.061 1.00 27.05 326 VAL A O 1
ATOM 2475 N N . TYR A 1 327 ? 21.920 10.387 -2.601 1.00 30.69 327 TYR A N 1
ATOM 2476 C CA . TYR A 1 327 ? 21.453 9.102 -2.088 1.00 30.69 327 TYR A CA 1
ATOM 2477 C C . TYR A 1 327 ? 22.592 8.111 -2.302 1.00 30.69 327 TYR A C 1
ATOM 2479 O O . TYR A 1 327 ? 22.752 7.507 -3.364 1.00 30.69 327 TYR A O 1
ATOM 2487 N N . ARG A 1 328 ? 23.446 7.992 -1.283 1.00 29.25 328 ARG A N 1
ATOM 2488 C CA . ARG A 1 328 ? 24.426 6.921 -1.175 1.00 29.25 328 ARG A CA 1
ATOM 2489 C C . ARG A 1 328 ? 23.648 5.639 -1.381 1.00 29.25 328 ARG A C 1
ATOM 2491 O O . ARG A 1 328 ? 22.580 5.497 -0.789 1.00 29.25 328 ARG A O 1
ATOM 2498 N N . MET A 1 329 ? 24.182 4.724 -2.191 1.00 29.67 329 MET A N 1
ATOM 2499 C CA . MET A 1 329 ? 23.698 3.349 -2.244 1.00 29.67 329 MET A CA 1
ATOM 2500 C C . MET A 1 329 ? 23.517 2.850 -0.812 1.00 29.67 329 MET A C 1
ATOM 2502 O O . MET A 1 329 ? 24.473 2.430 -0.155 1.00 29.67 329 MET A O 1
ATOM 2506 N N . VAL A 1 330 ? 2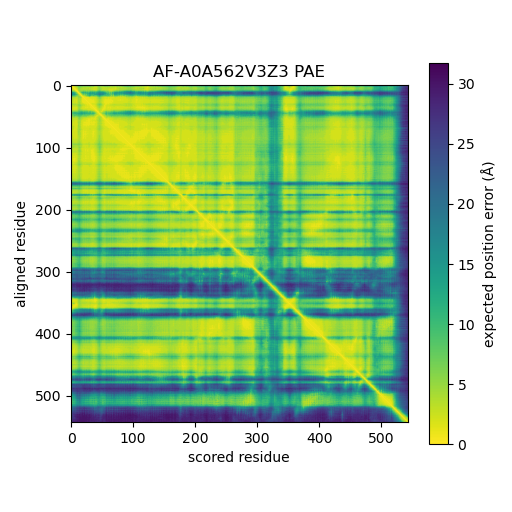2.282 2.892 -0.318 1.00 29.38 330 VAL A N 1
ATOM 2507 C CA . VAL A 1 330 ? 21.888 2.072 0.804 1.00 29.38 330 VAL A CA 1
ATOM 2508 C C . VAL A 1 330 ? 21.894 0.695 0.185 1.00 29.38 330 VAL A C 1
ATOM 2510 O O . VAL A 1 330 ? 21.034 0.325 -0.607 1.00 29.38 330 VAL A O 1
ATOM 2513 N N . THR A 1 331 ? 23.014 0.023 0.425 1.00 31.25 331 THR A N 1
ATOM 2514 C CA . THR A 1 331 ? 23.308 -1.348 0.039 1.00 31.25 331 THR A CA 1
ATOM 2515 C C . THR A 1 331 ? 22.057 -2.199 0.028 1.00 31.25 331 THR A C 1
ATOM 2517 O O . THR A 1 331 ? 21.219 -2.046 0.913 1.00 31.25 331 THR A O 1
ATOM 2520 N N . ALA A 1 332 ? 22.042 -3.209 -0.838 1.00 30.00 332 ALA A N 1
ATOM 2521 C CA . ALA A 1 332 ? 21.183 -4.392 -0.772 1.00 30.00 332 ALA A CA 1
ATOM 2522 C C . ALA A 1 332 ? 21.246 -5.174 0.572 1.00 30.00 332 ALA A C 1
ATOM 2524 O O . ALA A 1 332 ? 20.933 -6.361 0.628 1.00 30.00 332 ALA A O 1
ATOM 2525 N N . ALA A 1 333 ? 21.672 -4.544 1.669 1.00 31.52 333 ALA A N 1
ATOM 2526 C CA . ALA A 1 333 ? 21.241 -4.889 3.003 1.00 31.52 333 ALA A CA 1
ATOM 2527 C C . ALA A 1 333 ? 19.732 -4.671 3.038 1.00 31.52 333 ALA A C 1
ATOM 2529 O O . ALA A 1 333 ? 19.271 -3.536 3.034 1.00 31.52 333 ALA A O 1
ATOM 2530 N N . GLY A 1 334 ? 18.967 -5.760 3.013 1.00 35.22 334 GLY A N 1
ATOM 2531 C CA . GLY A 1 334 ? 17.543 -5.647 3.233 1.00 35.22 334 GLY A CA 1
ATOM 2532 C C . GLY A 1 334 ? 17.309 -5.003 4.592 1.00 35.22 334 GLY A C 1
ATOM 2533 O O . GLY A 1 334 ? 17.648 -5.559 5.639 1.00 35.22 334 GLY A O 1
ATOM 2534 N N . TRP A 1 335 ? 16.808 -3.783 4.553 1.00 34.12 335 TRP A N 1
ATOM 2535 C CA . TRP A 1 335 ? 16.246 -3.123 5.708 1.00 34.12 335 TRP A CA 1
ATOM 2536 C C . TRP A 1 335 ? 14.750 -3.312 5.570 1.00 34.12 335 TRP A C 1
ATOM 2538 O O . TRP A 1 335 ? 14.144 -2.845 4.608 1.00 34.12 335 TRP A O 1
ATOM 2548 N N . GLU A 1 336 ? 14.157 -4.050 6.501 1.00 36.00 336 GLU A N 1
ATOM 2549 C CA . GLU A 1 336 ? 12.710 -4.021 6.611 1.00 36.00 336 GLU A CA 1
ATOM 2550 C C . GLU A 1 336 ? 12.351 -2.721 7.325 1.00 36.00 336 GLU A C 1
ATOM 2552 O O . GLU A 1 336 ? 12.846 -2.421 8.422 1.00 36.00 336 GLU A O 1
ATOM 2557 N N . HIS A 1 337 ? 11.459 -1.943 6.718 1.00 39.09 337 HIS A N 1
ATOM 2558 C CA . HIS A 1 337 ? 10.680 -1.009 7.506 1.00 39.09 337 HIS A CA 1
ATOM 2559 C C . HIS A 1 337 ? 9.916 -1.847 8.532 1.00 39.09 337 HIS A C 1
ATOM 2561 O O . HIS A 1 337 ? 8.963 -2.536 8.188 1.00 39.09 337 HIS A O 1
ATOM 2567 N N . GLY A 1 338 ? 10.329 -1.784 9.802 1.00 31.12 338 GLY A N 1
ATOM 2568 C CA . GLY A 1 338 ? 9.659 -2.434 10.935 1.00 31.12 338 GLY A CA 1
ATOM 2569 C C . GLY A 1 338 ? 8.279 -1.845 11.249 1.00 31.12 338 GLY A C 1
ATOM 2570 O O . GLY A 1 338 ? 7.787 -1.939 12.373 1.00 31.12 338 GLY A O 1
ATOM 2571 N N . ALA A 1 339 ? 7.657 -1.184 10.277 1.00 37.31 339 ALA A N 1
ATOM 2572 C CA . ALA A 1 339 ? 6.254 -0.879 10.346 1.00 37.31 339 ALA A CA 1
ATOM 2573 C C . ALA A 1 339 ? 5.538 -2.219 10.129 1.00 37.31 339 ALA A C 1
ATOM 2575 O O . ALA A 1 339 ? 5.753 -2.866 9.109 1.00 37.31 339 ALA A O 1
ATOM 2576 N N . GLY A 1 340 ? 4.769 -2.677 11.120 1.00 40.91 340 GLY A N 1
ATOM 2577 C CA . GLY A 1 340 ? 3.993 -3.913 11.022 1.00 40.91 340 GLY A CA 1
ATOM 2578 C C . GLY A 1 340 ? 3.041 -3.903 9.814 1.00 40.91 340 GLY A C 1
ATOM 2579 O O . GLY A 1 340 ? 3.047 -2.955 9.031 1.00 40.91 340 GLY A O 1
ATOM 2580 N N . PRO A 1 341 ? 2.168 -4.911 9.658 1.00 40.94 341 PRO A N 1
ATOM 2581 C CA . PRO A 1 341 ? 1.321 -5.083 8.467 1.00 40.94 341 PRO A CA 1
ATOM 2582 C C . PRO A 1 341 ? 0.468 -3.858 8.075 1.00 40.94 341 PRO A C 1
ATOM 2584 O O . PRO A 1 341 ? -0.015 -3.790 6.954 1.00 40.94 341 PRO A O 1
ATOM 2587 N N . THR A 1 342 ? 0.299 -2.883 8.970 1.00 49.88 342 THR A N 1
ATOM 2588 C CA . THR A 1 342 ? -0.477 -1.652 8.766 1.00 49.88 342 THR A CA 1
ATOM 2589 C C . THR A 1 342 ? 0.375 -0.420 8.447 1.00 49.88 342 THR A C 1
ATOM 2591 O O . THR A 1 342 ? -0.157 0.659 8.201 1.00 49.88 342 THR A O 1
ATOM 2594 N N . GLY A 1 343 ? 1.706 -0.514 8.504 1.00 61.84 343 GLY A N 1
ATOM 2595 C CA . GLY A 1 343 ? 2.585 0.633 8.296 1.00 61.84 343 GLY A CA 1
ATOM 2596 C C . GLY A 1 343 ? 2.558 1.687 9.422 1.00 61.84 343 GLY A C 1
ATOM 2597 O O . GLY A 1 343 ? 3.284 2.681 9.345 1.00 61.84 343 GLY A O 1
ATOM 2598 N N . ALA A 1 344 ? 1.741 1.512 10.461 1.00 70.38 344 ALA A N 1
ATOM 2599 C CA . ALA A 1 344 ? 1.558 2.514 11.504 1.00 70.38 344 ALA A CA 1
ATOM 2600 C C . ALA A 1 344 ? 2.713 2.478 12.532 1.00 70.38 344 ALA A C 1
ATOM 2602 O O . ALA A 1 344 ? 3.119 1.389 12.950 1.00 70.38 344 ALA A O 1
ATOM 2603 N N . PRO A 1 345 ? 3.234 3.628 13.001 1.00 84.19 345 PRO A N 1
ATOM 2604 C CA . PRO A 1 345 ? 4.243 3.714 14.058 1.00 84.19 345 PRO A CA 1
ATOM 2605 C C . PRO A 1 345 ? 3.618 3.625 15.463 1.00 84.19 345 PRO A C 1
ATOM 2607 O O . PRO A 1 345 ? 4.173 4.150 16.427 1.00 84.19 345 PRO A O 1
ATOM 2610 N N . VAL A 1 346 ? 2.451 2.987 15.589 1.00 88.62 346 VAL A N 1
ATOM 2611 C CA . VAL A 1 346 ? 1.751 2.793 16.863 1.00 88.62 346 VAL A CA 1
ATOM 2612 C C . VAL A 1 346 ? 1.532 1.314 17.159 1.00 88.62 346 VAL A C 1
ATOM 2614 O O . VAL A 1 346 ? 1.391 0.505 16.238 1.00 88.62 346 VAL A O 1
ATOM 2617 N N . ARG A 1 347 ? 1.524 0.954 18.443 1.00 92.06 347 ARG A N 1
ATOM 2618 C CA . ARG A 1 347 ? 1.253 -0.405 18.930 1.00 92.06 347 ARG A CA 1
ATOM 2619 C C . ARG A 1 347 ? 0.317 -0.371 20.122 1.00 92.06 347 ARG A C 1
ATOM 2621 O O . ARG A 1 347 ? 0.357 0.568 20.914 1.00 92.06 347 ARG A O 1
ATOM 2628 N N . LEU A 1 348 ? -0.493 -1.412 20.261 1.00 93.81 348 LEU A N 1
ATOM 2629 C CA . LEU A 1 348 ? -1.134 -1.724 21.527 1.00 93.81 348 LEU A CA 1
ATOM 2630 C C . LEU A 1 348 ? -0.127 -2.447 22.418 1.00 93.81 348 LEU A C 1
ATOM 2632 O O . LEU A 1 348 ? 0.614 -3.305 21.951 1.00 93.81 348 LEU A O 1
ATOM 2636 N N . ARG A 1 349 ? -0.120 -2.130 23.706 1.00 93.69 349 ARG A N 1
ATOM 2637 C CA . ARG A 1 349 ? 0.588 -2.888 24.740 1.00 93.69 349 ARG A CA 1
ATOM 2638 C C . ARG A 1 349 ? -0.410 -3.247 25.828 1.00 93.69 349 ARG A C 1
ATOM 2640 O O . ARG A 1 349 ? -1.300 -2.454 26.130 1.00 93.69 349 ARG A O 1
ATOM 2647 N N . ARG A 1 350 ? -0.257 -4.423 26.431 1.00 92.31 350 ARG A N 1
ATOM 2648 C CA . ARG A 1 350 ? -1.144 -4.912 27.491 1.00 92.31 350 ARG A CA 1
ATOM 2649 C C . ARG A 1 350 ? -0.351 -5.394 28.702 1.00 92.31 350 ARG A C 1
ATOM 2651 O O . ARG A 1 350 ? 0.640 -6.096 28.542 1.00 92.31 350 ARG A O 1
ATOM 2658 N N . ALA A 1 351 ? -0.844 -5.090 29.901 1.00 90.94 351 ALA A N 1
ATOM 2659 C CA . ALA A 1 351 ? -0.416 -5.715 31.151 1.00 90.94 351 ALA A CA 1
ATOM 2660 C C . ALA A 1 351 ? -1.638 -5.909 32.061 1.00 90.94 351 ALA A C 1
ATOM 2662 O O . ALA A 1 351 ? -2.224 -4.950 32.565 1.00 90.94 351 ALA A O 1
ATOM 2663 N N . GLY A 1 352 ? -2.063 -7.163 32.235 1.00 89.38 352 GLY A N 1
ATOM 2664 C CA . GLY A 1 352 ? -3.304 -7.485 32.943 1.00 89.38 352 GLY A CA 1
ATOM 2665 C C . GLY A 1 352 ? -4.540 -6.919 32.232 1.00 89.38 352 GLY A C 1
ATOM 2666 O O . GLY A 1 352 ? -4.829 -7.285 31.087 1.00 89.38 352 GLY A O 1
ATOM 2667 N N . THR A 1 353 ? -5.277 -6.048 32.923 1.00 90.31 353 THR A N 1
ATOM 2668 C CA . THR A 1 353 ? -6.456 -5.315 32.416 1.00 90.31 353 THR A CA 1
ATOM 2669 C C . THR A 1 353 ? -6.110 -3.941 31.842 1.00 90.31 353 THR A C 1
ATOM 2671 O O . THR A 1 353 ? -6.976 -3.281 31.268 1.00 90.31 353 THR A O 1
ATOM 2674 N N . ARG A 1 354 ? -4.854 -3.501 31.981 1.00 93.81 354 ARG A N 1
ATOM 2675 C CA . ARG A 1 354 ? -4.378 -2.200 31.512 1.00 93.81 354 ARG A CA 1
ATOM 2676 C C . ARG A 1 354 ? -3.865 -2.308 30.082 1.00 93.81 354 ARG A C 1
ATOM 2678 O O . ARG A 1 354 ? -3.143 -3.250 29.737 1.00 93.81 354 ARG A O 1
ATOM 2685 N N . TRP A 1 355 ? -4.251 -1.336 29.268 1.00 95.00 355 TRP A N 1
ATOM 2686 C CA . TRP A 1 355 ? -3.918 -1.241 27.856 1.00 95.00 355 TRP A CA 1
ATOM 2687 C C . TRP A 1 355 ? -3.343 0.132 27.547 1.00 95.00 355 TRP A C 1
ATOM 2689 O O . TRP A 1 355 ? -3.843 1.147 28.027 1.00 95.00 355 TRP A O 1
ATOM 2699 N N . TRP A 1 356 ? -2.327 0.150 26.695 1.00 95.38 356 TRP A N 1
ATOM 2700 C CA . TRP A 1 356 ? -1.710 1.364 26.187 1.00 95.38 356 TRP A CA 1
ATOM 2701 C C . TRP A 1 356 ? -1.732 1.365 24.672 1.00 95.38 356 TRP A C 1
ATOM 2703 O O . TRP A 1 356 ? -1.485 0.336 24.047 1.00 95.38 356 TRP A O 1
ATOM 2713 N N . LEU A 1 357 ? -1.944 2.539 24.096 1.00 95.19 357 LEU A N 1
ATOM 2714 C CA . LEU A 1 357 ? -1.500 2.854 22.752 1.00 95.19 357 LEU A CA 1
ATOM 2715 C C . LEU A 1 357 ? -0.167 3.586 22.873 1.00 95.19 357 LEU A C 1
ATOM 2717 O O . LEU A 1 357 ? -0.085 4.640 23.504 1.00 95.19 357 LEU A O 1
ATOM 2721 N N . ILE A 1 358 ? 0.874 3.026 22.276 1.00 92.62 358 ILE A N 1
ATOM 2722 C CA . ILE A 1 358 ? 2.224 3.582 22.312 1.00 92.62 358 ILE A CA 1
ATOM 2723 C C . ILE A 1 358 ? 2.680 3.978 20.914 1.00 92.62 358 ILE A C 1
ATOM 2725 O O . ILE A 1 358 ? 2.370 3.292 19.940 1.00 92.62 358 ILE A O 1
ATOM 2729 N N . ARG A 1 359 ? 3.462 5.054 20.818 1.00 88.62 359 ARG A N 1
ATOM 2730 C CA . ARG A 1 359 ? 4.264 5.373 19.639 1.00 88.62 359 ARG A CA 1
ATOM 2731 C C . ARG A 1 359 ? 5.591 4.636 19.741 1.00 88.62 359 ARG A C 1
ATOM 2733 O O . ARG A 1 359 ? 6.316 4.765 20.731 1.00 88.62 359 ARG A O 1
ATOM 2740 N N . VAL A 1 360 ? 5.922 3.884 18.701 1.00 81.94 360 VAL A N 1
ATOM 2741 C CA . VAL A 1 360 ? 7.212 3.207 18.578 1.00 81.94 360 VAL A CA 1
ATOM 2742 C C . VAL A 1 360 ? 8.046 3.989 17.565 1.00 81.94 360 VAL A C 1
ATOM 2744 O O . VAL A 1 360 ? 7.566 4.222 16.453 1.00 81.94 360 VAL A O 1
ATOM 2747 N N . PRO A 1 361 ? 9.280 4.410 17.907 1.00 69.56 361 PRO A N 1
ATOM 2748 C CA . PRO A 1 361 ? 10.172 5.025 16.934 1.00 69.56 361 PRO A CA 1
ATOM 2749 C C . PRO A 1 361 ? 10.310 4.104 15.726 1.00 69.56 361 PRO A C 1
ATOM 2751 O O . PRO A 1 361 ? 10.475 2.893 15.901 1.00 69.56 361 PRO A O 1
ATOM 2754 N N . GLY A 1 362 ? 10.261 4.660 14.516 1.00 60.97 362 GLY A N 1
ATOM 2755 C CA . GLY A 1 362 ? 10.519 3.893 13.303 1.00 60.97 362 GLY A CA 1
ATOM 2756 C C . GLY A 1 362 ? 11.917 3.285 13.374 1.00 60.97 362 GLY A C 1
ATOM 2757 O O . GLY A 1 362 ? 12.905 3.962 13.117 1.00 60.97 362 GLY A O 1
ATOM 2758 N N . ARG A 1 363 ? 12.023 2.012 13.763 1.00 52.91 363 ARG A N 1
ATOM 2759 C CA . ARG A 1 363 ? 13.285 1.277 13.715 1.00 52.91 363 ARG A CA 1
ATOM 2760 C C . ARG A 1 363 ? 13.373 0.631 12.344 1.00 52.91 363 ARG A C 1
ATOM 2762 O O . ARG A 1 363 ? 12.597 -0.275 12.039 1.00 52.91 363 ARG A O 1
ATOM 2769 N N . MET A 1 364 ? 14.330 1.067 11.530 1.00 46.50 364 MET A N 1
ATOM 2770 C CA . MET A 1 364 ? 14.817 0.207 10.457 1.00 46.50 364 MET A CA 1
ATOM 2771 C C . MET A 1 364 ? 15.516 -0.970 11.131 1.00 46.50 364 MET A C 1
ATOM 2773 O O . MET A 1 364 ? 16.551 -0.799 11.777 1.00 46.50 364 MET A O 1
ATOM 2777 N N . ARG A 1 365 ? 14.903 -2.154 11.068 1.00 45.47 365 ARG A N 1
ATOM 2778 C CA . ARG A 1 365 ? 15.563 -3.365 11.547 1.00 45.47 365 ARG A CA 1
ATOM 2779 C C . ARG A 1 365 ? 16.427 -3.872 10.389 1.00 45.47 365 ARG A C 1
ATOM 2781 O O . ARG A 1 365 ? 15.900 -4.040 9.286 1.00 45.47 365 ARG A O 1
ATOM 2788 N N . PRO A 1 366 ? 17.733 -4.110 10.596 1.00 42.78 366 PRO A N 1
ATOM 2789 C CA . PRO A 1 366 ? 18.486 -4.876 9.616 1.00 42.78 366 PRO A CA 1
ATOM 2790 C C . PRO A 1 366 ? 17.824 -6.253 9.509 1.00 42.78 366 PRO A C 1
ATOM 2792 O O . PRO A 1 366 ? 17.414 -6.808 10.534 1.00 42.78 366 PRO A O 1
ATOM 2795 N N . LEU A 1 367 ? 17.701 -6.807 8.299 1.00 43.97 367 LEU A N 1
ATOM 2796 C CA . LEU A 1 367 ? 17.311 -8.206 8.131 1.00 43.97 367 LEU A CA 1
ATOM 2797 C C . LEU A 1 367 ? 18.275 -9.081 8.947 1.00 43.97 367 LEU A C 1
ATOM 2799 O O . LEU A 1 367 ? 19.413 -9.314 8.539 1.00 43.97 367 LEU A O 1
ATOM 2803 N N . ARG A 1 368 ? 17.830 -9.572 10.108 1.00 42.28 368 ARG A N 1
ATOM 2804 C CA . ARG A 1 368 ? 18.528 -10.630 10.841 1.00 42.28 368 ARG A CA 1
ATOM 2805 C C . ARG A 1 368 ? 18.188 -11.952 10.158 1.00 42.28 368 ARG A C 1
ATOM 2807 O O . ARG A 1 368 ? 17.143 -12.540 10.418 1.00 42.28 368 ARG A O 1
ATOM 2814 N N . GLY A 1 369 ? 19.040 -12.375 9.230 1.00 43.16 369 GLY A N 1
ATOM 2815 C CA . GLY A 1 369 ? 19.054 -13.754 8.745 1.00 43.16 369 GLY A CA 1
ATOM 2816 C C . GLY A 1 369 ? 19.847 -14.665 9.691 1.00 43.16 369 GLY A C 1
ATOM 2817 O O . GLY A 1 369 ? 20.644 -14.163 10.486 1.00 43.16 369 GLY A O 1
ATOM 2818 N N . PRO A 1 370 ? 19.645 -15.993 9.639 1.00 34.28 370 PRO A N 1
ATOM 2819 C CA . PRO A 1 370 ? 20.508 -16.934 10.338 1.00 34.28 370 PRO A CA 1
ATOM 2820 C C . PRO A 1 370 ? 21.916 -16.847 9.729 1.00 34.28 370 PRO A C 1
ATOM 2822 O O . PRO A 1 370 ? 22.127 -17.214 8.575 1.00 34.28 370 PRO A O 1
ATOM 2825 N N . GLY A 1 371 ? 22.857 -16.326 10.517 1.00 46.22 371 GLY A N 1
ATOM 2826 C CA . GLY A 1 371 ? 24.220 -16.011 10.095 1.00 46.22 371 GLY A CA 1
ATOM 2827 C C . GLY A 1 371 ? 24.323 -14.589 9.549 1.00 46.22 371 GLY A C 1
ATOM 2828 O O . GLY A 1 371 ? 23.648 -14.238 8.583 1.00 46.22 371 GLY A O 1
ATOM 2829 N N . ASP A 1 372 ? 25.181 -13.770 10.160 1.00 52.16 372 ASP A N 1
ATOM 2830 C CA . ASP A 1 372 ? 25.645 -12.524 9.553 1.00 52.16 372 ASP A CA 1
ATOM 2831 C C . ASP A 1 372 ? 26.079 -12.827 8.118 1.00 52.16 372 ASP A C 1
ATOM 2833 O O . ASP A 1 372 ? 27.030 -13.576 7.881 1.00 52.16 372 ASP A O 1
ATOM 2837 N N . ILE A 1 373 ? 25.335 -12.304 7.144 1.00 57.78 373 ILE A N 1
ATOM 2838 C CA . ILE A 1 373 ? 25.678 -12.476 5.740 1.00 57.78 373 ILE A CA 1
ATOM 2839 C C . ILE A 1 373 ? 27.033 -11.804 5.534 1.00 57.78 373 ILE A C 1
ATOM 2841 O O . ILE A 1 373 ? 27.129 -10.575 5.558 1.00 57.78 373 ILE A O 1
ATOM 2845 N N . ASP A 1 374 ? 28.075 -12.610 5.338 1.00 65.62 374 ASP A N 1
ATOM 2846 C CA . ASP A 1 374 ? 29.418 -12.117 5.060 1.00 65.62 374 ASP A CA 1
ATOM 2847 C C . ASP A 1 374 ? 29.437 -11.428 3.688 1.00 65.62 374 ASP A C 1
ATOM 2849 O O . ASP A 1 374 ? 29.578 -12.054 2.632 1.00 65.62 374 ASP A O 1
ATOM 2853 N N . ARG A 1 375 ? 29.259 -10.105 3.714 1.00 65.38 375 ARG A N 1
ATOM 2854 C CA . ARG A 1 375 ? 29.214 -9.242 2.528 1.00 65.38 375 ARG A CA 1
ATOM 2855 C C . ARG A 1 375 ? 30.505 -9.319 1.723 1.00 65.38 375 ARG A C 1
ATOM 2857 O O . ARG A 1 375 ? 30.461 -9.153 0.507 1.00 65.38 375 ARG A O 1
ATOM 2864 N N . HIS A 1 376 ? 31.637 -9.602 2.368 1.00 70.62 376 HIS A N 1
ATOM 2865 C CA . HIS A 1 376 ? 32.915 -9.734 1.678 1.00 70.62 376 HIS A CA 1
ATOM 2866 C C . HIS A 1 376 ? 32.935 -10.962 0.777 1.00 70.62 376 HIS A C 1
ATOM 2868 O O . HIS A 1 376 ? 33.399 -10.879 -0.359 1.00 70.62 376 HIS A O 1
ATOM 2874 N N . ARG A 1 377 ? 32.365 -12.077 1.245 1.00 79.19 377 ARG A N 1
ATOM 2875 C CA . ARG A 1 377 ? 32.285 -13.321 0.472 1.00 79.19 377 ARG A CA 1
ATOM 2876 C C . ARG A 1 377 ? 31.401 -13.195 -0.770 1.00 79.19 377 ARG A C 1
ATOM 2878 O O . ARG A 1 377 ? 31.655 -13.867 -1.763 1.00 79.19 377 ARG A O 1
ATOM 2885 N N . GLN A 1 378 ? 30.383 -12.341 -0.718 1.00 81.00 378 GLN A N 1
ATOM 2886 C CA . GLN A 1 378 ? 29.390 -12.179 -1.786 1.00 81.00 378 GLN A CA 1
ATOM 2887 C C . GLN A 1 378 ? 29.722 -11.057 -2.780 1.00 81.00 378 GLN A C 1
ATOM 2889 O O . GLN A 1 378 ? 29.126 -10.967 -3.856 1.00 81.00 378 GLN A O 1
ATOM 2894 N N . LEU A 1 379 ? 30.684 -10.199 -2.432 1.00 81.38 379 LEU A N 1
ATOM 2895 C CA . LEU A 1 379 ? 31.085 -9.052 -3.239 1.00 81.38 379 LEU A CA 1
ATOM 2896 C C . LEU A 1 379 ? 31.545 -9.431 -4.663 1.00 81.38 379 LEU A C 1
ATOM 2898 O O . LEU A 1 379 ? 31.117 -8.743 -5.589 1.00 81.38 379 LEU A O 1
ATOM 2902 N N . PRO A 1 380 ? 32.342 -10.496 -4.903 1.00 89.00 380 PRO A N 1
ATOM 2903 C CA . PRO A 1 380 ? 32.751 -10.854 -6.265 1.00 89.00 380 PRO A CA 1
ATOM 2904 C C . PRO A 1 380 ? 31.571 -11.154 -7.200 1.00 89.00 380 PRO A C 1
ATOM 2906 O O . PRO A 1 380 ? 31.540 -10.657 -8.327 1.00 89.00 380 PRO A O 1
ATOM 2909 N N . ASP A 1 381 ? 30.569 -11.900 -6.727 1.00 87.44 381 ASP A N 1
ATOM 2910 C CA . ASP A 1 381 ? 29.363 -12.211 -7.504 1.00 87.44 381 ASP A CA 1
ATOM 2911 C C . ASP A 1 381 ? 28.556 -10.946 -7.802 1.00 87.44 381 ASP A C 1
ATOM 2913 O O . ASP A 1 381 ? 28.100 -10.749 -8.931 1.00 87.44 381 ASP A O 1
ATOM 2917 N N . PHE A 1 382 ? 28.416 -10.064 -6.808 1.00 85.69 382 PHE A N 1
ATOM 2918 C CA . PHE A 1 382 ? 27.749 -8.774 -6.971 1.00 85.69 382 PHE A CA 1
ATOM 2919 C C . PHE A 1 382 ? 28.438 -7.903 -8.030 1.00 85.69 382 PHE A C 1
ATOM 2921 O O . PHE A 1 382 ? 27.791 -7.459 -8.978 1.00 85.69 382 PHE A O 1
ATOM 2928 N N . LEU A 1 383 ? 29.757 -7.717 -7.931 1.00 87.44 383 LEU A N 1
ATOM 2929 C CA . LEU A 1 383 ? 30.531 -6.929 -8.896 1.00 87.44 383 LEU A CA 1
ATOM 2930 C C . LEU A 1 383 ? 30.496 -7.545 -10.302 1.00 87.44 383 LEU A C 1
ATOM 2932 O O . LEU A 1 383 ? 30.378 -6.816 -11.285 1.00 87.44 383 LEU A O 1
ATOM 2936 N N . THR A 1 384 ? 30.530 -8.877 -10.405 1.00 90.69 384 THR A N 1
ATOM 2937 C CA . THR A 1 384 ? 30.389 -9.585 -11.688 1.00 90.69 384 THR A CA 1
ATOM 2938 C C . THR A 1 384 ? 29.035 -9.275 -12.325 1.00 90.69 384 THR A C 1
ATOM 2940 O O . THR A 1 384 ? 28.965 -8.914 -13.497 1.00 90.69 384 THR A O 1
ATOM 2943 N N . GLY A 1 385 ? 27.959 -9.337 -11.536 1.00 90.31 385 GLY A N 1
ATOM 2944 C CA . GLY A 1 385 ? 26.618 -8.972 -11.984 1.00 90.31 385 GLY A CA 1
ATOM 2945 C C . GLY A 1 385 ? 26.523 -7.531 -12.477 1.00 90.31 385 GLY A C 1
ATOM 2946 O O . GLY A 1 385 ? 25.952 -7.288 -13.541 1.00 90.31 385 GLY A O 1
ATOM 2947 N N . MET A 1 386 ? 27.123 -6.589 -11.738 1.00 88.94 386 MET A N 1
ATOM 2948 C CA . MET A 1 386 ? 27.190 -5.185 -12.151 1.00 88.94 386 MET A CA 1
ATOM 2949 C C . MET A 1 386 ? 27.893 -5.033 -13.501 1.00 88.94 386 MET A C 1
ATOM 2951 O O . MET A 1 386 ? 27.375 -4.365 -14.395 1.00 88.94 386 MET A O 1
ATOM 2955 N N . PHE A 1 387 ? 29.059 -5.662 -13.658 1.00 91.12 387 PHE A N 1
ATOM 2956 C CA . PHE A 1 387 ? 29.863 -5.560 -14.872 1.00 91.12 387 PHE A CA 1
ATOM 2957 C C . PHE A 1 387 ? 29.153 -6.157 -16.092 1.00 91.12 387 PHE A C 1
ATOM 2959 O O . PHE A 1 387 ? 29.143 -5.538 -17.158 1.00 91.12 387 PHE A O 1
ATOM 2966 N N . ASP A 1 388 ? 28.520 -7.324 -15.939 1.00 93.12 388 ASP A N 1
ATOM 2967 C CA . ASP A 1 388 ? 27.755 -7.960 -17.014 1.00 93.12 388 ASP A CA 1
ATOM 2968 C C . ASP A 1 388 ? 26.615 -7.065 -17.504 1.00 93.12 388 ASP A C 1
ATOM 2970 O O . ASP A 1 388 ? 26.513 -6.793 -18.702 1.00 93.12 388 ASP A O 1
ATOM 2974 N N . ALA A 1 389 ? 25.779 -6.572 -16.584 1.00 92.25 389 ALA A N 1
ATOM 2975 C CA . ALA A 1 389 ? 24.649 -5.719 -16.942 1.00 92.25 389 ALA A CA 1
ATOM 2976 C C . ALA A 1 389 ? 25.116 -4.400 -17.565 1.00 92.25 389 ALA A C 1
ATOM 2978 O O . ALA A 1 389 ? 24.610 -4.006 -18.614 1.00 92.25 389 ALA A O 1
ATOM 2979 N N . TRP A 1 390 ? 26.128 -3.752 -16.980 1.00 90.69 390 TRP A N 1
ATOM 2980 C CA . TRP A 1 390 ? 26.682 -2.512 -17.524 1.00 90.69 390 TRP A CA 1
ATOM 2981 C C . TRP A 1 390 ? 27.252 -2.695 -18.935 1.00 90.69 390 TRP A C 1
ATOM 2983 O O . TRP A 1 390 ? 27.081 -1.832 -19.799 1.00 90.69 390 TRP A O 1
ATOM 2993 N N . THR A 1 391 ? 27.908 -3.830 -19.188 1.00 91.44 391 THR A N 1
ATOM 2994 C CA . THR A 1 391 ? 28.460 -4.169 -20.504 1.00 91.44 391 THR A CA 1
ATOM 2995 C C . THR A 1 391 ? 27.351 -4.311 -21.540 1.00 91.44 391 THR A C 1
ATOM 2997 O O . THR A 1 391 ? 27.462 -3.731 -22.620 1.00 91.44 391 THR A O 1
ATOM 3000 N N . LEU A 1 392 ? 26.268 -5.031 -21.219 1.00 94.00 392 LEU A N 1
ATOM 3001 C CA . LEU A 1 392 ? 25.120 -5.164 -22.122 1.00 94.00 392 LEU A CA 1
ATOM 3002 C C . LEU A 1 392 ? 24.458 -3.811 -22.400 1.00 94.00 392 LEU A C 1
ATOM 3004 O O . LEU A 1 392 ? 24.209 -3.489 -23.557 1.00 94.00 392 LEU A O 1
ATOM 3008 N N . ILE A 1 393 ? 24.264 -2.981 -21.372 1.00 91.06 393 ILE A N 1
ATOM 3009 C CA . ILE A 1 393 ? 23.685 -1.639 -21.530 1.00 91.06 393 ILE A CA 1
ATOM 3010 C C . ILE A 1 393 ? 24.570 -0.751 -22.413 1.00 91.06 393 ILE A C 1
ATOM 3012 O O . ILE A 1 393 ? 24.067 -0.003 -23.245 1.00 91.06 393 ILE A O 1
ATOM 3016 N N . CYS A 1 394 ? 25.896 -0.825 -22.267 1.00 89.69 394 CYS A N 1
ATOM 3017 C CA . CYS A 1 394 ? 26.809 -0.079 -23.131 1.00 89.69 394 CYS A CA 1
ATOM 3018 C C . CYS A 1 394 ? 26.752 -0.541 -24.592 1.00 89.69 394 CYS A C 1
ATOM 3020 O O . CYS A 1 394 ? 26.857 0.301 -25.483 1.00 89.69 394 CYS A O 1
ATOM 3022 N N . ARG A 1 395 ? 26.631 -1.854 -24.830 1.00 91.88 395 ARG A N 1
ATOM 3023 C CA . ARG A 1 395 ? 26.592 -2.449 -26.176 1.00 91.88 395 ARG A CA 1
ATOM 3024 C C . ARG A 1 395 ? 25.284 -2.161 -26.903 1.00 91.88 395 ARG A C 1
ATOM 3026 O O . ARG A 1 395 ? 25.321 -1.853 -28.085 1.00 91.88 395 ARG A O 1
ATOM 3033 N N . GLU A 1 396 ? 24.166 -2.220 -26.189 1.00 93.62 396 GLU A N 1
ATOM 3034 C CA . GLU A 1 396 ? 22.822 -1.994 -26.734 1.00 93.62 396 GLU A CA 1
ATOM 3035 C C . GLU A 1 396 ? 22.320 -0.565 -26.489 1.00 93.62 396 GLU A C 1
ATOM 3037 O O . GLU A 1 396 ? 21.118 -0.324 -26.480 1.00 93.62 396 GLU A O 1
ATOM 3042 N N . HIS A 1 397 ? 23.226 0.387 -26.248 1.00 88.44 397 HIS A N 1
ATOM 3043 C CA . HIS A 1 397 ? 22.877 1.754 -25.864 1.00 88.44 397 HIS A CA 1
ATOM 3044 C C . HIS A 1 397 ? 21.871 2.399 -26.823 1.00 88.44 397 HIS A C 1
ATOM 3046 O O . HIS A 1 397 ? 20.853 2.915 -26.372 1.00 88.44 397 HIS A O 1
ATOM 3052 N N . ASP A 1 398 ? 22.152 2.346 -28.124 1.00 89.38 398 ASP A N 1
ATOM 3053 C CA . ASP A 1 398 ? 21.328 3.016 -29.132 1.00 89.38 398 ASP A CA 1
ATOM 3054 C C . ASP A 1 398 ? 19.955 2.344 -29.221 1.00 89.38 398 ASP A C 1
ATOM 3056 O O . ASP A 1 398 ? 18.936 3.012 -29.135 1.00 89.38 398 ASP A O 1
ATOM 3060 N N . ARG A 1 399 ? 19.914 1.008 -29.185 1.00 92.38 399 ARG A N 1
ATOM 3061 C CA . ARG A 1 399 ? 18.663 0.244 -29.132 1.00 92.38 399 ARG A CA 1
ATOM 3062 C C . ARG A 1 399 ? 17.828 0.542 -27.878 1.00 92.38 399 ARG A C 1
ATOM 3064 O O . ARG A 1 399 ? 16.604 0.570 -27.951 1.00 92.38 399 ARG A O 1
ATOM 3071 N N . ILE A 1 400 ? 18.469 0.739 -26.722 1.00 90.06 400 ILE A N 1
ATOM 3072 C CA . ILE A 1 400 ? 17.794 1.159 -25.482 1.00 90.06 400 ILE A CA 1
ATOM 3073 C C . ILE A 1 400 ? 17.245 2.579 -25.630 1.00 90.06 400 ILE A C 1
ATOM 3075 O O . ILE A 1 400 ? 16.122 2.833 -25.200 1.00 90.06 400 ILE A O 1
ATOM 3079 N N . ALA A 1 401 ? 18.020 3.495 -26.213 1.00 86.19 401 ALA A N 1
ATOM 3080 C CA . ALA A 1 401 ? 17.590 4.868 -26.445 1.00 86.19 401 ALA A CA 1
ATOM 3081 C C . ALA A 1 401 ? 16.388 4.922 -27.400 1.00 86.19 401 ALA A C 1
ATOM 3083 O O . ALA A 1 401 ? 15.388 5.547 -27.054 1.00 86.19 401 ALA A O 1
ATOM 3084 N N . ASP A 1 402 ? 16.449 4.195 -28.517 1.00 88.69 402 ASP A N 1
ATOM 3085 C CA . ASP A 1 402 ? 15.363 4.077 -29.494 1.00 88.69 402 ASP A CA 1
ATOM 3086 C C . ASP A 1 402 ? 14.102 3.499 -28.836 1.00 88.69 402 ASP A C 1
ATOM 3088 O O . ASP A 1 402 ? 13.032 4.099 -28.895 1.00 88.69 402 ASP A O 1
ATOM 3092 N N . PHE A 1 403 ? 14.230 2.400 -28.080 1.00 88.88 403 PHE A N 1
ATOM 3093 C CA . PHE A 1 403 ? 13.101 1.802 -27.356 1.00 88.88 403 PHE A CA 1
ATOM 3094 C C . PHE A 1 403 ? 12.418 2.788 -26.391 1.00 88.88 403 PHE A C 1
ATOM 3096 O O . PHE A 1 403 ? 11.188 2.809 -26.264 1.00 88.88 403 PHE A O 1
ATOM 3103 N N . LEU A 1 404 ? 13.210 3.593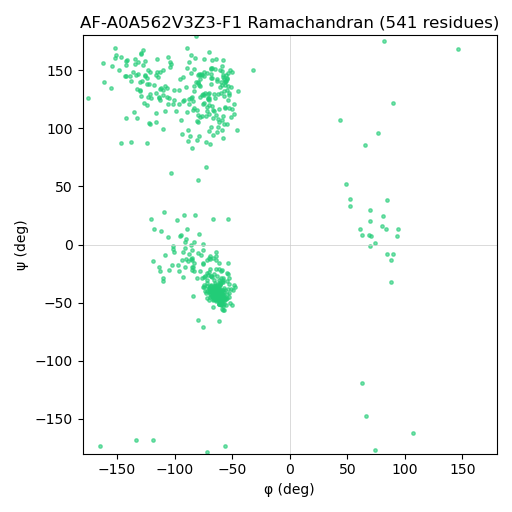 -25.677 1.00 83.94 404 LEU A N 1
ATOM 3104 C CA . LEU A 1 404 ? 12.689 4.597 -24.751 1.00 83.94 404 LEU A CA 1
ATOM 3105 C C . LEU A 1 404 ? 12.040 5.778 -25.490 1.00 83.94 404 LEU A C 1
ATOM 3107 O O . LEU A 1 404 ? 11.055 6.316 -24.984 1.00 83.94 404 LEU A O 1
ATOM 3111 N N . ALA A 1 405 ? 12.546 6.147 -26.669 1.00 83.25 405 ALA A N 1
ATOM 3112 C CA . ALA A 1 405 ? 12.012 7.225 -27.498 1.00 83.25 405 ALA A CA 1
ATOM 3113 C C . ALA A 1 405 ? 10.710 6.844 -28.231 1.00 83.25 405 ALA A C 1
ATOM 3115 O O . ALA A 1 405 ? 9.806 7.670 -28.330 1.00 83.25 405 ALA A O 1
ATOM 3116 N N . ASP A 1 406 ? 10.577 5.594 -28.681 1.00 83.12 406 ASP A N 1
ATOM 3117 C CA . ASP A 1 406 ? 9.530 5.142 -29.616 1.00 83.12 406 ASP A CA 1
ATOM 3118 C C . ASP A 1 406 ? 8.140 4.886 -29.005 1.00 83.12 406 ASP A C 1
ATOM 3120 O O . ASP A 1 406 ? 7.251 4.356 -29.672 1.00 83.12 406 ASP A O 1
ATOM 3124 N N . GLY A 1 407 ? 7.893 5.240 -27.744 1.00 73.88 407 GLY A N 1
ATOM 3125 C CA . GLY A 1 407 ? 6.567 5.007 -27.155 1.00 73.88 407 GLY A CA 1
ATOM 3126 C C . GLY A 1 407 ? 6.010 6.202 -26.389 1.00 73.88 407 GLY A C 1
ATOM 3127 O O . GLY A 1 407 ? 6.563 7.295 -26.476 1.00 73.88 407 GLY A O 1
ATOM 3128 N N . PRO A 1 408 ? 4.922 6.010 -25.620 1.00 71.38 408 PRO A N 1
ATOM 3129 C CA . PRO A 1 408 ? 4.265 7.106 -24.923 1.00 71.38 408 PRO A CA 1
ATOM 3130 C C . PRO A 1 408 ? 5.231 7.810 -23.974 1.00 71.38 408 PRO A C 1
ATOM 3132 O O . PRO A 1 408 ? 6.147 7.182 -23.422 1.00 71.38 408 PRO A O 1
ATOM 3135 N N . VAL A 1 409 ? 4.986 9.110 -23.801 1.00 72.94 409 VAL A N 1
ATOM 3136 C CA . VAL A 1 409 ? 5.752 9.999 -22.930 1.00 72.94 409 VAL A CA 1
ATOM 3137 C C . VAL A 1 409 ? 5.916 9.353 -21.558 1.00 72.94 409 VAL A C 1
ATOM 3139 O O . VAL A 1 409 ? 4.944 9.028 -20.876 1.00 72.94 409 VAL A O 1
ATOM 3142 N N . LEU A 1 410 ? 7.170 9.148 -21.162 1.00 73.56 410 LEU A N 1
ATOM 3143 C CA . LEU A 1 410 ? 7.494 8.588 -19.862 1.00 73.56 410 LEU A CA 1
ATOM 3144 C C . LEU A 1 410 ? 7.163 9.629 -18.791 1.00 73.56 410 LEU A C 1
ATOM 3146 O O . LEU A 1 410 ? 7.742 10.709 -18.781 1.00 73.56 410 LEU A O 1
ATOM 3150 N N . LEU A 1 411 ? 6.260 9.297 -17.874 1.00 77.06 411 LEU A N 1
ATOM 3151 C CA . LEU A 1 411 ? 6.110 10.042 -16.629 1.00 77.06 411 LEU A CA 1
ATOM 3152 C C . LEU A 1 411 ? 6.807 9.283 -15.524 1.00 77.06 411 LEU A C 1
ATOM 3154 O O . LEU A 1 411 ? 6.490 8.122 -15.254 1.00 77.06 411 LEU A O 1
ATOM 3158 N N . SER A 1 412 ? 7.720 9.977 -14.870 1.00 76.12 412 SER A N 1
ATOM 3159 C CA . SER A 1 412 ? 8.487 9.448 -13.762 1.00 76.12 412 SER A CA 1
ATOM 3160 C C . SER A 1 412 ? 8.033 10.085 -12.469 1.00 76.12 412 SER A C 1
ATOM 3162 O O . SER A 1 412 ? 7.866 11.302 -12.402 1.00 76.12 412 SER A O 1
ATOM 3164 N N . ARG A 1 413 ? 7.880 9.278 -11.421 1.00 79.94 413 ARG A N 1
ATOM 3165 C CA . ARG A 1 413 ? 7.651 9.780 -10.071 1.00 79.94 413 ARG A CA 1
ATOM 3166 C C . ARG A 1 413 ? 8.883 10.536 -9.586 1.00 79.94 413 ARG A C 1
ATOM 3168 O O . ARG A 1 413 ? 9.997 10.011 -9.590 1.00 79.94 413 ARG A O 1
ATOM 3175 N N . VAL A 1 414 ? 8.654 11.744 -9.093 1.00 78.19 414 VAL A N 1
ATOM 3176 C CA . VAL A 1 414 ? 9.655 12.560 -8.415 1.00 78.19 414 VAL A CA 1
ATOM 3177 C C . VAL A 1 414 ? 9.311 12.583 -6.932 1.00 78.19 414 VAL A C 1
ATOM 3179 O O . VAL A 1 414 ? 8.269 13.104 -6.535 1.00 78.19 414 VAL A O 1
ATOM 3182 N N . SER A 1 415 ? 10.187 12.005 -6.115 1.00 77.00 415 SER A N 1
ATOM 3183 C CA . SER A 1 415 ? 10.141 12.192 -4.666 1.00 77.00 415 SER A CA 1
ATOM 3184 C C . SER A 1 415 ? 11.028 13.367 -4.311 1.00 77.00 415 SER A C 1
ATOM 3186 O O . SER A 1 415 ? 12.196 13.352 -4.676 1.00 77.00 415 SER A O 1
ATOM 3188 N N . LEU A 1 416 ? 10.453 14.354 -3.621 1.00 78.81 416 LEU A N 1
ATOM 3189 C CA . LEU A 1 416 ? 11.192 15.488 -3.052 1.00 78.81 416 LEU A CA 1
ATOM 3190 C C . LEU A 1 416 ? 11.795 15.158 -1.679 1.00 78.81 416 LEU A C 1
ATOM 3192 O O . LEU A 1 416 ? 12.655 15.876 -1.179 1.00 78.81 416 LEU A O 1
ATOM 3196 N N . ARG A 1 417 ? 11.252 14.117 -1.033 1.00 80.00 417 ARG A N 1
ATOM 3197 C CA . ARG A 1 417 ? 11.692 13.532 0.236 1.00 80.00 417 ARG A CA 1
ATOM 3198 C C . ARG A 1 417 ? 11.317 12.048 0.265 1.00 80.00 417 ARG A C 1
ATOM 3200 O O . ARG A 1 417 ? 10.401 11.637 -0.461 1.00 80.00 417 ARG A O 1
ATOM 3207 N N . PRO A 1 418 ? 11.955 11.235 1.119 1.00 78.12 418 PRO A N 1
ATOM 3208 C CA . PRO A 1 418 ? 11.532 9.863 1.368 1.00 78.12 418 PRO A CA 1
ATOM 3209 C C . PRO A 1 418 ? 10.090 9.770 1.898 1.00 78.12 418 PRO A C 1
ATOM 3211 O O . PRO A 1 418 ? 9.713 10.468 2.839 1.00 78.12 418 PRO A O 1
ATOM 3214 N N . ASP A 1 419 ? 9.300 8.818 1.389 1.00 79.44 419 ASP A N 1
ATOM 3215 C CA . ASP A 1 419 ? 7.909 8.586 1.828 1.00 79.44 419 ASP A CA 1
ATOM 3216 C C . ASP A 1 419 ? 7.770 8.360 3.337 1.00 79.44 419 ASP A C 1
ATOM 3218 O O . ASP A 1 419 ? 6.756 8.704 3.950 1.00 79.44 419 ASP A O 1
ATOM 3222 N N . VAL A 1 420 ? 8.800 7.774 3.955 1.00 77.88 420 VAL A N 1
ATOM 3223 C CA . VAL A 1 420 ? 8.834 7.532 5.398 1.00 77.88 420 VAL A CA 1
ATOM 3224 C C . VAL A 1 420 ? 8.777 8.832 6.203 1.00 77.88 420 VAL A C 1
ATOM 3226 O O . VAL A 1 420 ? 8.137 8.843 7.253 1.00 77.88 420 VAL A O 1
ATOM 3229 N N . GLU A 1 421 ? 9.356 9.927 5.710 1.00 83.12 421 GLU A N 1
ATOM 3230 C CA . GLU A 1 421 ? 9.319 11.226 6.388 1.00 83.12 421 GLU A CA 1
ATOM 3231 C C . GLU A 1 421 ? 7.913 11.819 6.356 1.00 83.12 421 GLU A C 1
ATOM 3233 O O . GLU A 1 421 ? 7.362 12.171 7.399 1.00 83.12 421 GLU A O 1
ATOM 3238 N N . TYR A 1 422 ? 7.266 11.833 5.188 1.00 88.00 422 TYR A N 1
ATOM 3239 C CA . TYR A 1 422 ? 5.878 12.288 5.081 1.00 88.00 422 TYR A CA 1
ATOM 3240 C C . TYR A 1 422 ? 4.937 11.458 5.949 1.00 88.00 422 TYR A C 1
ATOM 3242 O O . TYR A 1 422 ? 4.046 11.993 6.605 1.00 88.00 422 TYR A O 1
ATOM 3250 N N . ARG A 1 423 ? 5.149 10.140 6.007 1.00 87.19 423 ARG A N 1
ATOM 3251 C CA . ARG A 1 423 ? 4.372 9.269 6.893 1.00 87.19 423 ARG A CA 1
ATOM 3252 C C . ARG A 1 423 ? 4.592 9.622 8.357 1.00 87.19 423 ARG A C 1
ATOM 3254 O O . ARG A 1 423 ? 3.621 9.662 9.107 1.00 87.19 423 ARG A O 1
ATOM 3261 N N . GLN A 1 424 ? 5.829 9.882 8.773 1.00 85.88 424 GLN A N 1
ATOM 3262 C CA . GLN A 1 424 ? 6.116 10.327 10.137 1.00 85.88 424 GLN A CA 1
ATOM 3263 C C . GLN A 1 424 ? 5.411 11.649 10.450 1.00 85.88 424 GLN A C 1
ATOM 3265 O O . GLN A 1 424 ? 4.824 11.762 11.522 1.00 85.88 424 GLN A O 1
ATOM 3270 N N . VAL A 1 425 ? 5.382 12.596 9.509 1.00 90.62 425 VAL A N 1
ATOM 3271 C CA . VAL A 1 425 ? 4.652 13.867 9.641 1.00 90.62 425 VAL A CA 1
ATOM 3272 C C . VAL A 1 425 ? 3.153 13.630 9.813 1.00 90.62 425 VAL A C 1
ATOM 3274 O O . VAL A 1 425 ? 2.564 14.135 10.766 1.00 90.62 425 VAL A O 1
ATOM 3277 N N . LEU A 1 426 ? 2.531 12.831 8.941 1.00 92.69 426 LEU A N 1
ATOM 3278 C CA . LEU A 1 426 ? 1.099 12.519 9.022 1.00 92.69 426 LEU A CA 1
ATOM 3279 C C . LEU A 1 426 ? 0.745 11.856 10.359 1.00 92.69 426 LEU A C 1
ATOM 3281 O O . LEU A 1 426 ? -0.200 12.270 11.030 1.00 92.69 426 LEU A O 1
ATOM 3285 N N . TRP A 1 427 ? 1.538 10.874 10.789 1.00 91.25 427 TRP A N 1
ATOM 3286 C CA . TRP A 1 427 ? 1.326 10.213 12.074 1.00 91.25 427 TRP A CA 1
ATOM 3287 C C . TRP A 1 427 ? 1.570 11.139 13.260 1.00 91.25 427 TRP A C 1
ATOM 3289 O O . TRP A 1 427 ? 0.811 11.073 14.226 1.00 91.25 427 TRP A O 1
ATOM 3299 N N . HIS A 1 428 ? 2.577 12.011 13.191 1.00 91.19 428 HIS A N 1
ATOM 3300 C CA . HIS A 1 428 ? 2.828 13.021 14.212 1.00 91.19 428 HIS A CA 1
ATOM 3301 C C . HIS A 1 428 ? 1.610 13.937 14.359 1.00 91.19 428 HIS A C 1
ATOM 3303 O O . HIS A 1 428 ? 1.061 14.004 15.452 1.00 91.19 428 HIS A O 1
ATOM 3309 N N . ARG A 1 429 ? 1.086 14.501 13.261 1.00 94.25 429 ARG A N 1
ATOM 3310 C CA . ARG A 1 429 ? -0.129 15.336 13.278 1.00 94.25 429 ARG A CA 1
ATOM 3311 C C . ARG A 1 429 ? -1.323 14.633 13.915 1.00 94.25 429 ARG A C 1
ATOM 3313 O O . ARG A 1 429 ? -1.988 15.218 14.761 1.00 94.25 429 ARG A O 1
ATOM 3320 N N . ILE A 1 430 ? -1.579 13.375 13.549 1.00 94.56 430 ILE A N 1
ATOM 3321 C CA . ILE A 1 430 ? -2.696 12.590 14.107 1.00 94.56 430 ILE A CA 1
ATOM 3322 C C . ILE A 1 430 ? -2.568 12.428 15.627 1.00 94.56 430 ILE A C 1
ATOM 3324 O O . ILE A 1 430 ? -3.572 12.389 16.335 1.00 94.56 430 ILE A O 1
ATOM 3328 N N . THR A 1 431 ? -1.341 12.318 16.133 1.00 93.31 431 THR A N 1
ATOM 3329 C CA . THR A 1 431 ? -1.082 11.958 17.531 1.00 93.31 431 THR A CA 1
ATOM 3330 C C . THR A 1 431 ? -0.707 13.140 18.426 1.00 93.31 431 THR A C 1
ATOM 3332 O O . THR A 1 431 ? -0.806 13.001 19.639 1.00 93.31 431 THR A O 1
ATOM 3335 N N . THR A 1 432 ? -0.304 14.286 17.869 1.00 93.69 432 THR A N 1
ATOM 3336 C CA . THR A 1 432 ? 0.042 15.510 18.621 1.00 93.69 432 THR A CA 1
ATOM 3337 C C . THR A 1 432 ? -0.833 16.712 18.283 1.00 93.69 432 THR A C 1
ATOM 3339 O O . THR A 1 432 ? -0.803 17.697 19.013 1.00 93.69 432 THR A O 1
ATOM 3342 N N . GLY A 1 433 ? -1.594 16.668 17.185 1.00 94.38 433 GLY A N 1
ATOM 3343 C CA . GLY A 1 433 ? -2.356 17.817 16.695 1.00 94.38 433 GLY A CA 1
ATOM 3344 C C . GLY A 1 433 ? -1.508 18.902 16.025 1.00 94.38 433 GLY A C 1
ATOM 3345 O O . GLY A 1 433 ? -2.060 19.909 15.588 1.00 94.38 433 GLY A O 1
ATOM 3346 N N . ALA A 1 434 ? -0.188 18.713 15.927 1.00 93.00 434 ALA A N 1
ATOM 3347 C CA . ALA A 1 434 ? 0.763 19.713 15.448 1.00 93.00 434 ALA A CA 1
ATOM 3348 C C . ALA A 1 434 ? 1.654 19.177 14.317 1.00 93.00 434 ALA A C 1
ATOM 3350 O O . ALA A 1 434 ? 1.712 17.978 14.052 1.00 93.00 434 ALA A O 1
ATOM 3351 N N . GLU A 1 435 ? 2.361 20.080 13.640 1.00 89.56 435 GLU A N 1
ATOM 3352 C CA . GLU A 1 435 ? 3.457 19.719 12.734 1.00 89.56 435 GLU A CA 1
ATOM 3353 C C . GLU A 1 435 ? 4.701 19.310 13.531 1.00 89.56 435 GLU A C 1
ATOM 3355 O O . GLU A 1 435 ? 4.946 19.886 14.597 1.00 89.56 435 GLU A O 1
ATOM 3360 N N . PRO A 1 436 ? 5.536 18.390 13.015 1.00 88.00 436 PRO A N 1
ATOM 3361 C CA . PRO A 1 436 ? 6.842 18.144 13.609 1.00 88.00 436 PRO A CA 1
ATOM 3362 C C . PRO A 1 436 ? 7.696 19.425 13.638 1.00 88.00 436 PRO A C 1
ATOM 3364 O O . PRO A 1 436 ? 7.641 20.223 12.694 1.00 88.00 436 PRO A O 1
ATOM 3367 N N . PRO A 1 437 ? 8.536 19.618 14.671 1.00 84.88 437 PRO A N 1
ATOM 3368 C CA . PRO A 1 437 ? 9.528 20.688 14.681 1.00 84.88 437 PRO A CA 1
ATOM 3369 C C . PRO A 1 437 ? 10.418 20.620 13.435 1.00 84.88 437 PRO A C 1
ATOM 3371 O O . PRO A 1 437 ? 10.763 19.532 12.979 1.00 84.88 437 PRO A O 1
ATOM 3374 N N . ASN A 1 438 ? 10.805 21.776 12.893 1.00 85.12 438 ASN A N 1
ATOM 3375 C CA . ASN A 1 438 ? 11.654 21.903 11.697 1.00 85.12 438 ASN A CA 1
ATOM 3376 C C . ASN A 1 438 ? 11.055 21.335 10.394 1.00 85.12 438 ASN A C 1
ATOM 3378 O O . ASN A 1 438 ? 11.730 21.313 9.365 1.00 85.12 438 ASN A O 1
ATOM 3382 N N . TRP A 1 439 ? 9.782 20.928 10.391 1.00 88.56 439 TRP A N 1
ATOM 3383 C CA . TRP A 1 439 ? 9.101 20.522 9.167 1.00 88.56 439 TRP A CA 1
ATOM 3384 C C . TRP A 1 439 ? 8.667 21.745 8.350 1.00 88.56 439 TRP A C 1
ATOM 3386 O O . TRP A 1 439 ? 7.739 22.467 8.714 1.00 88.56 439 TRP A O 1
ATOM 3396 N N . SER A 1 440 ? 9.321 21.961 7.208 1.00 87.81 440 SER A N 1
ATOM 3397 C CA . SER A 1 440 ? 8.976 23.030 6.263 1.00 87.81 440 SER A CA 1
ATOM 3398 C C . SER A 1 440 ? 8.709 22.437 4.875 1.00 87.81 440 SER A C 1
ATOM 3400 O O . SER A 1 440 ? 9.646 22.267 4.092 1.00 87.81 440 SER A O 1
ATOM 3402 N N . PRO A 1 441 ? 7.469 22.007 4.575 1.00 87.44 441 PRO A N 1
ATOM 3403 C CA . PRO A 1 441 ? 7.113 21.474 3.266 1.00 87.44 441 PRO A CA 1
ATOM 3404 C C . PRO A 1 441 ? 6.919 22.614 2.258 1.00 87.44 441 PRO A C 1
ATOM 3406 O O . PRO A 1 441 ? 6.390 23.679 2.595 1.00 87.44 441 PRO A O 1
ATOM 3409 N N . HIS A 1 442 ? 7.273 22.362 1.003 1.00 85.00 442 HIS A N 1
ATOM 3410 C CA . HIS A 1 442 ? 6.879 23.165 -0.146 1.00 85.00 442 HIS A CA 1
ATOM 3411 C C . HIS A 1 442 ? 5.345 23.323 -0.179 1.00 85.00 442 HIS A C 1
ATOM 3413 O O . HIS A 1 442 ? 4.627 22.390 0.200 1.00 85.00 442 HIS A O 1
ATOM 3419 N N . PRO A 1 443 ? 4.794 24.453 -0.666 1.00 85.44 443 PRO A N 1
ATOM 3420 C CA . PRO A 1 443 ? 3.343 24.662 -0.724 1.00 85.44 443 PRO A CA 1
ATOM 3421 C C . PRO A 1 443 ? 2.566 23.514 -1.389 1.00 85.44 443 PRO A C 1
ATOM 3423 O O . PRO A 1 443 ? 1.516 23.111 -0.898 1.00 85.44 443 PRO A O 1
ATOM 3426 N N . ALA A 1 444 ? 3.121 22.921 -2.448 1.00 82.31 444 ALA A N 1
ATOM 3427 C CA . ALA A 1 444 ? 2.500 21.781 -3.124 1.00 82.31 444 ALA A CA 1
ATOM 3428 C C . ALA A 1 444 ? 2.552 20.470 -2.314 1.00 82.31 444 ALA A C 1
ATOM 3430 O O . ALA A 1 444 ? 1.650 19.647 -2.429 1.00 82.31 444 ALA A O 1
ATOM 3431 N N . GLU A 1 445 ? 3.580 20.257 -1.483 1.00 88.62 445 GLU A N 1
ATOM 3432 C CA . GLU A 1 445 ? 3.611 19.128 -0.539 1.00 88.62 445 GLU A CA 1
ATOM 3433 C C . GLU A 1 445 ? 2.572 19.344 0.566 1.00 88.62 445 GLU A C 1
ATOM 3435 O O . GLU A 1 445 ? 1.837 18.423 0.922 1.00 88.62 445 GLU A O 1
ATOM 3440 N N . ARG A 1 446 ? 2.476 20.581 1.077 1.00 90.50 446 ARG A N 1
ATOM 3441 C CA . ARG A 1 446 ? 1.525 20.973 2.123 1.00 90.50 446 ARG A CA 1
ATOM 3442 C C . ARG A 1 446 ? 0.087 20.664 1.719 1.00 90.50 446 ARG A C 1
ATOM 3444 O O . ARG A 1 446 ? -0.620 20.038 2.500 1.00 90.50 446 ARG A O 1
ATOM 3451 N N . GLU A 1 447 ? -0.308 21.020 0.500 1.00 88.25 447 GLU A N 1
ATOM 3452 C CA . GLU A 1 447 ? -1.662 20.776 -0.008 1.00 88.25 447 GLU A CA 1
ATOM 3453 C C . GLU A 1 447 ? -2.032 19.277 -0.015 1.00 88.25 447 GLU A C 1
ATOM 3455 O O . GLU A 1 447 ? -3.153 18.901 0.330 1.00 88.25 447 GLU A O 1
ATOM 3460 N N . GLN A 1 448 ? -1.089 18.395 -0.374 1.00 90.75 448 GLN A N 1
ATOM 3461 C CA . GLN A 1 448 ? -1.309 16.942 -0.352 1.00 90.75 448 GLN A CA 1
ATOM 3462 C C . GLN A 1 448 ? -1.343 16.394 1.084 1.00 90.75 448 GLN A C 1
ATOM 3464 O O . GLN A 1 448 ? -2.223 15.604 1.430 1.00 90.75 448 GLN A O 1
ATOM 3469 N N . LEU A 1 449 ? -0.445 16.873 1.949 1.00 92.25 449 LEU A N 1
ATOM 3470 C CA . LEU A 1 449 ? -0.396 16.482 3.360 1.00 92.25 449 LEU A CA 1
ATOM 3471 C C . LEU A 1 449 ? -1.647 16.923 4.131 1.00 92.25 449 LEU A C 1
ATOM 3473 O O . LEU A 1 449 ? -2.114 16.203 5.010 1.00 92.25 449 LEU A O 1
ATOM 3477 N N . GLU A 1 450 ? -2.210 18.091 3.821 1.00 90.81 450 GLU A N 1
ATOM 3478 C CA . GLU A 1 450 ? -3.476 18.577 4.393 1.00 90.81 450 GLU A CA 1
ATOM 3479 C C . GLU A 1 450 ? -4.665 17.674 4.036 1.00 90.81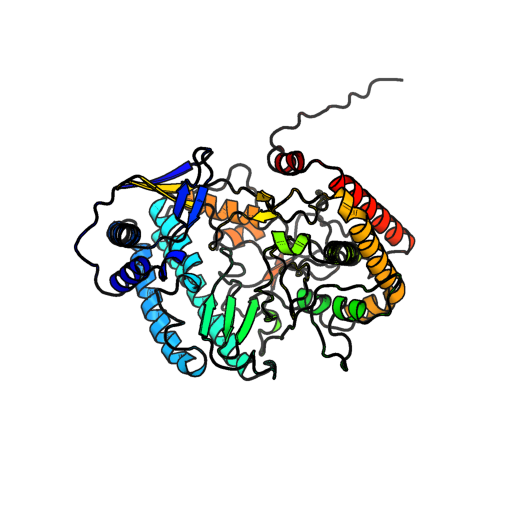 450 GLU A C 1
ATOM 3481 O O . GLU A 1 450 ? -5.605 17.548 4.821 1.00 90.81 450 GLU A O 1
ATOM 3486 N N . ARG A 1 451 ? -4.602 16.969 2.898 1.00 89.25 451 ARG A N 1
ATOM 3487 C CA . ARG A 1 451 ? -5.578 15.931 2.530 1.00 89.25 451 ARG A CA 1
ATOM 3488 C C . ARG A 1 451 ? -5.338 14.583 3.211 1.00 89.25 451 ARG A C 1
ATOM 3490 O O . ARG A 1 451 ? -6.183 13.695 3.076 1.00 89.25 451 ARG A O 1
ATOM 3497 N N . GLY A 1 452 ? -4.226 14.426 3.929 1.00 90.88 452 GLY A N 1
ATOM 3498 C CA . GLY A 1 452 ? -3.815 13.171 4.556 1.00 90.88 452 GLY A CA 1
ATOM 3499 C C . GLY A 1 452 ? -3.121 12.196 3.601 1.00 90.88 452 GLY A C 1
ATOM 3500 O O . GLY A 1 452 ? -3.179 10.987 3.827 1.00 90.88 452 GLY A O 1
ATOM 3501 N N . ASP A 1 453 ? -2.514 12.697 2.523 1.00 91.88 453 ASP A N 1
ATOM 3502 C CA . ASP A 1 453 ? -1.780 11.890 1.548 1.00 91.88 453 ASP A CA 1
ATOM 3503 C C . ASP A 1 453 ? -0.274 12.152 1.622 1.00 91.88 453 ASP A C 1
ATOM 3505 O O . ASP A 1 453 ? 0.177 13.253 1.945 1.00 91.88 453 ASP A O 1
ATOM 3509 N N . VAL A 1 454 ? 0.510 11.128 1.287 1.00 90.31 454 VAL A N 1
ATOM 3510 C CA . VAL A 1 454 ? 1.933 11.281 0.989 1.00 90.31 454 VAL A CA 1
ATOM 3511 C C . VAL A 1 454 ? 2.050 12.004 -0.357 1.00 90.31 454 VAL A C 1
ATOM 3513 O O . VAL A 1 454 ? 1.449 11.538 -1.334 1.00 90.31 454 VAL A O 1
ATOM 3516 N N . PRO A 1 455 ? 2.796 13.123 -0.439 1.00 88.81 455 PRO A N 1
ATOM 3517 C CA . PRO A 1 455 ? 2.968 13.859 -1.681 1.00 88.81 455 PRO A CA 1
ATOM 3518 C C . PRO A 1 455 ? 3.455 12.976 -2.829 1.00 88.81 455 PRO A C 1
ATOM 3520 O O . PRO A 1 455 ? 4.430 12.238 -2.698 1.00 88.81 455 PRO A O 1
ATOM 3523 N N . TYR A 1 456 ? 2.767 13.070 -3.963 1.00 86.00 456 TYR A N 1
ATOM 3524 C CA . TYR A 1 456 ? 3.106 12.360 -5.188 1.00 86.00 456 TYR A CA 1
ATOM 3525 C C . TYR A 1 456 ? 3.267 13.373 -6.321 1.00 86.00 456 TYR A C 1
ATOM 3527 O O . TYR A 1 456 ? 2.332 14.113 -6.642 1.00 86.00 456 TYR A O 1
ATOM 3535 N N . PHE A 1 457 ? 4.457 13.416 -6.916 1.00 84.75 457 PHE A N 1
ATOM 3536 C CA . PHE A 1 457 ? 4.758 14.268 -8.062 1.00 84.75 457 PHE A CA 1
ATOM 3537 C C . PHE A 1 457 ? 5.259 13.423 -9.221 1.00 84.75 457 PHE A C 1
ATOM 3539 O O . PHE A 1 457 ? 5.895 12.390 -9.014 1.00 84.75 457 PHE A O 1
ATOM 3546 N N . VAL A 1 458 ? 4.997 13.881 -10.439 1.00 82.25 458 VAL A N 1
ATOM 3547 C CA . VAL A 1 458 ? 5.557 13.305 -11.659 1.00 82.25 458 VAL A CA 1
ATOM 3548 C C . VAL A 1 458 ? 6.215 14.371 -12.519 1.00 82.25 458 VAL A C 1
ATOM 3550 O O . VAL A 1 458 ? 5.851 15.542 -12.450 1.00 82.25 458 VAL A O 1
ATOM 3553 N N . ALA A 1 459 ? 7.176 13.961 -13.334 1.00 79.00 459 ALA A N 1
ATOM 3554 C CA . ALA A 1 459 ? 7.801 14.800 -14.344 1.00 79.00 459 ALA A CA 1
ATOM 3555 C C . ALA A 1 459 ? 8.079 13.983 -15.603 1.00 79.00 459 ALA A C 1
ATOM 3557 O O . ALA A 1 459 ? 8.255 12.762 -15.541 1.00 79.00 459 ALA A O 1
ATOM 3558 N N . GLU A 1 460 ? 8.143 14.670 -16.735 1.00 78.00 460 GLU A N 1
ATOM 3559 C CA . GLU A 1 460 ? 8.695 14.097 -17.956 1.00 78.00 460 GLU A CA 1
ATOM 3560 C C . GLU A 1 460 ? 10.232 14.149 -17.889 1.00 78.00 460 GLU A C 1
ATOM 3562 O O . GLU A 1 460 ? 10.802 15.090 -17.319 1.00 78.00 460 GLU A O 1
ATOM 3567 N N . PRO A 1 461 ? 10.946 13.158 -18.450 1.00 71.12 461 PRO A N 1
ATOM 3568 C CA . PRO A 1 461 ? 12.393 13.204 -18.567 1.00 71.12 461 PRO A CA 1
ATOM 3569 C C . PRO A 1 461 ? 12.879 14.516 -19.189 1.00 71.12 461 PRO A C 1
ATOM 3571 O O . PRO A 1 461 ? 12.603 14.818 -20.344 1.00 71.12 461 PRO A O 1
ATOM 3574 N N . GLY A 1 462 ? 13.639 15.291 -18.415 1.00 66.88 462 GLY A N 1
ATOM 3575 C CA . GLY A 1 462 ? 14.207 16.566 -18.861 1.00 66.88 462 GLY A CA 1
ATOM 3576 C C . GLY A 1 462 ? 13.317 17.800 -18.659 1.00 66.88 462 GLY A C 1
ATOM 3577 O O . GLY A 1 462 ? 13.858 18.901 -18.692 1.00 66.88 462 GLY A O 1
ATOM 3578 N N . ASP A 1 463 ? 12.023 17.658 -18.352 1.00 72.12 463 ASP A N 1
ATOM 3579 C CA . ASP A 1 463 ? 11.111 18.794 -18.123 1.00 72.12 463 ASP A CA 1
ATOM 3580 C C . ASP A 1 463 ? 11.282 19.366 -16.709 1.00 72.12 463 ASP A C 1
ATOM 3582 O O . ASP A 1 463 ? 10.957 18.663 -15.752 1.00 72.12 463 ASP A O 1
ATOM 3586 N N . PRO A 1 464 ? 11.814 20.593 -16.500 1.00 69.81 464 PRO A N 1
ATOM 3587 C CA . PRO A 1 464 ? 12.038 21.180 -15.167 1.00 69.81 464 PRO A CA 1
ATOM 3588 C C . PRO A 1 464 ? 10.791 21.193 -14.279 1.00 69.81 464 PRO A C 1
ATOM 3590 O O . PRO A 1 464 ? 10.929 21.155 -13.056 1.00 69.81 464 PRO A O 1
ATOM 3593 N N . ASP A 1 465 ? 9.603 21.191 -14.868 1.00 80.06 465 ASP A N 1
ATOM 3594 C CA . ASP A 1 465 ? 8.361 21.294 -14.133 1.00 80.06 465 ASP A CA 1
ATOM 3595 C C . ASP A 1 465 ? 7.928 19.972 -13.489 1.00 80.06 465 ASP A C 1
ATOM 3597 O O . ASP A 1 465 ? 8.165 18.870 -13.989 1.00 80.06 465 ASP A O 1
ATOM 3601 N N . LEU A 1 466 ? 7.286 20.097 -12.327 1.00 80.56 466 LEU A N 1
ATOM 3602 C CA . LEU A 1 466 ? 6.655 18.981 -11.639 1.00 80.56 466 LEU A CA 1
ATOM 3603 C C . LEU A 1 466 ? 5.151 19.044 -11.847 1.00 80.56 466 LEU A C 1
ATOM 3605 O O . LEU A 1 466 ? 4.558 20.104 -12.039 1.00 80.56 466 LEU A O 1
ATOM 3609 N N . TRP A 1 467 ? 4.519 17.891 -11.743 1.00 83.00 467 TRP A N 1
ATOM 3610 C CA . TRP A 1 467 ? 3.091 17.741 -11.911 1.00 83.00 467 TRP A CA 1
ATOM 3611 C C . TRP A 1 467 ? 2.522 16.967 -10.728 1.00 83.00 467 TRP A C 1
ATOM 3613 O O . TRP A 1 467 ? 2.992 15.878 -10.406 1.00 83.00 467 TRP A O 1
ATOM 3623 N N . ALA A 1 468 ? 1.496 17.515 -10.084 1.00 81.69 468 ALA A N 1
ATOM 3624 C CA . ALA A 1 468 ? 0.671 16.777 -9.134 1.00 81.69 468 ALA A CA 1
ATOM 3625 C C . ALA A 1 468 ? -0.537 16.175 -9.865 1.00 81.69 468 ALA A C 1
ATOM 3627 O O . ALA A 1 468 ? -1.089 16.790 -10.783 1.00 81.69 468 ALA A O 1
ATOM 3628 N N . LEU A 1 469 ? -0.961 14.980 -9.464 1.00 74.44 469 LEU A N 1
ATOM 3629 C CA . LEU A 1 469 ? -2.145 14.332 -10.028 1.00 74.44 469 LEU A CA 1
ATOM 3630 C C . LEU A 1 469 ? -3.403 14.805 -9.296 1.00 74.44 469 LEU A C 1
ATOM 3632 O O . LEU A 1 469 ? -3.371 15.095 -8.097 1.00 74.44 469 LEU A O 1
ATOM 3636 N N . TRP A 1 470 ? -4.527 14.880 -10.010 1.00 69.38 470 TRP A N 1
ATOM 3637 C CA . TRP A 1 470 ? -5.803 15.192 -9.367 1.00 69.38 470 TRP A CA 1
ATOM 3638 C C . TRP A 1 470 ? -6.259 14.047 -8.462 1.00 69.38 470 TRP A C 1
ATOM 3640 O O . TRP A 1 470 ? -6.061 12.869 -8.755 1.00 69.38 470 TRP A O 1
ATOM 3650 N N . ALA A 1 471 ? -6.927 14.411 -7.370 1.00 67.31 471 ALA A N 1
ATOM 3651 C CA . ALA A 1 471 ? -7.688 13.466 -6.571 1.00 67.31 471 ALA A CA 1
ATOM 3652 C C . ALA A 1 471 ? -8.975 13.033 -7.314 1.00 67.31 471 ALA A C 1
ATOM 3654 O O . ALA A 1 471 ? -9.588 13.857 -8.006 1.00 67.31 471 ALA A O 1
ATOM 3655 N N . PRO A 1 472 ? -9.445 11.784 -7.127 1.00 61.81 472 PRO A N 1
ATOM 3656 C CA . PRO A 1 472 ? -10.767 11.352 -7.564 1.00 61.81 472 PRO A CA 1
ATOM 3657 C C . PRO A 1 472 ? -11.880 12.319 -7.112 1.00 61.81 472 PRO A C 1
ATOM 3659 O O . PRO A 1 472 ? -11.768 12.925 -6.044 1.00 61.81 472 PRO A O 1
ATOM 3662 N N . PRO A 1 473 ? -12.977 12.464 -7.885 1.00 51.34 473 PRO A N 1
ATOM 3663 C CA . PRO A 1 473 ? -13.351 11.669 -9.058 1.00 51.34 473 PRO A CA 1
ATOM 3664 C C . PRO A 1 473 ? -12.808 12.213 -10.385 1.00 51.34 473 PRO A C 1
ATOM 3666 O O . PRO A 1 473 ? -13.162 11.681 -11.433 1.00 51.34 473 PRO A O 1
ATOM 3669 N N . ARG A 1 474 ? -11.990 13.276 -10.380 1.00 56.03 474 ARG A N 1
ATOM 3670 C CA . ARG A 1 474 ? -11.356 13.750 -11.616 1.00 56.03 474 ARG A CA 1
ATOM 3671 C C . ARG A 1 474 ? -10.352 12.690 -12.050 1.00 56.03 474 ARG A C 1
ATOM 3673 O O . ARG A 1 474 ? -9.288 12.548 -11.461 1.00 56.03 474 ARG A O 1
ATOM 3680 N N . SER A 1 475 ? -10.768 11.902 -13.031 1.00 46.97 475 SER A N 1
ATOM 3681 C CA . SER A 1 475 ? -10.104 10.684 -13.483 1.00 46.97 475 SER A CA 1
ATOM 3682 C C . SER A 1 475 ? -8.875 10.956 -14.347 1.00 46.97 475 SER A C 1
ATOM 3684 O O . SER A 1 475 ? -8.136 10.030 -14.651 1.00 46.97 475 SER A O 1
ATOM 3686 N N . SER A 1 476 ? -8.658 12.215 -14.733 1.00 52.00 476 SER A N 1
ATOM 3687 C CA . SER A 1 476 ? -7.593 12.627 -15.636 1.00 52.00 476 SER A CA 1
ATOM 3688 C C . SER A 1 476 ? -7.220 14.090 -15.401 1.00 52.00 476 SER A C 1
ATOM 3690 O O . SER A 1 476 ? -8.087 14.963 -15.308 1.00 52.00 476 SER A O 1
ATOM 3692 N N . GLY A 1 477 ? -5.922 14.369 -15.345 1.00 59.69 477 GLY A N 1
ATOM 3693 C CA . GLY A 1 477 ? -5.381 15.723 -15.352 1.00 59.69 477 GLY A CA 1
ATOM 3694 C C . GLY A 1 477 ? -4.119 15.845 -14.512 1.00 59.69 477 GLY A C 1
ATOM 3695 O O . GLY A 1 477 ? -3.802 14.980 -13.693 1.00 59.69 477 GLY A O 1
ATOM 3696 N N . ARG A 1 478 ? -3.429 16.971 -14.666 1.00 70.81 478 ARG A N 1
ATOM 3697 C CA . ARG A 1 478 ? -2.239 17.300 -13.887 1.00 70.81 478 ARG A CA 1
ATOM 3698 C C . ARG A 1 478 ? -2.281 18.768 -13.494 1.00 70.81 478 ARG A C 1
ATOM 3700 O O . ARG A 1 478 ? -2.793 19.591 -14.252 1.00 70.81 478 ARG A O 1
ATOM 3707 N N . ILE A 1 479 ? -1.774 19.089 -12.314 1.00 72.56 479 ILE A N 1
ATOM 3708 C CA . ILE A 1 479 ? -1.575 20.467 -11.869 1.00 72.56 479 ILE A CA 1
ATOM 3709 C C . ILE A 1 479 ? -0.084 20.735 -11.948 1.00 72.56 479 ILE A C 1
ATOM 3711 O O . ILE A 1 479 ? 0.703 20.031 -11.315 1.00 72.56 479 ILE A O 1
ATOM 3715 N N . LYS A 1 480 ? 0.292 21.734 -12.746 1.00 79.31 480 LYS A N 1
ATOM 3716 C CA . LYS A 1 480 ? 1.676 22.175 -12.845 1.00 79.31 480 LYS A CA 1
ATOM 3717 C C . LYS A 1 480 ? 2.110 22.756 -11.503 1.00 79.31 480 LYS A C 1
ATOM 3719 O O . LYS A 1 480 ? 1.463 23.655 -10.969 1.00 79.31 480 LYS A O 1
ATOM 3724 N N . VAL A 1 481 ? 3.209 22.242 -10.979 1.00 74.94 481 VAL A N 1
ATOM 3725 C CA . VAL A 1 481 ? 3.878 22.699 -9.770 1.00 74.94 481 VAL A CA 1
ATOM 3726 C C . VAL A 1 481 ? 5.241 23.195 -10.218 1.00 74.94 481 VAL A C 1
ATOM 3728 O O . VAL A 1 481 ? 6.106 22.395 -10.552 1.00 74.94 481 VAL A O 1
ATOM 3731 N N . SER A 1 482 ? 5.433 24.510 -10.258 1.00 63.81 482 SER A N 1
ATOM 3732 C CA . SER A 1 482 ? 6.752 25.079 -10.532 1.00 63.81 482 SER A CA 1
ATOM 3733 C C . SER A 1 482 ? 7.602 24.946 -9.266 1.00 63.81 482 SER A C 1
ATOM 3735 O O . SER A 1 482 ? 7.283 25.600 -8.270 1.00 63.81 482 SER A O 1
ATOM 3737 N N . PRO A 1 483 ? 8.641 24.093 -9.240 1.00 55.06 483 PRO A N 1
ATOM 3738 C CA . PRO A 1 483 ? 9.522 24.040 -8.088 1.00 55.06 483 PRO A CA 1
ATOM 3739 C C . PRO A 1 483 ? 10.373 25.318 -8.058 1.00 55.06 483 PRO A C 1
ATOM 3741 O O . PRO A 1 483 ? 11.030 25.662 -9.035 1.00 55.06 483 PRO A O 1
ATOM 3744 N N . THR A 1 484 ? 10.426 26.004 -6.914 1.00 52.12 484 THR A N 1
ATOM 3745 C CA . THR A 1 484 ? 11.481 27.010 -6.647 1.00 52.12 484 THR A CA 1
ATOM 3746 C C . THR A 1 484 ? 12.847 26.336 -6.440 1.00 52.12 484 THR A C 1
ATOM 3748 O O . THR A 1 484 ? 13.886 26.990 -6.404 1.00 52.12 484 THR A O 1
ATOM 3751 N N . ILE A 1 485 ? 12.857 25.008 -6.294 1.00 51.03 485 ILE A N 1
ATOM 3752 C CA . ILE A 1 485 ? 14.063 24.198 -6.161 1.00 51.03 485 ILE A CA 1
ATOM 3753 C C . ILE A 1 485 ? 14.635 23.978 -7.562 1.00 51.03 485 ILE A C 1
ATOM 3755 O O . ILE A 1 485 ? 14.008 23.330 -8.399 1.00 51.03 485 ILE A O 1
ATOM 3759 N N . ALA A 1 486 ? 15.837 24.501 -7.811 1.00 40.72 486 ALA A N 1
ATOM 3760 C CA . ALA A 1 486 ? 16.610 24.159 -8.997 1.00 40.72 486 ALA A CA 1
ATOM 3761 C C . ALA A 1 486 ? 16.958 22.664 -8.942 1.00 40.72 486 ALA A C 1
ATOM 3763 O O . ALA A 1 486 ? 17.905 22.251 -8.273 1.00 40.72 486 ALA A O 1
ATOM 3764 N N . LEU A 1 487 ? 16.160 21.841 -9.619 1.00 46.44 487 LEU A N 1
ATOM 3765 C CA . LEU A 1 487 ? 16.443 20.421 -9.777 1.00 46.44 487 LEU A CA 1
ATOM 3766 C C . LEU A 1 487 ? 17.652 20.288 -10.710 1.00 46.44 487 LEU A C 1
ATOM 3768 O O . LEU A 1 487 ? 17.583 20.641 -11.889 1.00 46.44 487 LEU A O 1
ATOM 3772 N N . ALA A 1 488 ? 18.783 19.819 -10.182 1.00 41.69 488 ALA A N 1
ATOM 3773 C CA . ALA A 1 488 ? 19.985 19.615 -10.977 1.00 41.69 488 ALA A CA 1
ATOM 3774 C C . ALA A 1 488 ? 19.743 18.495 -12.004 1.00 41.69 488 ALA A C 1
ATOM 3776 O O . ALA A 1 488 ? 19.544 17.329 -11.663 1.00 41.69 488 ALA A O 1
ATOM 3777 N N . GLY A 1 489 ? 19.762 18.842 -13.290 1.00 41.75 489 GLY A N 1
ATOM 3778 C CA . GLY A 1 489 ? 19.594 17.884 -14.378 1.00 41.75 489 GLY A CA 1
ATOM 3779 C C . GLY A 1 489 ? 20.798 16.952 -14.507 1.00 41.75 489 GLY A C 1
ATOM 3780 O O . GLY A 1 489 ? 21.694 17.205 -15.303 1.00 41.75 489 GLY A O 1
ATOM 3781 N N . SER A 1 490 ? 20.828 15.846 -13.764 1.00 41.19 490 SER A N 1
ATOM 3782 C CA . SER A 1 490 ? 21.697 14.716 -14.104 1.00 41.19 490 SER A CA 1
ATOM 3783 C C . SER A 1 490 ? 20.878 13.738 -14.951 1.00 41.19 490 SER A C 1
ATOM 3785 O O . SER A 1 490 ? 20.115 12.928 -14.421 1.00 41.19 490 SER A O 1
ATOM 3787 N N . GLY A 1 491 ? 20.984 13.857 -16.276 1.00 43.88 491 GLY A N 1
ATOM 3788 C CA . GLY A 1 491 ? 20.383 12.900 -17.208 1.00 43.88 491 GLY A CA 1
ATOM 3789 C C . GLY A 1 491 ? 20.952 11.491 -17.001 1.00 43.88 491 GLY A C 1
ATOM 3790 O O . GLY A 1 491 ? 22.093 11.338 -16.563 1.00 43.88 491 GLY A O 1
ATOM 3791 N N . GLY A 1 492 ? 20.161 10.455 -17.281 1.00 47.94 492 GLY A N 1
ATOM 3792 C CA . GLY A 1 492 ? 20.625 9.064 -17.325 1.00 47.94 492 GLY A CA 1
ATOM 3793 C C . GLY A 1 492 ? 21.507 8.796 -18.549 1.00 47.94 492 GLY A C 1
ATOM 3794 O O . GLY A 1 492 ? 21.762 9.693 -19.351 1.00 47.94 492 GLY A O 1
ATOM 3795 N N . MET A 1 493 ? 21.973 7.554 -18.710 1.00 48.09 493 MET A N 1
ATOM 3796 C CA . MET A 1 493 ? 22.880 7.154 -19.800 1.00 48.09 493 MET A CA 1
ATOM 3797 C C . MET A 1 493 ? 22.503 7.600 -21.228 1.00 48.09 493 MET A C 1
ATOM 3799 O O . MET A 1 493 ? 23.453 7.934 -21.937 1.00 48.09 493 MET A O 1
ATOM 3803 N N . PRO A 1 494 ? 21.221 7.650 -21.675 1.00 50.66 494 PRO A N 1
ATOM 3804 C CA . PRO A 1 494 ? 20.898 7.922 -23.083 1.00 50.66 494 PRO A CA 1
ATOM 3805 C C . PRO A 1 494 ? 21.422 9.267 -23.606 1.00 50.66 494 PRO A C 1
ATOM 3807 O O . PRO A 1 494 ? 21.612 9.435 -24.805 1.00 50.66 494 PRO A O 1
ATOM 3810 N N . SER A 1 495 ? 21.688 10.225 -22.711 1.00 51.16 495 SER A N 1
ATOM 3811 C CA . SER A 1 495 ? 22.166 11.566 -23.059 1.00 51.16 495 SER A CA 1
ATOM 3812 C C . SER A 1 495 ? 23.656 11.797 -22.762 1.00 51.16 495 SER A C 1
ATOM 3814 O O . SER A 1 495 ? 24.120 12.932 -22.862 1.00 51.16 495 SER A O 1
ATOM 3816 N N . GLN A 1 496 ? 24.416 10.772 -22.346 1.00 59.28 496 GLN A N 1
ATOM 3817 C CA . GLN A 1 496 ? 25.787 10.946 -21.841 1.00 59.28 496 GLN A CA 1
ATOM 3818 C C . GLN A 1 496 ? 26.889 10.477 -22.814 1.00 59.28 496 GLN A C 1
ATOM 3820 O O . GLN A 1 496 ? 26.861 9.342 -23.310 1.00 59.28 496 GLN A O 1
ATOM 3825 N N . PRO A 1 497 ? 27.961 11.274 -23.007 1.00 65.25 497 PRO A N 1
ATOM 3826 C CA . PRO A 1 497 ? 29.170 10.833 -23.696 1.00 65.25 497 PRO A CA 1
ATOM 3827 C C . PRO A 1 497 ? 29.771 9.572 -23.060 1.00 65.25 497 PRO A C 1
ATOM 3829 O O . PRO A 1 497 ? 29.777 9.410 -21.840 1.00 65.25 497 PRO A O 1
ATOM 3832 N N . ARG A 1 498 ? 30.365 8.697 -23.882 1.00 67.81 498 ARG A N 1
ATOM 3833 C CA . ARG A 1 498 ? 30.968 7.412 -23.463 1.00 67.81 498 ARG A CA 1
ATOM 3834 C C . ARG A 1 498 ? 31.912 7.516 -22.253 1.00 67.81 498 ARG A C 1
ATOM 3836 O O . ARG A 1 498 ? 31.936 6.608 -21.429 1.00 67.81 498 ARG A O 1
ATOM 3843 N N . LEU A 1 499 ? 32.659 8.615 -22.128 1.00 65.00 499 LEU A N 1
ATOM 3844 C CA . LEU A 1 499 ? 33.570 8.856 -21.005 1.00 65.00 499 LEU A CA 1
ATOM 3845 C C . LEU A 1 499 ? 32.822 9.013 -19.666 1.00 65.00 499 LEU A C 1
ATOM 3847 O O . LEU A 1 499 ? 33.221 8.414 -18.673 1.00 65.00 499 LEU A O 1
ATOM 3851 N N . GLN A 1 500 ? 31.710 9.756 -19.643 1.00 69.81 500 GLN A N 1
ATOM 3852 C CA . GLN A 1 500 ? 30.903 9.958 -18.430 1.00 69.81 500 GLN A CA 1
ATOM 3853 C C . GLN A 1 500 ? 30.267 8.649 -17.949 1.00 69.81 500 GLN A C 1
ATOM 3855 O O . GLN A 1 500 ? 30.186 8.399 -16.748 1.00 69.81 500 GLN A O 1
ATOM 3860 N N . ARG A 1 501 ? 29.915 7.764 -18.889 1.00 69.00 501 ARG A N 1
ATOM 3861 C CA . ARG A 1 501 ? 29.414 6.419 -18.584 1.00 69.00 501 ARG A CA 1
ATOM 3862 C C . ARG A 1 501 ? 30.450 5.596 -17.810 1.00 69.00 501 ARG A C 1
ATOM 3864 O O . ARG A 1 501 ? 30.135 5.005 -16.783 1.00 69.00 501 ARG A O 1
ATOM 3871 N N . LEU A 1 502 ? 31.706 5.592 -18.258 1.00 72.75 502 LEU A N 1
ATOM 3872 C CA . LEU A 1 502 ? 32.781 4.872 -17.563 1.00 72.75 502 LEU A CA 1
ATOM 3873 C C . LEU A 1 502 ? 33.081 5.459 -16.176 1.00 72.75 502 LEU A C 1
ATOM 3875 O O . LEU A 1 502 ? 33.322 4.697 -15.241 1.00 72.75 502 LEU A O 1
ATOM 3879 N N . VAL A 1 503 ? 33.017 6.787 -16.027 1.00 74.75 503 VAL A N 1
ATOM 3880 C CA . VAL A 1 503 ? 33.172 7.454 -14.724 1.00 74.75 503 VAL A CA 1
ATOM 3881 C C . VAL A 1 503 ? 32.080 7.004 -13.750 1.00 74.75 503 VAL A C 1
ATOM 3883 O O . VAL A 1 503 ? 32.407 6.568 -12.649 1.00 74.75 503 VAL A O 1
ATOM 3886 N N . ARG A 1 504 ? 30.808 6.993 -14.175 1.00 71.56 504 ARG A N 1
ATOM 3887 C CA . ARG A 1 504 ? 29.687 6.526 -13.338 1.00 71.56 504 ARG A CA 1
ATOM 3888 C C . ARG A 1 504 ? 29.818 5.063 -12.923 1.00 71.56 504 ARG A C 1
ATOM 3890 O O . ARG A 1 504 ? 29.548 4.735 -11.771 1.00 71.56 504 ARG A O 1
ATOM 3897 N N . LEU A 1 505 ? 30.262 4.179 -13.822 1.00 74.81 505 LEU A N 1
ATOM 3898 C CA . LEU A 1 505 ? 30.558 2.794 -13.439 1.00 74.81 505 LEU A CA 1
ATOM 3899 C C . LEU A 1 505 ? 31.643 2.747 -12.355 1.00 74.81 505 LEU A C 1
ATOM 3901 O O . LEU A 1 505 ? 31.490 2.028 -11.371 1.00 74.81 505 LEU A O 1
ATOM 3905 N N . GLY A 1 506 ? 32.721 3.520 -12.516 1.00 74.62 506 GLY A N 1
ATOM 3906 C CA . GLY A 1 506 ? 33.794 3.612 -11.526 1.00 74.62 506 GLY A CA 1
ATOM 3907 C C . GLY A 1 506 ? 33.302 4.078 -10.152 1.00 74.62 506 GLY A C 1
ATOM 3908 O O . GLY A 1 506 ? 33.669 3.485 -9.137 1.00 74.62 506 GLY A O 1
ATOM 3909 N N . GLU A 1 507 ? 32.430 5.087 -10.115 1.00 75.44 507 GLU A N 1
ATOM 3910 C CA . GLU A 1 507 ? 31.791 5.580 -8.887 1.00 75.44 507 GLU A CA 1
ATOM 3911 C C . GLU A 1 507 ? 30.917 4.508 -8.227 1.00 75.44 507 GLU A C 1
ATOM 3913 O O . GLU A 1 507 ? 31.087 4.229 -7.041 1.00 75.44 507 GLU A O 1
ATOM 3918 N N . LEU A 1 508 ? 30.056 3.834 -8.997 1.00 72.62 508 LEU A N 1
ATOM 3919 C CA . LEU A 1 508 ? 29.198 2.760 -8.488 1.00 72.62 508 LEU A CA 1
ATOM 3920 C C . LEU A 1 508 ? 30.013 1.580 -7.940 1.00 72.62 508 LEU A C 1
ATOM 3922 O O . LEU A 1 508 ? 29.699 1.052 -6.874 1.00 72.62 508 LEU A O 1
ATOM 3926 N N . LEU A 1 509 ? 31.078 1.168 -8.635 1.00 73.50 509 LEU A N 1
ATOM 3927 C CA . LEU A 1 509 ? 31.964 0.095 -8.171 1.00 73.50 509 LEU A CA 1
ATOM 3928 C C . LEU A 1 509 ? 32.680 0.488 -6.872 1.00 73.50 509 LEU A C 1
ATOM 3930 O O . LEU A 1 509 ? 32.730 -0.310 -5.932 1.00 73.50 509 LEU A O 1
ATOM 3934 N N . ARG A 1 510 ? 33.203 1.719 -6.791 1.00 77.38 510 ARG A N 1
ATOM 3935 C CA . ARG A 1 510 ? 33.831 2.253 -5.574 1.00 77.38 510 ARG A CA 1
ATOM 3936 C C . ARG A 1 510 ? 32.854 2.216 -4.405 1.00 77.38 510 ARG A C 1
ATOM 3938 O O . ARG A 1 510 ? 33.191 1.699 -3.341 1.00 77.38 510 ARG A O 1
ATOM 3945 N N . ASP A 1 511 ? 31.655 2.743 -4.605 1.00 71.75 511 ASP A N 1
ATOM 3946 C CA . ASP A 1 511 ? 30.655 2.870 -3.553 1.00 71.75 511 ASP A CA 1
ATOM 3947 C C . ASP A 1 511 ? 30.171 1.485 -3.076 1.00 71.75 511 ASP A C 1
ATOM 3949 O O . ASP A 1 511 ? 29.991 1.276 -1.874 1.00 71.75 511 ASP A O 1
ATOM 3953 N N . ALA A 1 512 ? 30.067 0.498 -3.976 1.00 68.19 512 ALA A N 1
ATOM 3954 C CA . ALA A 1 512 ? 29.723 -0.881 -3.626 1.00 68.19 512 ALA A CA 1
ATOM 3955 C C . ALA A 1 512 ? 30.799 -1.524 -2.736 1.00 68.19 512 ALA A C 1
ATOM 3957 O O . ALA A 1 512 ? 30.486 -2.156 -1.723 1.00 68.19 512 ALA A O 1
ATOM 3958 N N . VAL A 1 513 ? 32.078 -1.314 -3.067 1.00 72.50 513 VAL A N 1
ATOM 3959 C CA . VAL A 1 513 ? 33.213 -1.797 -2.264 1.00 72.50 513 VAL A CA 1
ATOM 3960 C C . VAL A 1 513 ? 33.261 -1.111 -0.899 1.00 72.50 513 VAL A C 1
ATOM 3962 O O . VAL A 1 513 ? 33.474 -1.781 0.113 1.00 72.50 513 VAL A O 1
ATOM 3965 N N . VAL A 1 514 ? 33.056 0.210 -0.845 1.00 71.62 514 VAL A N 1
ATOM 3966 C CA . VAL A 1 514 ? 33.007 0.964 0.418 1.00 71.62 514 VAL A CA 1
ATOM 3967 C C . VAL A 1 514 ? 31.910 0.410 1.316 1.00 71.62 514 VAL A C 1
ATOM 3969 O O . VAL A 1 514 ? 32.154 0.133 2.489 1.00 71.62 514 VAL A O 1
ATOM 3972 N N . ALA A 1 515 ? 30.719 0.192 0.768 1.00 64.00 515 ALA A N 1
ATOM 3973 C CA . ALA A 1 515 ? 29.579 -0.225 1.558 1.00 64.00 515 ALA A CA 1
ATOM 3974 C C . ALA A 1 515 ? 29.646 -1.701 2.002 1.00 64.00 515 ALA A C 1
ATOM 3976 O O . ALA A 1 515 ? 29.173 -2.042 3.088 1.00 64.00 515 ALA A O 1
ATOM 3977 N N . ALA A 1 516 ? 30.317 -2.567 1.232 1.00 65.81 516 ALA A N 1
ATOM 3978 C CA . ALA A 1 516 ? 30.650 -3.927 1.660 1.00 65.81 516 ALA A CA 1
ATOM 3979 C C . ALA A 1 516 ? 31.669 -3.959 2.816 1.00 65.81 516 ALA A C 1
ATOM 3981 O O . ALA A 1 516 ? 31.640 -4.887 3.617 1.00 65.81 516 ALA A O 1
ATOM 3982 N N . LYS A 1 517 ? 32.544 -2.946 2.924 1.00 66.69 517 LYS A N 1
ATOM 3983 C CA . LYS A 1 517 ? 33.550 -2.817 3.997 1.00 66.69 517 LYS A CA 1
ATOM 3984 C C . LYS A 1 517 ? 33.034 -2.160 5.278 1.00 66.69 517 LYS A C 1
ATOM 3986 O O . LYS A 1 517 ? 33.739 -2.180 6.286 1.00 66.69 517 LYS A O 1
ATOM 3991 N N . GLN A 1 518 ? 31.844 -1.559 5.268 1.00 62.78 518 GLN A N 1
ATOM 3992 C CA . GLN A 1 518 ? 31.285 -0.945 6.470 1.00 62.78 518 GLN A CA 1
ATOM 3993 C C . GLN A 1 518 ? 30.739 -2.019 7.429 1.00 62.78 518 GLN A C 1
ATOM 3995 O O . GLN A 1 518 ? 29.914 -2.837 7.013 1.00 62.78 518 GLN A O 1
ATOM 4000 N N . PRO A 1 519 ? 31.131 -2.010 8.721 1.00 53.69 519 PRO A N 1
ATOM 4001 C CA . PRO A 1 519 ? 30.551 -2.911 9.710 1.00 53.69 519 PRO A CA 1
ATOM 4002 C C . PRO A 1 519 ? 29.042 -2.667 9.822 1.00 53.69 519 PRO A C 1
ATOM 4004 O O . PRO A 1 519 ? 28.610 -1.515 9.930 1.00 53.69 519 PRO A O 1
ATOM 4007 N N . ALA A 1 520 ? 28.241 -3.738 9.857 1.00 50.34 520 ALA A N 1
ATOM 4008 C CA . ALA A 1 520 ? 26.775 -3.667 9.900 1.00 50.34 520 ALA A CA 1
ATOM 4009 C C . ALA A 1 520 ? 26.232 -2.773 11.038 1.00 50.34 520 ALA A C 1
ATOM 4011 O O . ALA A 1 520 ? 25.197 -2.130 10.873 1.00 50.34 520 ALA A O 1
ATOM 4012 N N . ALA A 1 521 ? 26.968 -2.656 12.150 1.00 43.00 521 ALA A N 1
ATOM 4013 C CA . ALA A 1 521 ? 26.616 -1.826 13.302 1.00 43.00 521 ALA A CA 1
ATOM 4014 C C . ALA A 1 521 ? 26.714 -0.301 13.064 1.00 43.00 521 ALA A C 1
ATOM 4016 O O . ALA A 1 521 ? 26.042 0.462 13.753 1.00 43.00 521 ALA A O 1
ATOM 4017 N N . ARG A 1 522 ? 27.517 0.178 12.097 1.00 38.22 522 ARG A N 1
ATOM 4018 C CA . ARG A 1 522 ? 27.689 1.626 11.836 1.00 38.22 522 ARG A CA 1
ATOM 4019 C C . ARG A 1 522 ? 26.715 2.198 10.804 1.00 38.22 522 ARG A C 1
ATOM 4021 O O . ARG A 1 522 ? 26.486 3.402 10.813 1.00 38.22 522 ARG A O 1
ATOM 4028 N N . ALA A 1 523 ? 26.095 1.363 9.972 1.00 39.00 523 ALA A N 1
ATOM 4029 C CA . ALA A 1 523 ? 25.136 1.822 8.962 1.00 39.00 523 ALA A CA 1
ATOM 4030 C C . ALA A 1 523 ? 23.829 2.373 9.574 1.00 39.00 523 ALA A C 1
ATOM 4032 O O . ALA A 1 523 ? 23.210 3.257 8.993 1.00 39.00 523 ALA A O 1
ATOM 4033 N N . GLY A 1 524 ? 23.436 1.907 10.768 1.00 34.28 524 GLY A N 1
ATOM 4034 C CA . GLY A 1 524 ? 22.233 2.384 11.467 1.00 34.28 524 GLY A CA 1
ATOM 4035 C C . GLY A 1 524 ? 22.387 3.738 12.173 1.00 34.28 524 GLY A C 1
ATOM 4036 O O . GLY A 1 524 ? 21.394 4.427 12.381 1.00 34.28 524 GLY A O 1
ATOM 4037 N N . HIS A 1 525 ? 23.612 4.150 12.517 1.00 30.83 525 HIS A N 1
ATOM 4038 C CA . HIS A 1 525 ? 23.848 5.405 13.245 1.00 30.83 525 HIS A CA 1
ATOM 4039 C C . HIS A 1 525 ? 23.928 6.641 12.342 1.00 30.83 525 HIS A C 1
ATOM 4041 O O . HIS A 1 525 ? 23.679 7.744 12.817 1.00 30.83 525 HIS A O 1
ATOM 4047 N N . VAL A 1 526 ? 24.219 6.480 11.047 1.00 30.55 526 VAL A N 1
ATOM 4048 C CA . VAL A 1 526 ? 24.374 7.621 10.124 1.00 30.55 526 VAL A CA 1
ATOM 4049 C C . VAL A 1 526 ? 23.036 8.314 9.827 1.00 30.55 526 VAL A C 1
ATOM 4051 O O . VAL A 1 526 ? 23.027 9.515 9.600 1.00 30.55 526 VAL A O 1
ATOM 4054 N N . LEU A 1 527 ? 21.904 7.607 9.923 1.00 31.38 527 LEU A N 1
ATOM 4055 C CA . LEU A 1 527 ? 20.566 8.200 9.749 1.00 31.38 527 LEU A CA 1
ATOM 4056 C C . LEU A 1 527 ? 19.940 8.718 11.054 1.00 31.38 527 LEU A C 1
ATOM 4058 O O . LEU A 1 527 ? 18.956 9.443 11.010 1.00 31.38 527 LEU A O 1
ATOM 4062 N N . ALA A 1 528 ? 20.505 8.371 12.214 1.00 26.39 528 ALA A N 1
ATOM 4063 C CA . ALA A 1 528 ? 20.034 8.845 13.519 1.00 26.39 528 ALA A CA 1
ATOM 4064 C C . ALA A 1 528 ? 20.891 9.992 14.095 1.00 26.39 528 ALA A C 1
ATOM 4066 O O . ALA A 1 528 ? 20.585 10.492 15.170 1.00 26.39 528 ALA A O 1
ATOM 4067 N N . GLY A 1 529 ? 21.979 10.376 13.417 1.00 24.61 529 GLY A N 1
ATOM 4068 C CA . GLY A 1 529 ? 23.015 11.268 13.947 1.00 24.61 529 GLY A CA 1
ATOM 4069 C C . GLY A 1 529 ? 23.241 12.562 13.164 1.00 24.61 529 GLY A C 1
ATOM 4070 O O . GLY A 1 529 ? 24.325 13.121 13.270 1.00 24.61 529 GLY A O 1
ATOM 4071 N N . MET A 1 530 ? 22.271 13.039 12.375 1.00 27.80 530 MET A N 1
ATOM 4072 C CA . MET A 1 530 ? 22.340 14.377 11.752 1.00 27.80 530 MET A CA 1
ATOM 4073 C C . MET A 1 530 ? 21.682 15.476 12.605 1.00 27.80 530 MET A C 1
ATOM 4075 O O . MET A 1 530 ? 21.305 16.527 12.099 1.00 27.80 530 MET A O 1
ATOM 4079 N N . GLU A 1 531 ? 21.606 15.272 13.921 1.00 26.34 531 GLU A N 1
ATOM 4080 C CA . GLU A 1 531 ? 21.480 16.362 14.886 1.00 26.34 531 GLU A CA 1
ATOM 4081 C C . GLU A 1 531 ? 22.898 16.710 15.367 1.00 26.34 531 GLU A C 1
ATOM 4083 O O . GLU A 1 531 ? 23.519 15.953 16.107 1.00 26.34 531 GLU A O 1
ATOM 4088 N N . THR A 1 532 ? 23.413 17.859 14.924 1.00 27.78 532 THR A N 1
ATOM 4089 C CA . THR A 1 532 ? 24.697 18.488 15.307 1.00 27.78 532 THR A CA 1
ATOM 4090 C C . THR A 1 532 ? 25.987 17.899 14.705 1.00 27.78 532 THR A C 1
ATOM 4092 O O . THR A 1 532 ? 26.638 17.016 15.256 1.00 27.78 532 THR A O 1
ATOM 4095 N N . LEU A 1 533 ? 26.451 18.506 13.607 1.00 24.44 533 LEU A N 1
ATOM 4096 C CA . LEU A 1 533 ? 27.886 18.662 13.351 1.00 24.44 533 LEU A CA 1
ATOM 4097 C C . LEU A 1 533 ? 28.235 20.143 13.576 1.00 24.44 533 LEU A C 1
ATOM 4099 O O . LEU A 1 533 ? 27.555 20.995 13.004 1.00 24.44 533 LEU A O 1
ATOM 4103 N N . PRO A 1 534 ? 29.236 20.479 14.410 1.00 23.80 534 PRO A N 1
ATOM 4104 C CA . PRO A 1 534 ? 29.669 21.859 14.578 1.00 23.80 534 PRO A CA 1
ATOM 4105 C C . PRO A 1 534 ? 30.346 22.356 13.296 1.00 23.80 534 PRO A C 1
ATOM 4107 O O . PRO A 1 534 ? 31.126 21.631 12.674 1.00 23.80 534 PRO A O 1
ATOM 4110 N N . GLU A 1 535 ? 30.039 23.596 12.917 1.00 25.67 535 GLU A N 1
ATOM 4111 C CA . GLU A 1 535 ? 30.699 24.326 11.835 1.00 25.67 535 GLU A CA 1
ATOM 4112 C C . GLU A 1 535 ? 32.221 24.293 12.027 1.00 25.67 535 GLU A C 1
ATOM 4114 O O . GLU A 1 535 ? 32.773 24.933 12.924 1.00 25.67 535 GLU A O 1
ATOM 4119 N N . LEU A 1 536 ? 32.923 23.556 11.166 1.00 24.91 536 LEU A N 1
ATOM 4120 C CA . LEU A 1 536 ? 34.361 23.729 11.000 1.00 24.91 536 LEU A CA 1
ATOM 4121 C C . LEU A 1 536 ? 34.583 24.928 10.079 1.00 24.91 536 LEU A C 1
ATOM 4123 O O . LEU A 1 536 ? 34.642 24.805 8.856 1.00 24.91 536 LEU A O 1
ATOM 4127 N N . SER A 1 537 ? 34.681 26.097 10.712 1.00 24.06 537 SER A N 1
ATOM 4128 C CA . SER A 1 537 ? 35.313 27.291 10.159 1.00 24.06 537 SER A CA 1
ATOM 4129 C C . SER A 1 537 ? 36.724 26.937 9.676 1.00 24.06 537 SER A C 1
ATOM 4131 O O . SER A 1 537 ? 37.576 26.528 10.466 1.00 24.06 537 SER A O 1
ATOM 4133 N N . PHE A 1 538 ? 36.973 27.078 8.374 1.00 27.44 538 PHE A N 1
ATOM 4134 C CA . PHE A 1 538 ? 38.330 27.119 7.842 1.00 27.44 538 PHE A CA 1
ATOM 4135 C C . PHE A 1 538 ? 38.808 28.569 7.860 1.00 27.44 538 PHE A C 1
ATOM 4137 O O . PHE A 1 538 ? 38.511 29.346 6.950 1.00 27.44 538 PHE A O 1
ATOM 4144 N N . ASP A 1 539 ? 39.574 28.910 8.894 1.00 25.92 539 ASP A N 1
ATOM 4145 C CA . ASP A 1 539 ? 40.376 30.127 8.928 1.00 25.92 539 ASP A CA 1
ATOM 4146 C C . ASP A 1 539 ? 41.407 30.088 7.793 1.00 25.92 539 ASP A C 1
ATOM 4148 O O . ASP A 1 539 ? 42.297 29.233 7.740 1.00 25.92 539 ASP A O 1
ATOM 4152 N N . ARG A 1 540 ? 41.289 31.037 6.863 1.00 35.53 540 ARG A N 1
ATOM 4153 C CA . ARG A 1 540 ? 42.361 31.374 5.927 1.00 35.53 540 ARG A CA 1
ATOM 4154 C C . ARG A 1 540 ? 43.350 32.281 6.649 1.00 35.53 540 ARG A C 1
ATOM 4156 O O . ARG A 1 540 ? 43.092 33.472 6.789 1.00 35.53 540 ARG A O 1
ATOM 4163 N N . ALA A 1 541 ? 44.512 31.745 7.005 1.00 26.75 541 ALA A N 1
ATOM 4164 C CA . ALA A 1 541 ? 45.672 32.555 7.347 1.00 26.75 541 ALA A CA 1
ATOM 4165 C C . ALA A 1 541 ? 46.947 32.016 6.677 1.00 26.75 541 ALA A C 1
ATOM 4167 O O . ALA A 1 541 ? 47.405 30.918 6.969 1.00 26.75 541 ALA A O 1
ATOM 4168 N N . ALA A 1 542 ? 47.466 32.850 5.772 1.00 33.31 542 ALA A N 1
ATOM 4169 C CA . ALA A 1 542 ? 48.868 33.095 5.429 1.00 33.31 542 ALA A CA 1
ATOM 4170 C C . ALA A 1 542 ? 49.840 31.906 5.272 1.00 33.31 542 ALA A C 1
ATOM 4172 O O . ALA A 1 542 ? 50.410 31.410 6.242 1.00 33.31 542 ALA A O 1
ATOM 4173 N N . THR A 1 543 ? 50.209 31.607 4.025 1.00 37.34 543 THR A N 1
ATOM 4174 C CA . THR A 1 543 ? 51.555 31.916 3.491 1.00 37.34 543 THR A CA 1
ATOM 4175 C C . THR A 1 543 ? 51.548 31.899 1.971 1.00 37.34 543 THR A C 1
ATOM 4177 O O . THR A 1 543 ? 50.828 31.049 1.400 1.00 37.34 543 THR A O 1
#

Radius of gyration: 24.37 Å; Cα contacts (8 Å, |Δi|>4): 966; chains: 1; bounding box: 77×54×63 Å

Nearest PDB structures (foldseek):
  5dzt-assembly1_A  TM=6.162E-01  e=1.274E-10  Enterococcus faecalis
  6st5-assembly1_A  TM=5.010E-01  e=1.597E-08  Bacillus licheniformis
  1vg6-assembly1_A  TM=3.037E-01  e=6.076E+00  Thermotoga maritima
  1v4j-assembly1_A  TM=2.515E-01  e=7.970E+00  Thermotoga maritima

Sequence (543 aa):
MTEVIWETTVEVARNEPGGTIGRVVQAVARGRAGPLFPPLETVIDEDGTTQDSEPAGEAAAGFVAAVLRMERFRPLRDTFETVAAWCERMAALYRDTVAHGVLSPDNGHLFGPLVVEAFTACAADALPDVAKHVATRRHQYLRSLELFLYRFSRDAVAGWPADRRFTGTVVHLSVPDGHSHNGGQRLIRVRLDGGGVIAYRPQPVHGPDRFLAVAEPEEPPASVFDMLNRLPAASGPVRLPTVRSWVGGGDDADCYSWHEWLGGGPSPATAVTGPGYWRRAGALTAACGALGITGWTSERPGGRHGRYQCMSMGLEHVLRAEAGEVYRMVTAAGWEHGAGPTGAPVRLRRAGTRWWLIRVPGRMRPLRGPGDIDRHRQLPDFLTGMFDAWTLICREHDRIADFLADGPVLLSRVSLRPDVEYRQVLWHRITTGAEPPNWSPHPAEREQLERGDVPYFVAEPGDPDLWALWAPPRSSGRIKVSPTIALAGSGGMPSQPRLQRLVRLGELLRDAVVAAKQPAARAGHVLAGMETLPELSFDRAAT